Protein AF-0000000078980256 (afdb_homodimer)

Radius of gyration: 20.75 Å; Cα contacts (8 Å, |Δi|>4): 832; chains: 2; bounding box: 44×56×48 Å

Sequence (422 aa):
MRDQSFSDDFRTQFDLLMRLRRDVRRFRTDPVDEAVLTRCLDTFRLAPSVGLSEPWRVIRVESDAARAAALENYQSANGEALKGYSGERAQQYSQLKLSGMQEAPVQLAVFCDDATAKGHGLGAGTMPEMRRYSVVSAITLFWLMLRAEGLGLGWVSILDPDRLCRDLRAPETWRLIGYFCIGWPQECSDIPELETAGWEVRDRRLTVEIRMRDQSFSDDFRTQFDLLMRLRRDVRRFRTDPVDEAVLTRCLDTFRLAPSVGLSEPWRVIRVESDAARAAALENYQSANGEALKGYSGERAQQYSQLKLSGMQEAPVQLAVFCDDATAKGHGLGAGTMPEMRRYSVVSAITLFWLMLRAEGLGLGWVSILDPDRLCRDLRAPETWRLIGYFCIGWPQECSDIPELETAGWEVRDRRLTVEIR

Secondary structure (DSSP, 8-state):
----PPPHHHHHHHHHHHHH-PBP--B--PPPPHHHHHHHHGGGGGS--GGG---EEEEE--SHHHHHHHHHHHHHHHHHHHHT--HHHHHHHHHS----TTT-SEEEEEEEETT--TTTTTT-SS-TTHHHHHHHHHHHHHHHHHHHTT-EEEEE--S-HHHHHHHTT--TTEEEEEEEEEE-BS---SS-HHHHTTS----SS--EEE-/-------HHHHHHHHHHHHH-PBP--B--PPPPHHHHHHHHGGGGGS--GGG---EEEEE--SHHHHHHHHHHHHHHHHHHHTT--HHHHHHHHHS----TTT-SEEEEEEEETT--TTTTTT-SS-TTHHHHHHHHHHHHHHHHHHHTT-EEEEE--S-HHHHHHHTT--TTEEEEEEEEEE-BS---SS-HHHHTTS----SS--EEE-

Foldseek 3Di:
DDPPDDDPVVVVVLVVLVLQLAAFAAFAQDDDDPVLLVVLLVLLQVFDAALSQSQKDKDKQQDPQLLVQQVVQLVVLLVVVLVVDDDPLSVLSVPDRQHNSVRFNIKMWMWGQLPGCRSVCHPCPVPSCRSLVRNVRSVVSSSSSCVVVQKHKHWHDSGDFVSSCVSVVPDPSIGTSTMMGMHHHPDTDSDHPCVVSVNDDDDPDDDDDDD/DDPPDDDPVVVVVLVVLVLQLAAFAAFAQDDDDPVLLVVLLVLLQVFDAALSQSQKDKDKQQDPQLLVQQVVQLVVLLVVVLVVDDDPLSVLSVPDRQHNSVRFNIKMWMWGQLPGCRSVCHPCPVPSCRSLVRNVRSVVSSSSSCVVVQKHKHWHDSGDFVSSCVSSVPDPSIGTSTMMGMHHHPDTDSDHPCVVSVNDDDDPDDDDDDD

pLDDT: mean 96.29, std 7.34, range [34.5, 98.94]

Organism: Ruegeria pomeroyi (strain ATCC 700808 / DSM 15171 / DSS-3) (NCBI:txid246200)

InterPro domains:
  IPR000415 Nitroreductase-like [G3DSA:3.40.109.10] (1-188)
  IPR000415 Nitroreductase-like [SSF55469] (9-205)
  IPR012825 5,6-dimethylbenzimidazole synthase BluB [TIGR02476] (6-209)
  IPR012825 5,6-dimethylbenzimidazole synthase BluB [cd02145] (29-210)
  IPR029479 Nitroreductase [PF00881] (21-184)
  IPR050627 Nitroreductase/BluB [PTHR23026] (11-195)

Structure (mmCIF, N/CA/C/O backbone):
data_AF-0000000078980256-model_v1
#
loop_
_entity.id
_entity.type
_entity.pdbx_description
1 polymer '5,6-dimethylbenzimidazole synthase'
#
loop_
_atom_site.group_PDB
_atom_site.id
_atom_site.type_symbol
_atom_site.label_atom_id
_atom_site.label_alt_id
_atom_site.label_comp_id
_atom_site.label_asym_id
_atom_site.label_entity_id
_atom_site.label_seq_id
_atom_site.pdbx_PDB_ins_code
_atom_site.Cartn_x
_atom_site.Cartn_y
_atom_site.Cartn_z
_atom_site.occupancy
_atom_site.B_iso_or_equiv
_atom_site.auth_seq_id
_atom_site.auth_comp_id
_atom_site.auth_asym_id
_atom_site.auth_atom_id
_atom_site.pdbx_PDB_model_num
ATOM 1 N N . MET A 1 1 ? 0.628 27.234 -10.812 1 34.5 1 MET A N 1
ATOM 2 C CA . MET A 1 1 ? 0.679 25.859 -11.305 1 34.5 1 MET A CA 1
ATOM 3 C C . MET A 1 1 ? -0.719 25.344 -11.633 1 34.5 1 MET A C 1
ATOM 5 O O . MET A 1 1 ? -1.636 25.453 -10.82 1 34.5 1 MET A O 1
ATOM 9 N N . ARG A 1 2 ? -1.091 25.094 -12.797 1 39.19 2 ARG A N 1
ATOM 10 C CA . ARG A 1 2 ? -2.408 24.844 -13.375 1 39.19 2 ARG A CA 1
ATOM 11 C C . ARG A 1 2 ? -3.121 23.719 -12.648 1 39.19 2 ARG A C 1
ATOM 13 O O . ARG A 1 2 ? -2.48 22.781 -12.156 1 39.19 2 ARG A O 1
ATOM 20 N N . ASP A 1 3 ? -4.262 23.812 -12.016 1 51.56 3 ASP A N 1
ATOM 21 C CA . ASP A 1 3 ? -5.301 22.953 -11.477 1 51.56 3 ASP A CA 1
ATOM 22 C C . ASP A 1 3 ? -5.371 21.641 -12.25 1 51.56 3 ASP A C 1
ATOM 24 O O . ASP A 1 3 ? -6.023 21.562 -13.297 1 51.56 3 ASP A O 1
ATOM 28 N N . GLN A 1 4 ? -4.293 20.891 -12.398 1 61.25 4 GLN A N 1
ATOM 29 C CA . GLN A 1 4 ? -4.285 19.703 -13.25 1 61.25 4 GLN A CA 1
ATOM 30 C C . GLN A 1 4 ? -5.355 18.719 -12.82 1 61.25 4 GLN A C 1
ATOM 32 O O . GLN A 1 4 ? -5.207 18.031 -11.797 1 61.25 4 GLN A O 1
ATOM 37 N N . SER A 1 5 ? -6.527 18.969 -13.312 1 80 5 SER A N 1
ATOM 38 C CA . SER A 1 5 ? -7.688 18.125 -13.07 1 80 5 SER A CA 1
ATOM 39 C C . SER A 1 5 ? -7.719 16.953 -14.047 1 80 5 SER A C 1
ATOM 41 O O . SER A 1 5 ? -7.523 17.125 -15.25 1 80 5 SER A O 1
ATOM 43 N N . PHE A 1 6 ? -7.609 15.727 -13.578 1 95.88 6 PHE A N 1
ATOM 44 C CA . PHE A 1 6 ? -7.836 14.547 -14.398 1 95.88 6 PHE A CA 1
ATOM 45 C C . PHE A 1 6 ? -9.273 14.5 -14.898 1 95.88 6 PHE A C 1
ATOM 47 O O . PHE A 1 6 ? -10.203 14.852 -14.164 1 95.88 6 PHE A O 1
ATOM 54 N N . SER A 1 7 ? -9.445 14.109 -16.188 1 96.62 7 SER A N 1
ATOM 55 C CA . SER A 1 7 ? -10.758 14.102 -16.812 1 96.62 7 SER A CA 1
ATOM 56 C C . SER A 1 7 ? -11.656 13.031 -16.203 1 96.62 7 SER A C 1
ATOM 58 O O . SER A 1 7 ? -11.18 12.117 -15.531 1 96.62 7 SER A O 1
ATOM 60 N N . ASP A 1 8 ? -12.977 13.18 -16.438 1 96.25 8 ASP A N 1
ATOM 61 C CA . ASP A 1 8 ? -13.93 12.164 -16 1 96.25 8 ASP A CA 1
ATOM 62 C C . ASP A 1 8 ? -13.633 10.82 -16.672 1 96.25 8 ASP A C 1
ATOM 64 O O . ASP A 1 8 ? -13.766 9.766 -16.031 1 96.25 8 ASP A O 1
ATOM 68 N N . ASP A 1 9 ? -13.234 10.93 -17.906 1 96.62 9 ASP A N 1
ATOM 69 C CA . ASP A 1 9 ? -12.891 9.711 -18.641 1 96.62 9 ASP A CA 1
ATOM 70 C C . ASP A 1 9 ? -11.695 9.008 -18 1 96.62 9 ASP A C 1
ATOM 72 O O . ASP A 1 9 ? -11.703 7.785 -17.828 1 96.62 9 ASP A O 1
ATOM 76 N N . PHE A 1 10 ? -10.703 9.742 -17.656 1 97.94 10 PHE A N 1
ATOM 77 C CA . PHE A 1 10 ? -9.547 9.156 -16.984 1 97.94 10 PHE A CA 1
ATOM 78 C C . PHE A 1 10 ? -9.945 8.484 -15.68 1 97.94 10 PHE A C 1
ATOM 80 O O . PHE A 1 10 ? -9.547 7.352 -15.406 1 97.94 10 PHE A O 1
ATOM 87 N N . ARG A 1 11 ? -10.75 9.188 -14.906 1 97.81 11 ARG A N 1
ATOM 88 C CA . ARG A 1 11 ? -11.141 8.656 -13.609 1 97.81 11 ARG A CA 1
ATOM 89 C C . ARG A 1 11 ? -11.953 7.371 -13.766 1 97.81 11 ARG A C 1
ATOM 91 O O . ARG A 1 11 ? -11.805 6.441 -12.961 1 97.81 11 ARG A O 1
ATOM 98 N N . THR A 1 12 ? -12.734 7.289 -14.766 1 97.06 12 THR A N 1
ATOM 99 C CA . THR A 1 12 ? -13.516 6.09 -15.055 1 97.06 12 THR A CA 1
ATOM 100 C C . THR A 1 12 ? -12.594 4.934 -15.438 1 97.06 12 THR A C 1
ATOM 102 O O . THR A 1 12 ? -12.766 3.811 -14.953 1 97.06 12 THR A O 1
ATOM 105 N N . GLN A 1 13 ? -11.656 5.23 -16.297 1 97.44 13 GLN A N 1
ATOM 106 C CA . GLN A 1 13 ? -10.703 4.207 -16.703 1 97.44 13 GLN A CA 1
ATOM 107 C C . GLN A 1 13 ? -9.82 3.779 -15.531 1 97.44 13 GLN A C 1
ATOM 109 O O . GLN A 1 13 ? -9.438 2.611 -15.43 1 97.44 13 GLN A O 1
ATOM 114 N N . PHE A 1 14 ? -9.516 4.73 -14.703 1 98.44 14 PHE A N 1
ATOM 115 C CA . PHE A 1 14 ? -8.711 4.418 -13.523 1 98.44 14 PHE A CA 1
ATOM 116 C C . PHE A 1 14 ? -9.469 3.49 -12.586 1 98.44 14 PHE A C 1
ATOM 118 O O . PHE A 1 14 ? -8.898 2.541 -12.047 1 98.44 14 PHE A O 1
ATOM 125 N N . ASP A 1 15 ? -10.719 3.732 -12.391 1 97.62 15 ASP A N 1
ATOM 126 C CA . ASP A 1 15 ? -11.57 2.83 -11.625 1 97.62 15 ASP A CA 1
ATOM 127 C C . ASP A 1 15 ? -11.57 1.427 -12.227 1 97.62 15 ASP A C 1
ATOM 129 O O . ASP A 1 15 ? -11.445 0.435 -11.508 1 97.62 15 ASP A O 1
ATOM 133 N N . LEU A 1 16 ? -11.664 1.358 -13.492 1 97.25 16 LEU A N 1
ATOM 134 C CA . LEU A 1 16 ? -11.625 0.074 -14.188 1 97.25 16 LEU A CA 1
ATOM 135 C C . LEU A 1 16 ? -10.297 -0.632 -13.945 1 97.25 16 LEU A C 1
ATOM 137 O O . LEU A 1 16 ? -10.266 -1.843 -13.719 1 97.25 16 LEU A O 1
ATOM 141 N N . LEU A 1 17 ? -9.195 0.129 -14 1 98.19 17 LEU A N 1
ATOM 142 C CA . LEU A 1 17 ? -7.883 -0.446 -13.742 1 98.19 17 LEU A CA 1
ATOM 143 C C . LEU A 1 17 ? -7.828 -1.083 -12.359 1 98.19 17 LEU A C 1
ATOM 145 O O . LEU A 1 17 ? -7.34 -2.205 -12.203 1 98.19 17 LEU A O 1
ATOM 149 N N . MET A 1 18 ? -8.336 -0.393 -11.336 1 98.19 18 MET A N 1
ATOM 150 C CA . MET A 1 18 ? -8.32 -0.92 -9.977 1 98.19 18 MET A CA 1
ATOM 151 C C . MET A 1 18 ? -9.164 -2.188 -9.875 1 98.19 18 MET A C 1
ATOM 153 O O . MET A 1 18 ? -8.805 -3.119 -9.156 1 98.19 18 MET A O 1
ATOM 157 N N . ARG A 1 19 ? -10.234 -2.268 -10.602 1 96.5 19 ARG A N 1
ATOM 158 C CA . ARG A 1 19 ? -11.094 -3.445 -10.594 1 96.5 19 ARG A CA 1
ATOM 159 C C . ARG A 1 19 ? -10.414 -4.629 -11.266 1 96.5 19 ARG A C 1
ATOM 161 O O . ARG A 1 19 ? -10.547 -5.77 -10.812 1 96.5 19 ARG A O 1
ATOM 168 N N . LEU A 1 20 ? -9.688 -4.312 -12.305 1 96.38 20 LEU A N 1
ATOM 169 C CA . LEU A 1 20 ? -9.078 -5.375 -13.102 1 96.38 20 LEU A CA 1
ATOM 170 C C . LEU A 1 20 ? -7.758 -5.824 -12.484 1 96.38 20 LEU A C 1
ATOM 172 O O . LEU A 1 20 ? -7.234 -6.883 -12.844 1 96.38 20 LEU A O 1
ATOM 176 N N . ARG A 1 21 ? -7.227 -4.945 -11.547 1 96.31 21 ARG A N 1
ATOM 177 C CA . ARG A 1 21 ? -5.996 -5.305 -10.852 1 96.31 21 ARG A CA 1
ATOM 178 C C . ARG A 1 21 ? -6.223 -6.473 -9.898 1 96.31 21 ARG A C 1
ATOM 180 O O . ARG A 1 21 ? -6.328 -6.281 -8.688 1 96.31 21 ARG A O 1
ATOM 187 N N . ARG A 1 22 ? -6.367 -7.68 -10.359 1 95.94 22 ARG A N 1
ATOM 188 C CA . ARG A 1 22 ? -6.633 -8.867 -9.562 1 95.94 22 ARG A CA 1
ATOM 189 C C . ARG A 1 22 ? -5.336 -9.594 -9.219 1 95.94 22 ARG A C 1
ATOM 191 O O . ARG A 1 22 ? -4.34 -9.477 -9.938 1 95.94 22 ARG A O 1
ATOM 198 N N . ASP A 1 23 ? -5.344 -10.219 -8.078 1 97.5 23 ASP A N 1
ATOM 199 C CA . ASP A 1 23 ? -4.281 -11.195 -7.82 1 97.5 23 ASP A CA 1
ATOM 200 C C . ASP A 1 23 ? -4.359 -12.359 -8.797 1 97.5 23 ASP A C 1
ATOM 202 O O . ASP A 1 23 ? -5.371 -13.062 -8.859 1 97.5 23 ASP A O 1
ATOM 206 N N . VAL A 1 24 ? -3.307 -12.492 -9.586 1 96.81 24 VAL A N 1
ATOM 207 C CA . VAL A 1 24 ? -3.285 -13.492 -10.641 1 96.81 24 VAL A CA 1
ATOM 208 C C . VAL A 1 24 ? -2.529 -14.734 -10.164 1 96.81 24 VAL A C 1
ATOM 210 O O . VAL A 1 24 ? -1.419 -14.625 -9.641 1 96.81 24 VAL A O 1
ATOM 213 N N . ARG A 1 25 ? -3.076 -15.906 -10.391 1 97 25 ARG A N 1
ATOM 214 C CA . ARG A 1 25 ? -2.459 -17.141 -9.93 1 97 25 ARG A CA 1
ATOM 215 C C . ARG A 1 25 ? -2.258 -18.125 -11.078 1 97 25 ARG A C 1
ATOM 217 O O . ARG A 1 25 ? -1.696 -19.203 -10.898 1 97 25 ARG A O 1
ATOM 224 N N . ARG A 1 26 ? -2.766 -17.734 -12.25 1 97.06 26 ARG A N 1
ATOM 225 C CA . ARG A 1 26 ? -2.578 -18.5 -13.477 1 97.06 26 ARG A CA 1
ATOM 226 C C . ARG A 1 26 ? -1.97 -17.641 -14.57 1 97.06 26 ARG A C 1
ATOM 228 O O . ARG A 1 26 ? -2.574 -16.656 -15 1 97.06 26 ARG A O 1
ATOM 235 N N . PHE A 1 27 ? -0.816 -18.109 -15.055 1 97.75 27 PHE A N 1
ATOM 236 C CA . PHE A 1 27 ? -0.086 -17.297 -16.031 1 97.75 27 PHE A CA 1
ATOM 237 C C . PHE A 1 27 ? 0.159 -18.078 -17.312 1 97.75 27 PHE A C 1
ATOM 239 O O . PHE A 1 27 ? 0.297 -19.312 -17.281 1 97.75 27 PHE A O 1
ATOM 246 N N . ARG A 1 28 ? 0.135 -17.297 -18.406 1 97.31 28 ARG A N 1
ATOM 247 C CA . ARG A 1 28 ? 0.799 -17.828 -19.594 1 97.31 28 ARG A CA 1
ATOM 248 C C . ARG A 1 28 ? 2.312 -17.859 -19.406 1 97.31 28 ARG A C 1
ATOM 250 O O . ARG A 1 28 ? 2.852 -17.156 -18.547 1 97.31 28 ARG A O 1
ATOM 257 N N . THR A 1 29 ? 2.973 -18.641 -20.234 1 97.19 29 THR A N 1
ATOM 258 C CA . THR A 1 29 ? 4.414 -18.797 -20.062 1 97.19 29 THR A CA 1
ATOM 259 C C . THR A 1 29 ? 5.168 -17.844 -20.969 1 97.19 29 THR A C 1
ATOM 261 O O . THR A 1 29 ? 6.395 -17.734 -20.891 1 97.19 29 THR A O 1
ATOM 264 N N . ASP A 1 30 ? 4.512 -17.047 -21.781 1 97.44 30 ASP A N 1
ATOM 265 C CA . ASP A 1 30 ? 5.141 -16.094 -22.672 1 97.44 30 ASP A CA 1
ATOM 266 C C . ASP A 1 30 ? 6.055 -15.133 -21.906 1 97.44 30 ASP A C 1
ATOM 268 O O . ASP A 1 30 ? 5.707 -14.688 -20.812 1 97.44 30 ASP A O 1
ATOM 272 N N . PRO A 1 31 ? 7.18 -14.867 -22.5 1 97.94 31 PRO A N 1
ATOM 273 C CA . PRO A 1 31 ? 8.086 -13.945 -21.797 1 97.94 31 PRO A CA 1
ATOM 274 C C . PRO A 1 31 ? 7.512 -12.531 -21.688 1 97.94 31 PRO A C 1
ATOM 276 O O . PRO A 1 31 ? 6.645 -12.148 -22.469 1 97.94 31 PRO A O 1
ATOM 279 N N . VAL A 1 32 ? 7.969 -11.867 -20.672 1 98 32 VAL A N 1
ATOM 280 C CA . VAL A 1 32 ? 7.633 -10.461 -20.484 1 98 32 VAL A CA 1
ATOM 281 C C . VAL A 1 32 ? 8.719 -9.578 -21.109 1 98 32 VAL A C 1
ATOM 283 O O . VAL A 1 32 ? 9.906 -9.812 -20.891 1 98 32 VAL A O 1
ATOM 286 N N . ASP A 1 33 ? 8.297 -8.602 -21.844 1 97.81 33 ASP A N 1
ATOM 287 C CA . ASP A 1 33 ? 9.234 -7.648 -22.422 1 97.81 33 ASP A CA 1
ATOM 288 C C . ASP A 1 33 ? 10.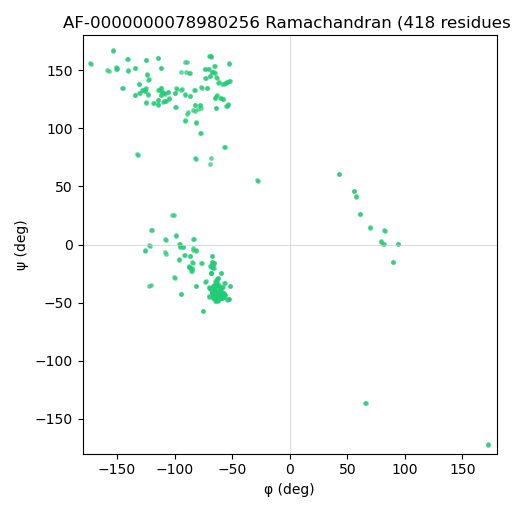016 -6.922 -21.328 1 97.81 33 ASP A C 1
ATOM 290 O O . ASP A 1 33 ? 9.422 -6.32 -20.422 1 97.81 33 ASP A O 1
ATOM 294 N N . GLU A 1 34 ? 11.328 -6.969 -21.438 1 97.94 34 GLU A N 1
ATOM 295 C CA . GLU A 1 34 ? 12.195 -6.387 -20.422 1 97.94 34 GLU A CA 1
ATOM 296 C C . GLU A 1 34 ? 11.953 -4.883 -20.281 1 97.94 34 GLU A C 1
ATOM 298 O O . GLU A 1 34 ? 12.008 -4.336 -19.188 1 97.94 34 GLU A O 1
ATOM 303 N N . ALA A 1 35 ? 11.758 -4.234 -21.359 1 97.88 35 ALA A N 1
ATOM 304 C CA . ALA A 1 35 ? 11.547 -2.789 -21.328 1 97.88 35 ALA A CA 1
ATOM 305 C C . ALA A 1 35 ? 10.258 -2.436 -20.594 1 97.88 35 ALA A C 1
ATOM 307 O O . ALA A 1 35 ? 10.211 -1.454 -19.844 1 97.88 35 ALA A O 1
ATOM 308 N N . VAL A 1 36 ? 9.211 -3.252 -20.844 1 97.19 36 VAL A N 1
ATOM 309 C CA . VAL A 1 36 ? 7.93 -3.043 -20.172 1 97.19 36 VAL A CA 1
ATOM 310 C C . VAL A 1 36 ? 8.086 -3.289 -18.672 1 97.19 36 VAL A C 1
ATOM 312 O O . VAL A 1 36 ? 7.633 -2.486 -17.844 1 97.19 36 VAL A O 1
ATOM 315 N N . LEU A 1 37 ? 8.797 -4.352 -18.328 1 98.31 37 LEU A N 1
ATOM 316 C CA . LEU A 1 37 ? 9.008 -4.676 -16.922 1 98.31 37 LEU A CA 1
ATOM 317 C C . LEU A 1 37 ? 9.781 -3.561 -16.219 1 98.31 37 LEU A C 1
ATOM 319 O O . LEU A 1 37 ? 9.43 -3.16 -15.102 1 98.31 37 LEU A O 1
ATOM 323 N N . THR A 1 38 ? 10.781 -3.049 -16.875 1 97.88 38 THR A N 1
ATOM 324 C CA . THR A 1 38 ? 11.609 -1.992 -16.312 1 97.88 38 THR A CA 1
ATOM 325 C C . THR A 1 38 ? 10.789 -0.729 -16.062 1 97.88 38 THR A C 1
ATOM 327 O O . THR A 1 38 ? 10.906 -0.095 -15.016 1 97.88 38 THR A O 1
ATOM 330 N N . ARG A 1 39 ? 9.969 -0.395 -17.016 1 96.88 39 ARG A N 1
ATOM 331 C CA . ARG A 1 39 ? 9.102 0.765 -16.859 1 96.88 39 ARG A CA 1
ATOM 332 C C . ARG A 1 39 ? 8.156 0.588 -15.68 1 96.88 39 ARG A C 1
ATOM 334 O O . ARG A 1 39 ? 7.918 1.534 -14.922 1 96.88 39 ARG A O 1
ATOM 341 N N . CYS A 1 40 ? 7.637 -0.598 -15.539 1 98.5 40 CYS A N 1
ATOM 342 C CA . CYS A 1 40 ? 6.746 -0.863 -14.414 1 98.5 40 CYS A CA 1
ATOM 343 C C . CYS A 1 40 ? 7.504 -0.786 -13.094 1 98.5 40 CYS A C 1
ATOM 345 O O . CYS A 1 40 ? 7.023 -0.184 -12.133 1 98.5 40 CYS A O 1
ATOM 347 N N . LEU A 1 41 ? 8.719 -1.334 -13.039 1 98.62 41 LEU A N 1
ATOM 348 C CA . LEU A 1 41 ? 9.547 -1.317 -11.828 1 98.62 41 LEU A CA 1
ATOM 349 C C . LEU A 1 41 ? 9.906 0.112 -11.438 1 98.62 41 LEU A C 1
ATOM 351 O O . LEU A 1 41 ? 10.008 0.428 -10.25 1 98.62 41 LEU A O 1
ATOM 355 N N . ASP A 1 42 ? 10 0.955 -12.391 1 97.25 42 ASP A N 1
ATOM 356 C CA . ASP A 1 42 ? 10.383 2.34 -12.141 1 97.25 42 ASP A CA 1
ATOM 357 C C . ASP A 1 42 ? 9.328 3.066 -11.312 1 97.25 42 ASP A C 1
ATOM 359 O O . ASP A 1 42 ? 9.594 4.129 -10.75 1 97.25 42 ASP A O 1
ATOM 363 N N . THR A 1 43 ? 8.117 2.518 -11.203 1 98.19 43 THR A N 1
ATOM 364 C CA . THR A 1 43 ? 7.074 3.168 -10.414 1 98.19 43 THR A CA 1
ATOM 365 C C . THR A 1 43 ? 7.41 3.127 -8.93 1 98.19 43 THR A C 1
ATOM 367 O O . THR A 1 43 ? 6.859 3.9 -8.141 1 98.19 43 THR A O 1
ATOM 370 N N . PHE A 1 44 ? 8.336 2.217 -8.484 1 98.56 44 PHE A N 1
ATOM 371 C CA . PHE A 1 44 ? 8.789 2.201 -7.098 1 98.56 44 PHE A CA 1
ATOM 372 C C . PHE A 1 44 ? 9.258 3.584 -6.664 1 98.56 44 PHE A C 1
ATOM 374 O O . PHE A 1 44 ? 8.961 4.031 -5.555 1 98.56 44 PHE A O 1
ATOM 381 N N . ARG A 1 45 ? 9.844 4.285 -7.52 1 96.62 45 ARG A N 1
ATOM 382 C CA . ARG A 1 45 ? 10.453 5.574 -7.207 1 96.62 45 ARG A CA 1
ATOM 383 C C . ARG A 1 45 ? 9.398 6.664 -7.07 1 96.62 45 ARG A C 1
ATOM 385 O O . ARG A 1 45 ? 9.68 7.758 -6.578 1 96.62 45 ARG A O 1
ATOM 392 N N . LEU A 1 46 ? 8.203 6.402 -7.555 1 97.5 46 LEU A N 1
ATOM 393 C CA . LEU A 1 46 ? 7.129 7.391 -7.504 1 97.5 46 LEU A CA 1
ATOM 394 C C . LEU A 1 46 ? 6.305 7.234 -6.23 1 97.5 46 LEU A C 1
ATOM 396 O O . LEU A 1 46 ? 5.48 8.094 -5.91 1 97.5 46 LEU A O 1
ATOM 400 N N . ALA A 1 47 ? 6.559 6.137 -5.48 1 98.38 47 ALA A N 1
ATOM 401 C CA . ALA A 1 47 ? 5.777 5.844 -4.281 1 98.38 47 ALA A CA 1
ATOM 402 C C . ALA A 1 47 ? 6.148 6.785 -3.139 1 98.38 47 ALA A C 1
ATOM 404 O O . ALA A 1 47 ? 7.258 7.328 -3.109 1 98.38 47 ALA A O 1
ATOM 405 N N . PRO A 1 48 ? 5.188 7.035 -2.26 1 98.06 48 PRO A N 1
ATOM 406 C CA . PRO A 1 48 ? 5.574 7.684 -1.006 1 98.06 48 PRO A CA 1
ATOM 407 C C . PRO A 1 48 ? 6.477 6.805 -0.141 1 98.06 48 PRO A C 1
ATOM 409 O O . PRO A 1 48 ? 6.391 5.574 -0.207 1 98.06 48 PRO A O 1
ATOM 412 N N . SER A 1 49 ? 7.336 7.438 0.58 1 98.56 49 SER A N 1
ATOM 413 C CA . SER A 1 49 ? 8.102 6.727 1.601 1 98.56 49 SER A CA 1
ATOM 414 C C . SER A 1 49 ? 8.367 7.613 2.812 1 98.56 49 SER A C 1
ATOM 416 O O . SER A 1 49 ? 8.688 8.7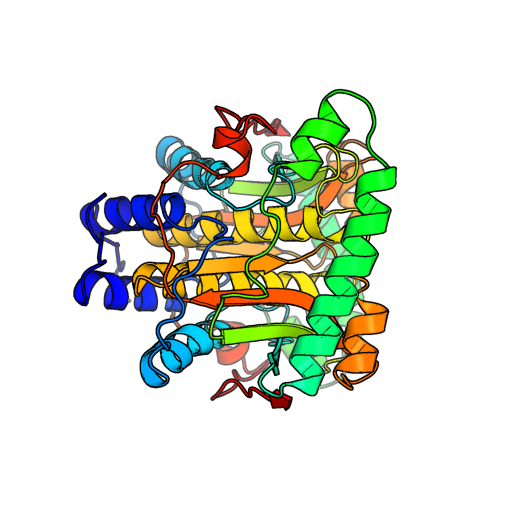97 2.664 1 98.56 49 SER A O 1
ATOM 418 N N . VAL A 1 50 ? 8.164 7.051 3.996 1 98.56 50 VAL A N 1
ATOM 419 C CA . VAL A 1 50 ? 8.32 7.785 5.25 1 98.56 50 VAL A CA 1
ATOM 420 C C . VAL A 1 50 ? 9.703 8.43 5.305 1 98.56 50 VAL A C 1
ATOM 422 O O . VAL A 1 50 ? 10.711 7.762 5.086 1 98.56 50 VAL A O 1
ATOM 425 N N . GLY A 1 51 ? 9.68 9.781 5.434 1 98 51 GLY A N 1
ATOM 426 C CA . GLY A 1 51 ? 10.93 10.516 5.516 1 98 51 GLY A CA 1
ATOM 427 C C . GLY A 1 51 ? 11.703 10.531 4.211 1 98 51 GLY A C 1
ATOM 428 O O . GLY A 1 51 ? 12.898 10.828 4.191 1 98 51 GLY A O 1
ATOM 429 N N . LEU A 1 52 ? 11.047 10.156 3.102 1 98.19 52 LEU A N 1
ATOM 430 C CA . LEU A 1 52 ? 11.734 9.969 1.831 1 98.19 52 LEU A CA 1
ATOM 431 C C . LEU A 1 52 ? 12.875 8.961 1.974 1 98.19 52 LEU A C 1
ATOM 433 O O . LEU A 1 52 ? 13.984 9.195 1.494 1 98.19 52 LEU A O 1
ATOM 437 N N . SER A 1 53 ? 12.578 7.84 2.643 1 98.5 53 SER A N 1
ATOM 438 C CA . SER A 1 53 ? 13.578 6.84 3.002 1 98.5 53 SER A CA 1
ATOM 439 C C . SER A 1 53 ? 13.797 5.848 1.866 1 98.5 53 SER A C 1
ATOM 441 O O . SER A 1 53 ? 14.836 5.184 1.807 1 98.5 53 SER A O 1
ATOM 443 N N . GLU A 1 54 ? 12.852 5.652 0.943 1 98.5 54 GLU A N 1
ATOM 444 C CA . GLU A 1 54 ? 12.953 4.742 -0.195 1 98.5 54 GLU A CA 1
ATOM 445 C C . GLU A 1 54 ? 13.57 3.408 0.217 1 98.5 54 GLU A C 1
ATOM 447 O O . GLU A 1 54 ? 14.539 2.953 -0.39 1 98.5 54 GLU A O 1
ATOM 452 N N . PRO A 1 55 ? 12.836 2.723 1.196 1 98.75 55 PRO A N 1
ATOM 453 C CA . PRO A 1 55 ? 13.461 1.562 1.831 1 98.75 55 PRO A CA 1
ATOM 454 C C . PRO A 1 55 ? 13.305 0.282 1.014 1 98.75 55 PRO A C 1
ATOM 456 O O . PRO A 1 55 ? 13.719 -0.792 1.452 1 98.75 55 PRO A O 1
ATOM 459 N N . TRP A 1 56 ? 12.75 0.282 -0.167 1 98.81 56 TRP A N 1
ATOM 460 C CA . TRP A 1 56 ? 12.469 -0.9 -0.975 1 98.81 56 TRP A CA 1
ATOM 461 C C . TRP A 1 56 ? 13.758 -1.497 -1.531 1 98.81 56 TRP A C 1
ATOM 463 O O . TRP A 1 56 ? 14.656 -0.765 -1.955 1 98.81 56 TRP A O 1
ATOM 473 N N . ARG A 1 57 ? 13.859 -2.816 -1.433 1 98.81 57 ARG A N 1
ATOM 474 C CA . ARG A 1 57 ? 14.898 -3.643 -2.037 1 98.81 57 ARG A CA 1
ATOM 475 C C . ARG A 1 57 ? 14.297 -4.758 -2.881 1 98.81 57 ARG A C 1
ATOM 477 O O . ARG A 1 57 ? 13.359 -5.434 -2.447 1 98.81 57 ARG A O 1
ATOM 484 N N . VAL A 1 58 ? 14.805 -4.93 -4.117 1 98.88 58 VAL A N 1
ATOM 485 C CA . VAL A 1 58 ? 14.18 -5.859 -5.051 1 98.88 58 VAL A CA 1
ATOM 486 C C . VAL A 1 58 ? 15.203 -6.891 -5.516 1 98.88 58 VAL A C 1
ATOM 488 O O . VAL A 1 58 ? 16.297 -6.531 -5.953 1 98.88 58 VAL A O 1
ATOM 491 N N . ILE A 1 59 ? 14.836 -8.133 -5.41 1 98.88 59 ILE A N 1
ATOM 492 C CA . ILE A 1 59 ? 15.594 -9.234 -6.004 1 98.88 59 ILE A CA 1
ATOM 493 C C . ILE A 1 59 ? 14.766 -9.891 -7.105 1 98.88 59 ILE A C 1
ATOM 495 O O . ILE A 1 59 ? 13.633 -10.32 -6.867 1 98.88 59 ILE A O 1
ATOM 499 N N . ARG A 1 60 ? 15.25 -9.906 -8.273 1 98.81 60 ARG A N 1
ATOM 500 C CA . ARG A 1 60 ? 14.68 -10.734 -9.336 1 98.81 60 ARG A CA 1
ATOM 501 C C . ARG A 1 60 ? 15.195 -12.164 -9.242 1 98.81 60 ARG A C 1
ATOM 503 O O . ARG A 1 60 ? 16.406 -12.406 -9.328 1 98.81 60 ARG A O 1
ATOM 510 N N . VAL A 1 61 ? 14.297 -13.094 -9.078 1 98.75 61 VAL A N 1
ATOM 511 C CA . VAL A 1 61 ? 14.633 -14.5 -8.898 1 98.75 61 VAL A CA 1
ATOM 512 C C . VAL A 1 61 ? 14.672 -15.195 -10.258 1 98.75 61 VAL A C 1
ATOM 514 O O . VAL A 1 61 ? 13.625 -15.586 -10.789 1 98.75 61 VAL A O 1
ATOM 517 N N . GLU A 1 62 ? 15.883 -15.508 -10.719 1 97.44 62 GLU A N 1
ATOM 518 C CA . GLU A 1 62 ? 15.992 -15.945 -12.109 1 97.44 62 GLU A CA 1
ATOM 519 C C . GLU A 1 62 ? 16.609 -17.328 -12.195 1 97.44 62 GLU A C 1
ATOM 521 O O . GLU A 1 62 ? 16.219 -18.141 -13.055 1 97.44 62 GLU A O 1
ATOM 526 N N . SER A 1 63 ? 17.562 -17.656 -11.32 1 97.75 63 SER A N 1
ATOM 527 C CA . SER A 1 63 ? 18.25 -18.938 -11.453 1 97.75 63 SER A CA 1
ATOM 528 C C . SER A 1 63 ? 17.328 -20.109 -11.117 1 97.75 63 SER A C 1
ATOM 530 O O . SER A 1 63 ? 16.438 -19.984 -10.273 1 97.75 63 SER A O 1
ATOM 532 N N . ASP A 1 64 ? 17.625 -21.203 -11.75 1 97.62 64 ASP A N 1
ATOM 533 C CA . ASP A 1 64 ? 16.859 -22.406 -11.484 1 97.62 64 ASP A CA 1
ATOM 534 C C . ASP A 1 64 ? 16.922 -22.781 -10 1 97.62 64 ASP A C 1
ATOM 536 O O . ASP A 1 64 ? 15.914 -23.188 -9.422 1 97.62 64 ASP A O 1
ATOM 540 N N . ALA A 1 65 ? 18.062 -22.656 -9.453 1 98.06 65 ALA A N 1
ATOM 541 C CA . ALA A 1 65 ? 18.25 -23.016 -8.055 1 98.06 65 ALA A CA 1
ATOM 542 C C . ALA A 1 65 ? 17.422 -22.141 -7.133 1 98.06 65 ALA A C 1
ATOM 544 O O . ALA A 1 65 ? 16.781 -22.625 -6.203 1 98.06 65 ALA A O 1
ATOM 545 N N . ALA A 1 66 ? 17.453 -20.844 -7.34 1 98.5 66 ALA A N 1
ATOM 546 C CA . ALA A 1 66 ? 16.688 -19.922 -6.512 1 98.5 66 ALA A CA 1
ATOM 547 C C . ALA A 1 66 ? 15.188 -20.172 -6.664 1 98.5 66 ALA A C 1
ATOM 549 O O . ALA A 1 66 ? 14.445 -20.141 -5.684 1 98.5 66 ALA A O 1
ATOM 550 N N . ARG A 1 67 ? 14.766 -20.391 -7.852 1 98.44 67 ARG A N 1
ATOM 551 C CA . ARG A 1 67 ? 13.352 -20.656 -8.117 1 98.44 67 ARG A CA 1
ATOM 552 C C . ARG A 1 67 ? 12.906 -21.953 -7.461 1 98.44 67 ARG A C 1
ATOM 554 O O . ARG A 1 67 ? 11.812 -22.031 -6.902 1 98.44 67 ARG A O 1
ATOM 561 N N . ALA A 1 68 ? 13.727 -22.938 -7.578 1 98.5 68 ALA A N 1
ATOM 562 C CA . ALA A 1 68 ? 13.414 -24.219 -6.957 1 98.5 68 ALA A CA 1
ATOM 563 C C . ALA A 1 68 ? 13.305 -24.078 -5.441 1 98.5 68 ALA A C 1
ATOM 565 O O . ALA A 1 68 ? 12.414 -24.672 -4.816 1 98.5 68 ALA A O 1
ATOM 566 N N . ALA A 1 69 ? 14.211 -23.328 -4.867 1 98.69 69 ALA A N 1
ATOM 567 C CA . ALA A 1 69 ? 14.195 -23.109 -3.426 1 98.69 69 ALA A CA 1
ATOM 568 C C . ALA A 1 69 ? 12.922 -22.391 -2.994 1 98.69 69 ALA A C 1
ATOM 570 O O . ALA A 1 69 ? 12.312 -22.734 -1.984 1 98.69 69 ALA A O 1
ATOM 571 N N . ALA A 1 70 ? 12.539 -21.375 -3.742 1 98.81 70 ALA A N 1
ATOM 572 C CA . ALA A 1 70 ? 11.32 -20.625 -3.438 1 98.81 70 ALA A CA 1
ATOM 573 C C . ALA A 1 70 ? 10.094 -21.516 -3.559 1 98.81 70 ALA A C 1
ATOM 575 O O . ALA A 1 70 ? 9.195 -21.469 -2.713 1 98.81 70 ALA A O 1
ATOM 576 N N . LEU A 1 71 ? 10.062 -22.281 -4.605 1 98.75 71 LEU A N 1
ATOM 577 C CA . LEU A 1 71 ? 8.938 -23.172 -4.82 1 98.75 71 LEU A CA 1
ATOM 578 C C . LEU A 1 71 ? 8.836 -24.203 -3.695 1 98.75 71 LEU A C 1
ATOM 580 O O . LEU A 1 71 ? 7.742 -24.5 -3.221 1 98.75 71 LEU A O 1
ATOM 584 N N . GLU A 1 72 ? 9.953 -24.75 -3.291 1 98.81 72 GLU A N 1
ATOM 585 C CA . GLU A 1 72 ? 9.969 -25.703 -2.182 1 98.81 72 GLU A CA 1
ATOM 586 C C . GLU A 1 72 ? 9.469 -25.062 -0.894 1 98.81 72 GLU A C 1
ATOM 588 O O . GLU A 1 72 ? 8.758 -25.688 -0.11 1 98.81 72 GLU A O 1
ATOM 593 N N . ASN A 1 73 ? 9.898 -23.844 -0.658 1 98.88 73 ASN A N 1
ATOM 594 C CA . ASN A 1 73 ? 9.414 -23.062 0.476 1 98.88 73 ASN A CA 1
ATOM 595 C C . ASN A 1 73 ? 7.891 -22.969 0.479 1 98.88 73 ASN A C 1
ATOM 597 O O . ASN A 1 73 ? 7.246 -23.281 1.479 1 98.88 73 ASN A O 1
ATOM 601 N N . TYR A 1 74 ? 7.34 -22.656 -0.639 1 98.69 74 TYR A N 1
ATOM 602 C CA . TYR A 1 74 ? 5.895 -22.547 -0.806 1 98.69 74 TYR A CA 1
ATOM 603 C C . TYR A 1 74 ? 5.223 -23.891 -0.543 1 98.69 74 TYR A C 1
ATOM 605 O O . TYR A 1 74 ? 4.227 -23.969 0.18 1 98.69 74 TYR A O 1
ATOM 613 N N . GLN A 1 75 ? 5.766 -24.906 -1.15 1 98.5 75 GLN A N 1
ATOM 614 C CA . GLN A 1 75 ? 5.168 -26.219 -1.019 1 98.5 75 GLN A CA 1
ATOM 615 C C . GLN A 1 75 ? 5.141 -26.672 0.439 1 98.5 75 GLN A C 1
ATOM 617 O O . GLN A 1 75 ? 4.141 -27.219 0.906 1 98.5 75 GLN A O 1
ATOM 622 N N . SER A 1 76 ? 6.191 -26.438 1.143 1 98.5 76 SER A N 1
ATOM 623 C CA . SER A 1 76 ? 6.262 -26.781 2.559 1 98.5 76 SER A CA 1
ATOM 624 C C . SER A 1 76 ? 5.254 -25.969 3.371 1 98.5 76 SER A C 1
ATOM 626 O O . SER A 1 76 ? 4.488 -26.531 4.156 1 98.5 76 SER A O 1
ATOM 628 N N . ALA A 1 77 ? 5.23 -24.672 3.164 1 98.44 77 ALA A N 1
ATOM 629 C CA . ALA A 1 77 ? 4.32 -23.797 3.893 1 98.44 77 ALA A CA 1
ATOM 630 C C . ALA A 1 77 ? 2.863 -24.125 3.568 1 98.44 77 ALA A C 1
ATOM 632 O O . ALA A 1 77 ? 2.002 -24.078 4.453 1 98.44 77 ALA A O 1
ATOM 633 N N . ASN A 1 78 ? 2.648 -24.375 2.303 1 97.94 78 ASN A N 1
ATOM 634 C CA . ASN A 1 78 ? 1.301 -24.734 1.87 1 97.94 78 ASN A CA 1
ATOM 635 C C . ASN A 1 78 ? 0.831 -26.031 2.514 1 97.94 78 ASN A C 1
ATOM 637 O O . ASN A 1 78 ? -0.331 -26.141 2.906 1 97.94 78 ASN A O 1
ATOM 641 N N . GLY A 1 79 ? 1.698 -27 2.545 1 97.88 79 GLY A N 1
ATOM 642 C CA . GLY A 1 79 ? 1.371 -28.234 3.229 1 97.88 79 GLY A CA 1
ATOM 643 C C . GLY A 1 79 ? 0.999 -28.047 4.684 1 97.88 79 GLY A C 1
ATOM 644 O O . GLY A 1 79 ? 0.031 -28.625 5.172 1 97.88 79 GLY A O 1
ATOM 645 N N . GLU A 1 80 ? 1.713 -27.219 5.375 1 97.75 80 GLU A N 1
ATOM 646 C CA . GLU A 1 80 ? 1.434 -26.922 6.777 1 97.75 80 GLU A CA 1
ATOM 647 C C . GLU A 1 80 ? 0.12 -26.156 6.93 1 97.75 80 GLU A C 1
ATOM 649 O O . GLU A 1 80 ? -0.649 -26.422 7.859 1 97.75 80 GLU A O 1
ATOM 654 N N . ALA A 1 81 ? -0.103 -25.219 6.039 1 96.5 81 ALA A N 1
ATOM 655 C CA . ALA A 1 81 ? -1.33 -24.438 6.086 1 96.5 81 ALA A CA 1
ATOM 656 C C . ALA A 1 81 ? -2.561 -25.312 5.91 1 96.5 81 ALA A C 1
ATOM 658 O O . ALA A 1 81 ? -3.58 -25.109 6.574 1 96.5 81 ALA A O 1
ATOM 659 N N . LEU A 1 82 ? -2.455 -26.219 4.98 1 96.19 82 LEU A N 1
ATOM 660 C CA . LEU A 1 82 ? -3.562 -27.141 4.703 1 96.19 82 LEU A CA 1
ATOM 661 C C . LEU A 1 82 ? -3.953 -27.906 5.957 1 96.19 82 LEU A C 1
ATOM 663 O O . LEU A 1 82 ? -5.137 -28.172 6.191 1 96.19 82 LEU A O 1
ATOM 667 N N . LYS A 1 83 ? -3.039 -28.219 6.82 1 96.12 83 LYS A N 1
ATOM 668 C CA . LYS A 1 83 ? -3.289 -28.984 8.039 1 96.12 83 LYS A CA 1
ATOM 669 C C . LYS A 1 83 ? -4.148 -28.188 9.023 1 96.12 83 LYS A C 1
ATOM 671 O O . LYS A 1 83 ? -4.781 -28.766 9.906 1 96.12 83 LYS A O 1
ATOM 676 N N . GLY A 1 84 ? -4.188 -26.922 8.852 1 94.19 84 GLY A N 1
ATOM 677 C CA . GLY A 1 84 ? -4.945 -26.062 9.75 1 94.19 84 GLY A CA 1
ATOM 678 C C . GLY A 1 84 ? -6.418 -25.969 9.391 1 94.19 84 GLY A C 1
ATOM 679 O O . GLY A 1 84 ? -7.207 -25.375 10.117 1 94.19 84 GLY A O 1
ATOM 680 N N . TYR A 1 85 ? -6.754 -26.594 8.297 1 95.38 85 TYR A N 1
ATOM 681 C CA . TYR A 1 85 ? -8.148 -26.594 7.863 1 95.38 85 TYR A CA 1
ATOM 682 C C . TYR A 1 85 ? -8.758 -27.984 7.984 1 95.38 85 TYR A C 1
ATOM 684 O O . TYR A 1 85 ? -8.039 -28.984 7.945 1 95.38 85 TYR A O 1
ATOM 692 N N . SER A 1 86 ? -10.055 -28.062 8.188 1 95.75 86 SER A N 1
ATOM 693 C CA . SER A 1 86 ? -10.773 -29.328 8.281 1 95.75 86 SER A CA 1
ATOM 694 C C . SER A 1 86 ? -12.125 -29.25 7.578 1 95.75 86 SER A C 1
ATOM 696 O O . SER A 1 86 ? -12.594 -28.172 7.246 1 95.75 86 SER A O 1
ATOM 698 N N . GLY A 1 87 ? -12.641 -30.391 7.242 1 95.56 87 GLY A N 1
ATOM 699 C CA . GLY A 1 87 ? -13.977 -30.453 6.664 1 95.56 87 GLY A CA 1
ATOM 700 C C . GLY A 1 87 ? -14.07 -29.797 5.305 1 95.56 87 GLY A C 1
ATOM 701 O O . GLY A 1 87 ? -13.25 -30.062 4.422 1 95.56 87 GLY A O 1
ATOM 702 N N . GLU A 1 88 ? -15.125 -29.062 5.148 1 94.44 88 GLU A N 1
ATOM 703 C CA . GLU A 1 88 ? -15.43 -28.453 3.865 1 94.44 88 GLU A CA 1
ATOM 704 C C . GLU A 1 88 ? -14.367 -27.422 3.48 1 94.44 88 GLU A C 1
ATOM 706 O O . GLU A 1 88 ? -14.008 -27.297 2.307 1 94.44 88 GLU A O 1
ATOM 711 N N . ARG A 1 89 ? -13.883 -26.734 4.426 1 93.56 89 ARG A N 1
ATOM 712 C CA . ARG A 1 89 ? -12.867 -25.719 4.16 1 93.56 89 ARG A CA 1
ATOM 713 C C . ARG A 1 89 ? -11.578 -26.359 3.662 1 93.56 89 ARG A C 1
ATOM 715 O O . ARG A 1 89 ? -10.906 -25.812 2.787 1 93.56 89 ARG A O 1
ATOM 722 N N . ALA A 1 90 ? -11.172 -27.484 4.223 1 95.94 90 ALA A N 1
ATOM 723 C CA . ALA A 1 90 ? -9.992 -28.219 3.768 1 95.94 90 ALA A CA 1
ATOM 724 C C . ALA A 1 90 ? -10.148 -28.656 2.316 1 95.94 90 ALA A C 1
ATOM 726 O O . ALA A 1 90 ? -9.203 -28.594 1.532 1 95.94 90 ALA A O 1
ATOM 727 N N . GLN A 1 91 ? -11.336 -29.109 2.053 1 95.56 91 GLN A N 1
ATOM 728 C CA . GLN A 1 91 ? -11.617 -29.531 0.684 1 95.56 91 GLN A CA 1
ATOM 729 C C . GLN A 1 91 ? -11.523 -28.359 -0.282 1 95.56 91 GLN A C 1
ATOM 731 O O . GLN A 1 91 ? -10.953 -28.484 -1.368 1 95.56 91 GLN A O 1
ATOM 736 N N . GLN A 1 92 ? -12.094 -27.266 0.111 1 95.56 92 GLN A N 1
ATOM 737 C CA . GLN A 1 92 ? -12.031 -26.062 -0.717 1 95.56 92 GLN A CA 1
ATOM 738 C C . GLN A 1 92 ? -10.594 -25.609 -0.922 1 95.56 92 GLN A C 1
ATOM 740 O O . GLN A 1 92 ? -10.172 -25.328 -2.051 1 95.56 92 GLN A O 1
ATOM 745 N N . TYR A 1 93 ? -9.867 -25.594 0.151 1 96.44 93 TYR A N 1
ATOM 746 C CA . TYR A 1 93 ? -8.469 -25.172 0.114 1 96.44 93 TYR A CA 1
ATOM 747 C C . TYR A 1 93 ? -7.676 -26.016 -0.886 1 96.44 93 TYR A C 1
ATOM 749 O O . TYR A 1 93 ? -6.891 -25.484 -1.671 1 96.44 93 TYR A O 1
ATOM 757 N N . SER A 1 94 ? -7.898 -27.297 -0.875 1 94.38 94 SER A N 1
ATOM 758 C CA . SER A 1 94 ? -7.137 -28.219 -1.699 1 94.38 94 SER A CA 1
ATOM 759 C C . SER A 1 94 ? -7.43 -28.016 -3.182 1 94.38 94 SER A C 1
ATOM 761 O O . SER A 1 94 ? -6.66 -28.453 -4.039 1 94.38 94 SER A O 1
ATOM 763 N N . GLN A 1 95 ? -8.539 -27.328 -3.451 1 94.56 95 GLN A N 1
ATOM 764 C CA . GLN A 1 95 ? -8.945 -27.125 -4.836 1 94.56 95 GLN A CA 1
ATOM 765 C C . GLN A 1 95 ? -8.469 -25.766 -5.355 1 94.56 95 GLN A C 1
ATOM 767 O O . GLN A 1 95 ? -8.516 -25.516 -6.562 1 94.56 95 GLN A O 1
ATOM 772 N N . LEU A 1 96 ? -8.039 -24.953 -4.5 1 95.38 96 LEU A N 1
ATOM 773 C CA . LEU A 1 96 ? -7.625 -23.609 -4.875 1 95.38 96 LEU A CA 1
ATOM 774 C C . LEU A 1 96 ? -6.246 -23.625 -5.527 1 95.38 96 LEU A C 1
ATOM 776 O O . LEU A 1 96 ? -5.352 -24.344 -5.078 1 95.38 96 LEU A O 1
ATOM 780 N N . LYS A 1 97 ? -6.078 -22.891 -6.633 1 94.06 97 LYS A N 1
ATOM 781 C CA . LYS A 1 97 ? -4.75 -22.484 -7.074 1 94.06 97 LYS A CA 1
ATOM 782 C C . LYS A 1 97 ? -4.25 -21.281 -6.273 1 94.06 97 LYS A C 1
ATOM 784 O O . LYS A 1 97 ? -4.805 -20.188 -6.375 1 94.06 97 LYS A O 1
ATOM 789 N N . LEU A 1 98 ? -3.156 -21.562 -5.551 1 94.75 98 LEU A N 1
ATOM 790 C CA . LEU A 1 98 ? -2.789 -20.562 -4.559 1 94.75 98 LEU A CA 1
ATOM 791 C C . LEU A 1 98 ? -1.549 -19.797 -5.004 1 94.75 98 LEU A C 1
ATOM 793 O O . LEU A 1 98 ? -1.231 -18.75 -4.441 1 94.75 98 LEU A O 1
ATOM 797 N N . SER A 1 99 ? -0.94 -20.266 -6.078 1 96 99 SER A N 1
ATOM 798 C CA . SER A 1 99 ? 0.253 -19.562 -6.551 1 96 99 SER A CA 1
ATOM 799 C C . SER A 1 99 ? 0.502 -19.844 -8.031 1 96 99 SER A C 1
ATOM 801 O O . SER A 1 99 ? 0.094 -20.875 -8.555 1 96 99 SER A O 1
ATOM 803 N N . GLY A 1 100 ? 1.087 -18.844 -8.688 1 97.19 100 GLY A N 1
ATOM 804 C CA . GLY A 1 100 ? 1.518 -19 -10.062 1 97.19 100 GLY A CA 1
ATOM 805 C C . GLY A 1 100 ? 3.008 -19.25 -10.195 1 97.19 100 GLY A C 1
ATOM 806 O O . GLY A 1 100 ? 3.59 -19.016 -11.258 1 97.19 100 GLY A O 1
ATOM 807 N N . MET A 1 101 ? 3.67 -19.797 -9.195 1 98.06 101 MET A N 1
ATOM 808 C CA . MET A 1 101 ? 5.125 -19.844 -9.094 1 98.06 101 MET A CA 1
ATOM 809 C C . MET A 1 101 ? 5.719 -20.766 -10.156 1 98.06 101 MET A C 1
ATOM 811 O O . MET A 1 101 ? 6.863 -20.578 -10.57 1 98.06 101 MET A O 1
ATO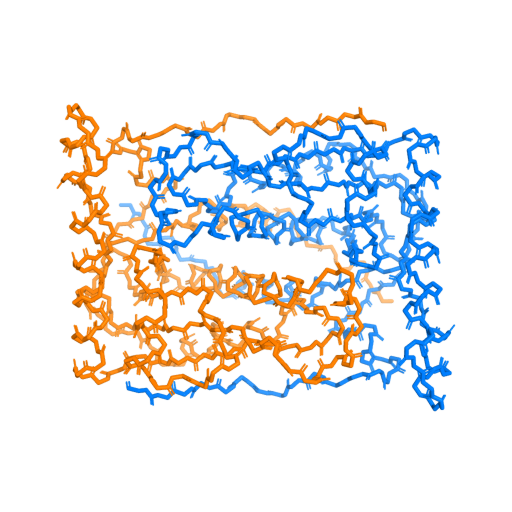M 815 N N . GLN A 1 102 ? 4.961 -21.703 -10.625 1 96.75 102 GLN A N 1
ATOM 816 C CA . GLN A 1 102 ? 5.496 -22.625 -11.617 1 96.75 102 GLN A CA 1
ATOM 817 C C . GLN A 1 102 ? 5.449 -22.016 -13.016 1 96.75 102 GLN A C 1
ATOM 819 O O . GLN A 1 102 ? 6.395 -22.172 -13.789 1 96.75 102 GLN A O 1
ATOM 824 N N . GLU A 1 103 ? 4.422 -21.25 -13.312 1 97.06 103 GLU A N 1
ATOM 825 C CA . GLU A 1 103 ? 4.172 -20.828 -14.688 1 97.06 103 GLU A CA 1
ATOM 826 C C . GLU A 1 103 ? 4.668 -19.391 -14.914 1 97.06 103 GLU A C 1
ATOM 828 O O . GLU A 1 103 ? 5 -19.031 -16.047 1 97.06 103 GLU A O 1
ATOM 833 N N . ALA A 1 104 ? 4.699 -18.562 -13.922 1 98.44 104 ALA A N 1
ATOM 834 C CA . ALA A 1 104 ? 4.996 -17.141 -14.117 1 98.44 104 ALA A CA 1
ATOM 835 C C . ALA A 1 104 ? 6.414 -16.938 -14.648 1 98.44 104 ALA A C 1
ATOM 837 O O . ALA A 1 104 ? 7.383 -17.422 -14.047 1 98.44 104 ALA A O 1
ATOM 838 N N . PRO A 1 105 ? 6.605 -16.219 -15.703 1 98.62 105 PRO A N 1
ATOM 839 C CA . PRO A 1 105 ? 7.934 -16.062 -16.297 1 98.62 105 PRO A CA 1
ATOM 840 C C . PRO A 1 105 ? 8.844 -15.164 -15.461 1 98.62 105 PRO A C 1
ATOM 842 O O . PRO A 1 105 ? 10.07 -15.273 -15.547 1 98.62 105 PRO A O 1
ATOM 845 N N . VAL A 1 106 ? 8.328 -14.188 -14.758 1 98.81 106 VAL A N 1
ATOM 846 C CA . VAL A 1 106 ? 9.117 -13.289 -13.914 1 98.81 106 VAL A CA 1
ATOM 847 C C . VAL A 1 106 ? 8.742 -13.5 -12.453 1 98.81 106 VAL A C 1
ATOM 849 O O . VAL A 1 106 ? 7.562 -13.633 -12.117 1 98.81 106 VAL A O 1
ATOM 852 N N . GLN A 1 107 ? 9.711 -13.617 -11.602 1 98.88 107 GLN A N 1
ATOM 853 C CA . GLN A 1 107 ? 9.5 -13.711 -10.156 1 98.88 107 GLN A CA 1
ATOM 854 C C . GLN A 1 107 ? 10.391 -12.727 -9.406 1 98.88 107 GLN A C 1
ATOM 856 O O . GLN A 1 107 ? 11.578 -12.594 -9.719 1 98.88 107 GLN A O 1
ATOM 861 N N . LEU A 1 108 ? 9.812 -11.977 -8.531 1 98.94 108 LEU A N 1
ATOM 862 C CA . LEU A 1 108 ? 10.516 -10.992 -7.723 1 98.94 108 LEU A CA 1
ATOM 863 C C . LEU A 1 108 ? 10.312 -11.258 -6.238 1 98.94 108 LEU A C 1
ATOM 865 O O . LEU A 1 108 ? 9.234 -11.672 -5.816 1 98.94 108 LEU A O 1
ATOM 869 N N . ALA A 1 109 ? 11.297 -11.07 -5.441 1 98.94 109 ALA A N 1
ATOM 870 C CA . ALA A 1 109 ? 11.195 -10.891 -3.998 1 98.94 109 ALA A CA 1
ATOM 871 C C . ALA A 1 109 ? 11.477 -9.438 -3.607 1 98.94 109 ALA A C 1
ATOM 873 O O . ALA A 1 109 ? 12.516 -8.883 -3.973 1 98.94 109 ALA A O 1
ATOM 874 N N . VAL A 1 110 ? 10.562 -8.828 -2.936 1 98.94 110 VAL A N 1
ATOM 875 C CA . VAL A 1 110 ? 10.711 -7.434 -2.531 1 98.94 110 VAL A CA 1
ATOM 876 C C . VAL A 1 110 ? 10.852 -7.348 -1.014 1 98.94 110 VAL A C 1
ATOM 878 O O . VAL A 1 110 ? 10.109 -7.996 -0.277 1 98.94 110 VAL A O 1
ATOM 881 N N . PHE A 1 111 ? 11.797 -6.559 -0.577 1 98.88 111 PHE A N 1
ATOM 882 C CA . PHE A 1 111 ? 12.148 -6.43 0.832 1 98.88 111 PHE A CA 1
ATOM 883 C C . PHE A 1 111 ? 12.086 -4.969 1.271 1 98.88 111 PHE A C 1
ATOM 885 O O . PHE A 1 111 ? 12.078 -4.066 0.436 1 98.88 111 PHE A O 1
ATOM 892 N N . CYS A 1 112 ? 11.953 -4.816 2.537 1 98.88 112 CYS A N 1
ATOM 893 C CA . CYS A 1 112 ? 12.203 -3.537 3.191 1 98.88 112 CYS A CA 1
ATOM 894 C C . CYS A 1 112 ? 13.531 -3.557 3.938 1 98.88 112 CYS A C 1
ATOM 896 O O . CYS A 1 112 ? 13.797 -4.469 4.723 1 98.88 112 CYS A O 1
ATOM 898 N N . ASP A 1 113 ? 14.406 -2.621 3.668 1 98.62 113 ASP A N 1
ATOM 899 C CA . ASP A 1 113 ? 15.57 -2.42 4.527 1 98.62 113 ASP A CA 1
ATOM 900 C C . ASP A 1 113 ? 15.188 -1.663 5.801 1 98.62 113 ASP A C 1
ATOM 902 O O . ASP A 1 113 ? 15.234 -0.432 5.832 1 98.62 113 ASP A O 1
ATOM 906 N N . ASP A 1 114 ? 14.938 -2.355 6.867 1 97.44 114 ASP A N 1
ATOM 907 C CA . ASP A 1 114 ? 14.453 -1.773 8.117 1 97.44 114 ASP A CA 1
ATOM 908 C C . ASP A 1 114 ? 15.516 -0.887 8.758 1 97.44 114 ASP A C 1
ATOM 910 O O . ASP A 1 114 ? 15.211 -0.083 9.641 1 97.44 114 ASP A O 1
ATOM 914 N N . ALA A 1 115 ? 16.672 -1.011 8.336 1 97.62 115 ALA A N 1
ATOM 915 C CA . ALA A 1 115 ? 17.766 -0.313 9.008 1 97.62 115 ALA A CA 1
ATOM 916 C C . ALA A 1 115 ? 18.281 0.851 8.156 1 97.62 115 ALA A C 1
ATOM 918 O O . ALA A 1 115 ? 19.297 1.471 8.492 1 97.62 115 ALA A O 1
ATOM 919 N N . THR A 1 116 ? 17.625 1.101 7.031 1 97.81 116 THR A N 1
ATOM 920 C CA . THR A 1 116 ? 18.125 2.164 6.164 1 97.81 116 THR A CA 1
ATOM 921 C C . THR A 1 116 ? 18.297 3.463 6.949 1 97.81 116 THR A C 1
ATOM 923 O O . THR A 1 116 ? 17.484 3.795 7.805 1 97.81 116 THR A O 1
ATOM 926 N N . ALA A 1 117 ? 19.344 4.191 6.688 1 97.31 117 ALA A N 1
ATOM 927 C CA . ALA A 1 117 ? 19.562 5.5 7.293 1 97.31 117 ALA A CA 1
ATOM 928 C C . ALA A 1 117 ? 18.906 6.609 6.48 1 97.31 117 ALA A C 1
ATOM 930 O O . ALA A 1 117 ? 18.734 7.73 6.965 1 97.31 117 ALA A O 1
ATOM 931 N N . LYS A 1 118 ? 18.594 6.258 5.191 1 97.75 118 LYS A N 1
ATOM 932 C CA . LYS A 1 118 ? 17.953 7.242 4.336 1 97.75 118 LYS A CA 1
ATOM 933 C C . LYS A 1 118 ? 16.625 7.715 4.945 1 97.75 118 LYS A C 1
ATOM 935 O O . LYS A 1 118 ? 15.859 6.91 5.477 1 97.75 118 LYS A O 1
ATOM 940 N N . GLY A 1 119 ? 16.344 9.055 4.875 1 97.69 119 GLY A N 1
ATOM 941 C CA . GLY A 1 119 ? 15.172 9.664 5.492 1 97.69 119 GLY A CA 1
ATOM 942 C C . GLY A 1 119 ? 15.43 10.125 6.914 1 97.69 119 GLY A C 1
ATOM 943 O O . GLY A 1 119 ? 14.594 10.828 7.504 1 97.69 119 GLY A O 1
ATOM 944 N N . HIS A 1 120 ? 16.594 9.594 7.484 1 97.44 120 HIS A N 1
ATOM 945 C CA . HIS A 1 120 ? 17.078 10.047 8.789 1 97.44 120 HIS A CA 1
ATOM 946 C C . HIS A 1 120 ? 16.047 9.773 9.883 1 97.44 120 HIS A C 1
ATOM 948 O O . HIS A 1 120 ? 15.922 10.547 10.828 1 97.44 120 HIS A O 1
ATOM 954 N N . GLY A 1 121 ? 15.258 8.805 9.664 1 97.38 121 GLY A N 1
ATOM 955 C CA . GLY A 1 121 ? 14.344 8.328 10.688 1 97.38 121 GLY A CA 1
ATOM 956 C C . GLY A 1 121 ? 13.086 9.164 10.805 1 97.38 121 GLY A C 1
ATOM 957 O O . GLY A 1 121 ? 12.219 8.883 11.625 1 97.38 121 GLY A O 1
ATOM 958 N N . LEU A 1 122 ? 12.969 10.211 9.961 1 97.94 122 LEU A N 1
ATOM 959 C CA . LEU A 1 122 ? 11.797 11.078 10.039 1 97.94 122 LEU A CA 1
ATOM 960 C C . LEU A 1 122 ? 10.516 10.273 9.836 1 97.94 122 LEU A C 1
ATOM 962 O O . LEU A 1 122 ? 10.367 9.57 8.836 1 97.94 122 LEU A O 1
ATOM 966 N N . GLY A 1 123 ? 9.609 10.398 10.805 1 97.56 123 GLY A N 1
ATOM 967 C CA . GLY A 1 123 ? 8.297 9.773 10.711 1 97.56 123 GLY A CA 1
ATOM 968 C C . GLY A 1 123 ? 8.32 8.297 11.039 1 97.56 123 GLY A C 1
ATOM 969 O O . GLY A 1 123 ? 7.281 7.629 10.992 1 97.56 123 GLY A O 1
ATOM 970 N N . ALA A 1 124 ? 9.492 7.746 11.43 1 97.69 124 ALA A N 1
ATOM 971 C CA . ALA A 1 124 ? 9.602 6.309 11.656 1 97.69 124 ALA A CA 1
ATOM 972 C C . ALA A 1 124 ? 10.031 6.012 13.094 1 97.69 124 ALA A C 1
ATOM 974 O O . ALA A 1 124 ? 10.422 4.887 13.414 1 97.69 124 ALA A O 1
ATOM 975 N N . GLY A 1 125 ? 9.992 7.004 13.961 1 96.44 125 GLY A N 1
ATOM 976 C CA . GLY A 1 125 ? 10.383 6.82 15.352 1 96.44 125 GLY A CA 1
ATOM 977 C C . GLY A 1 125 ? 9.336 6.07 16.156 1 96.44 125 GLY A C 1
ATOM 978 O O . GLY A 1 125 ? 9.602 4.977 16.656 1 96.44 125 GLY A O 1
ATOM 979 N N . THR A 1 126 ? 8.148 6.609 16.172 1 96.94 126 THR A N 1
ATOM 980 C CA . THR A 1 126 ? 7.074 6.031 16.969 1 96.94 126 THR A CA 1
ATOM 981 C C . THR A 1 126 ? 6.375 4.914 16.203 1 96.94 126 THR A C 1
ATOM 983 O O . THR A 1 126 ? 5.754 4.031 16.797 1 96.94 126 THR A O 1
ATOM 986 N N . MET A 1 127 ? 6.504 4.902 14.914 1 97.88 127 MET A N 1
ATOM 987 C CA . MET A 1 127 ? 5.891 3.908 14.039 1 97.88 127 MET A CA 1
ATOM 988 C C . MET A 1 127 ? 6.906 3.375 13.031 1 97.88 127 MET A C 1
ATOM 990 O O . MET A 1 127 ? 6.828 3.686 11.844 1 97.88 127 MET A O 1
ATOM 994 N N . PRO A 1 128 ? 7.762 2.492 13.484 1 97.81 128 PRO A N 1
ATOM 995 C CA . PRO A 1 128 ? 8.836 2.014 12.609 1 97.81 128 PRO A CA 1
ATOM 996 C C . PRO A 1 128 ? 8.305 1.201 11.422 1 97.81 128 PRO A C 1
ATOM 998 O O . PRO A 1 128 ? 8.969 1.115 10.383 1 97.81 128 PRO A O 1
ATOM 1001 N N . GLU A 1 129 ? 7.07 0.669 11.5 1 98.25 129 GLU A N 1
ATOM 1002 C CA . GLU A 1 129 ? 6.465 -0.123 10.43 1 98.25 129 GLU A CA 1
ATOM 1003 C C . GLU A 1 129 ? 6.18 0.733 9.203 1 98.25 129 GLU A C 1
ATOM 1005 O O . GLU A 1 129 ? 5.902 0.205 8.117 1 98.25 129 GLU A O 1
ATOM 1010 N N . MET A 1 130 ? 6.328 2.064 9.352 1 98.75 130 MET A N 1
ATOM 1011 C CA . MET A 1 130 ? 6.074 2.963 8.227 1 98.75 130 MET A CA 1
ATOM 1012 C C . MET A 1 130 ? 7.039 2.686 7.078 1 98.75 130 MET A C 1
ATOM 1014 O O . MET A 1 130 ? 6.699 2.896 5.91 1 98.75 130 MET A O 1
ATOM 1018 N N . ARG A 1 131 ? 8.25 2.199 7.406 1 98.81 131 ARG A N 1
ATOM 1019 C CA . ARG A 1 131 ? 9.164 1.82 6.332 1 98.81 131 ARG A CA 1
ATOM 1020 C C . ARG A 1 131 ? 8.586 0.679 5.5 1 98.81 131 ARG A C 1
ATOM 1022 O O . ARG A 1 131 ? 8.609 0.731 4.27 1 98.81 131 ARG A O 1
ATOM 1029 N N . ARG A 1 132 ? 8.016 -0.312 6.129 1 98.88 132 ARG A N 1
ATOM 1030 C CA . ARG A 1 132 ? 7.41 -1.431 5.418 1 98.88 132 ARG A CA 1
ATOM 1031 C C . ARG A 1 132 ? 6.164 -0.986 4.656 1 98.88 132 ARG A C 1
ATOM 1033 O O . ARG A 1 132 ? 5.91 -1.449 3.545 1 98.88 132 ARG A O 1
ATOM 1040 N N . TYR A 1 133 ? 5.402 -0.072 5.27 1 98.94 133 TYR A N 1
ATOM 1041 C CA . TYR A 1 133 ? 4.227 0.458 4.59 1 98.94 133 TYR A CA 1
ATOM 1042 C C . TYR A 1 133 ? 4.625 1.237 3.34 1 98.94 133 TYR A C 1
ATOM 1044 O O . TYR A 1 133 ? 3.902 1.234 2.342 1 98.94 133 TYR A O 1
ATOM 1052 N N . SER A 1 134 ? 5.793 1.887 3.354 1 98.88 134 SER A N 1
ATOM 1053 C CA . SER A 1 134 ? 6.332 2.549 2.168 1 98.88 134 SER A CA 1
ATOM 1054 C C . SER A 1 134 ? 6.562 1.553 1.037 1 98.88 134 SER A C 1
ATOM 1056 O O . SER A 1 134 ? 6.199 1.814 -0.112 1 98.88 134 SER A O 1
ATOM 1058 N N . VAL A 1 135 ? 7.121 0.428 1.377 1 98.94 135 VAL A N 1
ATOM 1059 C CA . VAL A 1 135 ? 7.41 -0.592 0.375 1 98.94 135 VAL A CA 1
ATOM 1060 C C . VAL A 1 135 ? 6.105 -1.16 -0.178 1 98.94 135 VAL A C 1
ATOM 1062 O O . VAL A 1 135 ? 5.98 -1.374 -1.386 1 98.94 135 VAL A O 1
ATOM 1065 N N . VAL A 1 136 ? 5.133 -1.383 0.654 1 98.94 136 VAL A N 1
ATOM 1066 C CA . VAL A 1 136 ? 3.842 -1.911 0.225 1 98.94 136 VAL A CA 1
ATOM 1067 C C . VAL A 1 136 ? 3.168 -0.921 -0.723 1 98.94 136 VAL A C 1
ATOM 1069 O O . VAL A 1 136 ? 2.566 -1.321 -1.723 1 98.94 136 VAL A O 1
ATOM 1072 N N . SER A 1 137 ? 3.23 0.357 -0.416 1 98.94 137 SER A N 1
ATOM 1073 C CA . SER A 1 137 ? 2.693 1.373 -1.316 1 98.94 137 SER A CA 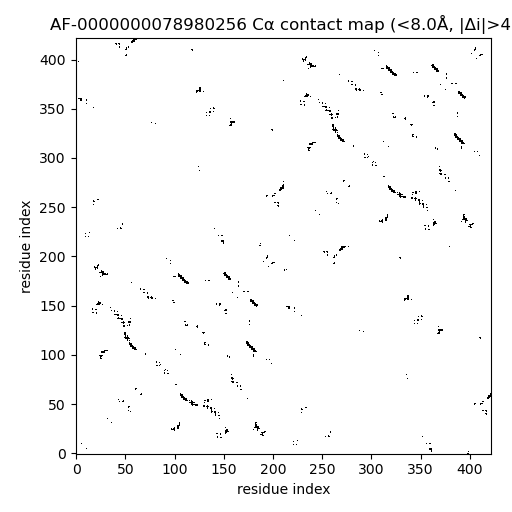1
ATOM 1074 C C . SER A 1 137 ? 3.365 1.31 -2.684 1 98.94 137 SER A C 1
ATOM 1076 O O . SER A 1 137 ? 2.695 1.4 -3.715 1 98.94 137 SER A O 1
ATOM 1078 N N . ALA A 1 138 ? 4.676 1.113 -2.691 1 98.94 138 ALA A N 1
ATOM 1079 C CA . ALA A 1 138 ? 5.422 1 -3.945 1 98.94 138 ALA A CA 1
ATOM 1080 C C . ALA A 1 138 ? 4.973 -0.224 -4.738 1 98.94 138 ALA A C 1
ATOM 1082 O O . ALA A 1 138 ? 4.789 -0.149 -5.957 1 98.94 138 ALA A O 1
ATOM 1083 N N . ILE A 1 139 ? 4.805 -1.319 -4.07 1 98.94 139 ILE A N 1
ATOM 1084 C CA . ILE A 1 139 ? 4.344 -2.551 -4.699 1 98.94 139 ILE A CA 1
ATOM 1085 C C . ILE A 1 139 ? 2.961 -2.332 -5.309 1 98.94 139 ILE A C 1
ATOM 1087 O O . ILE A 1 139 ? 2.668 -2.838 -6.395 1 98.94 139 ILE A O 1
ATOM 1091 N N . THR A 1 140 ? 2.113 -1.557 -4.629 1 98.94 140 THR A N 1
ATOM 1092 C CA . THR A 1 140 ? 0.77 -1.29 -5.125 1 98.94 140 THR A CA 1
ATOM 1093 C C . THR A 1 140 ? 0.823 -0.476 -6.418 1 98.94 140 THR A C 1
ATOM 1095 O O . THR A 1 140 ? 0.096 -0.765 -7.367 1 98.94 140 THR A O 1
ATOM 1098 N N . LEU A 1 141 ? 1.655 0.535 -6.492 1 98.94 141 LEU A N 1
ATOM 1099 C CA . LEU A 1 141 ? 1.834 1.303 -7.719 1 98.94 141 LEU A CA 1
ATOM 1100 C C . LEU A 1 141 ? 2.348 0.413 -8.844 1 98.94 141 LEU A C 1
ATOM 1102 O O . LEU A 1 141 ? 1.834 0.463 -9.969 1 98.94 141 LEU A O 1
ATOM 1106 N N . PHE A 1 142 ? 3.348 -0.387 -8.508 1 98.94 142 PHE A N 1
ATOM 1107 C CA . PHE A 1 142 ? 3.92 -1.338 -9.453 1 98.94 142 PHE A CA 1
ATOM 1108 C C . PHE A 1 142 ? 2.848 -2.275 -9.992 1 98.94 142 PHE A C 1
ATOM 1110 O O . PHE A 1 142 ? 2.754 -2.486 -11.203 1 98.94 142 PHE A O 1
ATOM 1117 N N . TRP A 1 143 ? 2.025 -2.768 -9.094 1 98.94 143 TRP A N 1
ATOM 1118 C CA . TRP A 1 143 ? 0.938 -3.688 -9.414 1 98.94 143 TRP A CA 1
ATOM 1119 C C . TRP A 1 143 ? -0.04 -3.051 -10.398 1 98.94 143 TRP A C 1
ATOM 1121 O O . TRP A 1 143 ? -0.397 -3.658 -11.406 1 98.94 143 TRP A O 1
ATOM 1131 N N . LEU A 1 144 ? -0.414 -1.838 -10.148 1 98.81 144 LEU A N 1
ATOM 1132 C CA . LEU A 1 144 ? -1.336 -1.124 -11.031 1 98.81 144 LEU A CA 1
ATOM 1133 C C . LEU A 1 144 ? -0.71 -0.887 -12.398 1 98.81 144 LEU A C 1
ATOM 1135 O O . LEU A 1 144 ? -1.379 -1.032 -13.422 1 98.81 144 LEU A O 1
ATOM 1139 N N . MET A 1 145 ? 0.545 -0.523 -12.391 1 98.69 145 MET A N 1
ATOM 1140 C CA . MET A 1 145 ? 1.205 -0.269 -13.672 1 98.69 145 MET A CA 1
ATOM 1141 C C . MET A 1 145 ? 1.322 -1.551 -14.492 1 98.69 145 MET A C 1
ATOM 1143 O O . MET A 1 145 ? 1.128 -1.535 -15.703 1 98.69 145 MET A O 1
ATOM 1147 N N . LEU A 1 146 ? 1.671 -2.666 -13.859 1 98.5 146 LEU A N 1
ATOM 1148 C CA . LEU A 1 146 ? 1.679 -3.949 -14.555 1 98.5 146 LEU A CA 1
ATOM 1149 C C . LEU A 1 146 ? 0.338 -4.207 -15.234 1 98.5 146 LEU A C 1
ATOM 1151 O O . LEU A 1 146 ? 0.293 -4.543 -16.422 1 98.5 146 LEU A O 1
ATOM 1155 N N . ARG A 1 147 ? -0.71 -3.994 -14.508 1 98 147 ARG A N 1
ATOM 1156 C CA . ARG A 1 147 ? -2.029 -4.262 -15.07 1 98 147 ARG A CA 1
ATOM 1157 C C . ARG A 1 147 ? -2.328 -3.326 -16.234 1 98 147 ARG A C 1
ATOM 1159 O O . ARG A 1 147 ? -2.912 -3.74 -17.234 1 98 147 ARG A O 1
ATOM 1166 N N . ALA A 1 148 ? -1.939 -2.068 -16.078 1 98.19 148 ALA A N 1
ATOM 1167 C CA . ALA A 1 148 ? -2.137 -1.103 -17.156 1 98.19 148 ALA A CA 1
ATOM 1168 C C . ALA A 1 148 ? -1.406 -1.539 -18.422 1 98.19 148 ALA A C 1
ATOM 1170 O O . ALA A 1 148 ? -1.802 -1.175 -19.531 1 98.19 148 ALA A O 1
ATOM 1171 N N . GLU A 1 149 ? -0.356 -2.342 -18.297 1 97.5 149 GLU A N 1
ATOM 1172 C CA . GLU A 1 149 ? 0.432 -2.844 -19.422 1 97.5 149 GLU A CA 1
ATOM 1173 C C . GLU A 1 149 ? -0.087 -4.195 -19.906 1 97.5 149 GLU A C 1
ATOM 1175 O O . GLU A 1 149 ? 0.47 -4.789 -20.828 1 97.5 149 GLU A O 1
ATOM 1180 N N . GLY A 1 150 ? -1.094 -4.711 -19.25 1 96.31 150 GLY A N 1
ATOM 1181 C CA . GLY A 1 150 ? -1.698 -5.977 -19.625 1 96.31 150 GLY A CA 1
ATOM 1182 C C . GLY A 1 150 ? -1.118 -7.16 -18.875 1 96.31 150 GLY A C 1
ATOM 1183 O O . GLY A 1 150 ? -1.545 -8.297 -19.078 1 96.31 150 GLY A O 1
ATOM 1184 N N . LEU A 1 151 ? -0.189 -6.914 -18.016 1 97.69 151 LEU A N 1
ATOM 1185 C CA . LEU A 1 151 ? 0.446 -7.957 -17.203 1 97.69 151 LEU A CA 1
ATOM 1186 C C . LEU A 1 151 ? -0.302 -8.164 -15.898 1 97.69 151 LEU A C 1
ATOM 1188 O O . LEU A 1 151 ? -1.113 -7.324 -15.5 1 97.69 151 LEU A O 1
ATOM 1192 N N . GLY A 1 152 ? -0.146 -9.328 -15.305 1 97.56 152 GLY A N 1
ATOM 1193 C CA . GLY A 1 152 ? -0.69 -9.641 -13.992 1 97.56 152 GLY A CA 1
ATOM 1194 C C . GLY A 1 152 ? 0.38 -9.883 -12.945 1 97.56 152 GLY A C 1
ATOM 1195 O O . GLY A 1 152 ? 1.547 -10.102 -13.281 1 97.56 152 GLY A O 1
ATOM 1196 N N . LEU A 1 153 ? 0.018 -9.789 -11.719 1 98.62 153 LEU A N 1
ATOM 1197 C CA . LEU A 1 153 ? 0.856 -10.023 -10.547 1 98.62 153 LEU A CA 1
ATOM 1198 C C . LEU A 1 153 ? 0.129 -10.891 -9.523 1 98.62 153 LEU A C 1
ATOM 1200 O O . LEU A 1 153 ? -1.063 -10.695 -9.281 1 98.62 153 LEU A O 1
ATOM 1204 N N . GLY A 1 154 ? 0.766 -11.914 -9.094 1 98.69 154 GLY A N 1
ATOM 1205 C CA . GLY A 1 154 ? 0.321 -12.68 -7.938 1 98.69 154 GLY A CA 1
ATOM 1206 C C . GLY A 1 154 ? 1.219 -12.508 -6.727 1 98.69 154 GLY A C 1
ATOM 1207 O O . GLY A 1 154 ? 2.432 -12.703 -6.812 1 98.69 154 GLY A O 1
ATOM 1208 N N . TRP A 1 155 ? 0.668 -12.055 -5.602 1 98.88 155 TRP A N 1
ATOM 1209 C CA . TRP A 1 155 ? 1.369 -11.891 -4.332 1 98.88 155 TRP A CA 1
ATOM 1210 C C . TRP A 1 155 ? 1.322 -13.18 -3.512 1 98.88 155 TRP A C 1
ATOM 1212 O O . TRP A 1 155 ? 0.258 -13.578 -3.035 1 98.88 155 TRP A O 1
ATOM 1222 N N . VAL A 1 156 ? 2.463 -13.82 -3.301 1 98.69 156 VAL A N 1
ATOM 1223 C CA . VAL A 1 156 ? 2.559 -15.086 -2.576 1 98.69 156 VAL A CA 1
ATOM 1224 C C . VAL A 1 156 ? 3 -14.828 -1.139 1 98.69 156 VAL A C 1
ATOM 1226 O O . VAL A 1 156 ? 4.086 -14.289 -0.904 1 98.69 156 VAL A O 1
ATOM 1229 N N . SER A 1 157 ? 2.176 -15.188 -0.177 1 98.19 157 SER A N 1
ATOM 1230 C CA . SER A 1 157 ? 2.52 -14.977 1.225 1 98.19 157 SER A CA 1
ATOM 1231 C C . SER A 1 157 ? 2.508 -16.281 2.004 1 98.19 157 SER A C 1
ATOM 1233 O O . SER A 1 157 ? 2.689 -16.281 3.225 1 98.19 157 SER A O 1
ATOM 1235 N N . ILE A 1 158 ? 2.178 -17.438 1.332 1 98.19 158 ILE A N 1
ATOM 1236 C CA . ILE A 1 158 ? 2.299 -18.766 1.929 1 98.19 158 ILE A CA 1
ATOM 1237 C C . ILE A 1 158 ? 3.742 -19.25 1.818 1 98.19 158 ILE A C 1
ATOM 1239 O O . ILE A 1 158 ? 4.043 -20.156 1.034 1 98.19 158 ILE A O 1
ATOM 1243 N N . LEU A 1 159 ? 4.57 -18.656 2.654 1 98.25 159 LEU A N 1
ATOM 1244 C CA . LEU A 1 159 ? 6.012 -18.859 2.674 1 98.25 159 LEU A CA 1
ATOM 1245 C C . LEU A 1 159 ? 6.57 -18.672 4.082 1 98.25 159 LEU A C 1
ATOM 1247 O O . LEU A 1 159 ? 5.988 -17.953 4.895 1 98.25 159 LEU A O 1
ATOM 1251 N N . ASP A 1 160 ? 7.656 -19.359 4.352 1 98.5 160 ASP A N 1
ATOM 1252 C CA . ASP A 1 160 ? 8.516 -18.984 5.465 1 98.5 160 ASP A CA 1
ATOM 1253 C C . ASP A 1 160 ? 9.461 -17.844 5.074 1 98.5 160 ASP A C 1
ATOM 1255 O O . ASP A 1 160 ? 10.461 -18.078 4.395 1 98.5 160 ASP A O 1
ATOM 1259 N N . PRO A 1 161 ? 9.133 -16.672 5.562 1 98.5 161 PRO A N 1
ATOM 1260 C CA . PRO A 1 161 ? 9.906 -15.516 5.078 1 98.5 161 PRO A CA 1
ATOM 1261 C C . PRO A 1 161 ? 11.375 -15.578 5.5 1 98.5 161 PRO A C 1
ATOM 1263 O O . PRO A 1 161 ? 12.258 -15.156 4.746 1 98.5 161 PRO A O 1
ATOM 1266 N N . ASP A 1 162 ? 11.68 -16.094 6.676 1 98 162 ASP A N 1
ATOM 1267 C CA . ASP A 1 162 ? 13.062 -16.188 7.133 1 98 162 ASP A CA 1
ATOM 1268 C C . ASP A 1 162 ? 13.859 -17.172 6.281 1 98 162 ASP A C 1
ATOM 1270 O O . ASP A 1 162 ? 15 -16.906 5.91 1 98 162 ASP A O 1
ATOM 1274 N N . ARG A 1 163 ? 13.25 -18.297 5.992 1 98.19 163 ARG A N 1
ATOM 1275 C CA . ARG A 1 163 ? 13.898 -19.266 5.121 1 98.19 163 ARG A CA 1
ATOM 1276 C C . ARG A 1 163 ? 14.164 -18.688 3.74 1 98.19 163 ARG A C 1
ATOM 1278 O O . ARG A 1 163 ? 15.234 -18.906 3.16 1 98.19 163 ARG A O 1
ATOM 1285 N N . LEU A 1 164 ? 13.18 -17.953 3.184 1 98.62 164 LEU A N 1
ATOM 1286 C CA . LEU A 1 164 ? 13.359 -17.344 1.868 1 98.62 164 LEU A CA 1
ATOM 1287 C C . LEU A 1 164 ? 14.523 -16.375 1.875 1 98.62 164 LEU A C 1
ATOM 1289 O O . LEU A 1 164 ? 15.305 -16.312 0.921 1 98.62 164 LEU A O 1
ATOM 1293 N N . CYS A 1 165 ? 14.609 -15.539 2.951 1 98.25 165 CYS A N 1
ATOM 1294 C CA . CYS A 1 165 ? 15.719 -14.602 3.07 1 98.25 165 CYS A CA 1
ATOM 1295 C C . CYS A 1 165 ? 17.062 -15.32 3.02 1 98.25 165 CYS A C 1
ATOM 1297 O O . CYS A 1 165 ? 17.984 -14.891 2.322 1 98.25 165 CYS A O 1
ATOM 1299 N N . ARG A 1 166 ? 17.125 -16.406 3.723 1 97.75 166 ARG A N 1
ATOM 1300 C CA . ARG A 1 166 ? 18.359 -17.188 3.734 1 97.75 166 ARG A CA 1
ATOM 1301 C C . ARG A 1 166 ? 18.641 -17.781 2.357 1 97.75 166 ARG A C 1
ATOM 1303 O O . ARG A 1 166 ? 19.766 -17.688 1.857 1 97.75 166 ARG A O 1
ATOM 1310 N N . ASP A 1 167 ? 17.672 -18.344 1.721 1 98.19 167 ASP A N 1
ATOM 1311 C CA . ASP A 1 167 ? 17.828 -19 0.43 1 98.19 167 ASP A CA 1
ATOM 1312 C C . ASP A 1 167 ? 18.266 -18.016 -0.646 1 98.19 167 ASP A C 1
ATOM 1314 O O . ASP A 1 167 ? 19.016 -18.375 -1.555 1 98.19 167 ASP A O 1
ATOM 1318 N N . LEU A 1 168 ? 17.797 -16.766 -0.493 1 98.38 168 LEU A N 1
ATOM 1319 C CA . LEU A 1 168 ? 18.125 -15.758 -1.492 1 98.38 168 LEU A CA 1
ATOM 1320 C C . LEU A 1 168 ? 19.328 -14.938 -1.064 1 98.38 168 LEU A C 1
ATOM 1322 O O . LEU A 1 168 ? 19.703 -13.977 -1.743 1 98.38 168 LEU A O 1
ATOM 1326 N N . ARG A 1 169 ? 19.891 -15.242 0.098 1 97.81 169 ARG A N 1
ATOM 1327 C CA . ARG A 1 169 ? 21.062 -14.562 0.645 1 97.81 169 ARG A CA 1
ATOM 1328 C C . ARG A 1 169 ? 20.797 -13.062 0.792 1 97.81 169 ARG A C 1
ATOM 1330 O O . ARG A 1 169 ? 21.625 -12.242 0.404 1 97.81 169 ARG A O 1
ATOM 1337 N N . ALA A 1 170 ? 19.609 -12.742 1.24 1 97.88 170 ALA A N 1
ATOM 1338 C CA . ALA A 1 170 ? 19.281 -11.344 1.521 1 97.88 170 ALA A CA 1
ATOM 1339 C C . ALA A 1 170 ? 19.984 -10.859 2.783 1 97.88 170 ALA A C 1
ATOM 1341 O O . ALA A 1 170 ? 20.156 -11.617 3.742 1 97.88 170 ALA A O 1
ATOM 1342 N N . PRO A 1 171 ? 20.422 -9.586 2.785 1 97.44 171 PRO A N 1
ATOM 1343 C CA . PRO A 1 171 ? 21.031 -9.031 4 1 97.44 171 PRO A CA 1
ATOM 1344 C C . PRO A 1 171 ? 20.141 -9.211 5.23 1 97.44 171 PRO A C 1
ATOM 1346 O O . PRO A 1 171 ? 18.906 -9.195 5.117 1 97.44 171 PRO A O 1
ATOM 1349 N N . GLU A 1 172 ? 20.688 -9.227 6.418 1 96.25 172 GLU A N 1
ATOM 1350 C CA . GLU A 1 172 ? 20 -9.516 7.676 1 96.25 172 GLU A CA 1
ATOM 1351 C C . GLU A 1 172 ? 19.016 -8.406 8.023 1 96.25 172 GLU A C 1
ATOM 1353 O O . GLU A 1 172 ? 18.016 -8.648 8.711 1 96.25 172 GLU A O 1
ATOM 1358 N N . THR A 1 173 ? 19.234 -7.25 7.547 1 97.31 173 THR A N 1
ATOM 1359 C CA . THR A 1 173 ? 18.406 -6.109 7.895 1 97.31 173 THR A CA 1
ATOM 1360 C C . THR A 1 173 ? 17.188 -6.031 6.969 1 97.31 173 THR A C 1
ATOM 1362 O O . THR A 1 173 ? 16.297 -5.211 7.18 1 97.31 173 THR A O 1
ATOM 1365 N N . TRP A 1 174 ? 17.219 -6.867 5.906 1 98.44 174 TRP A N 1
ATOM 1366 C CA . TRP A 1 174 ? 16.094 -6.875 4.984 1 98.44 174 TRP A CA 1
ATOM 1367 C C . TRP A 1 174 ? 14.961 -7.762 5.508 1 98.44 174 TRP A C 1
ATOM 1369 O O . TRP A 1 174 ? 15.211 -8.859 6.016 1 98.44 174 TRP A O 1
ATOM 1379 N N . ARG A 1 175 ? 13.781 -7.211 5.445 1 98.25 175 ARG A N 1
ATOM 1380 C CA . ARG A 1 175 ? 12.578 -7.965 5.785 1 98.25 175 ARG A CA 1
ATOM 1381 C C . ARG A 1 175 ? 11.719 -8.211 4.547 1 98.25 175 ARG A C 1
ATOM 1383 O O . ARG A 1 175 ? 11.43 -7.281 3.791 1 98.25 175 ARG A O 1
ATOM 1390 N N . LEU A 1 176 ? 11.359 -9.477 4.348 1 98.81 176 LEU A N 1
ATOM 1391 C CA . LEU A 1 176 ? 10.531 -9.797 3.188 1 98.81 176 LEU A CA 1
ATOM 1392 C C . LEU A 1 176 ? 9.156 -9.141 3.303 1 98.81 176 LEU A C 1
ATOM 1394 O O . LEU A 1 176 ? 8.477 -9.289 4.316 1 98.81 176 LEU A O 1
ATOM 1398 N N . ILE A 1 177 ? 8.797 -8.391 2.271 1 98.88 177 ILE A N 1
ATOM 1399 C CA . ILE A 1 177 ? 7.465 -7.805 2.176 1 98.88 177 ILE A CA 1
ATOM 1400 C C . ILE A 1 177 ? 6.555 -8.719 1.359 1 98.88 177 ILE A C 1
ATOM 1402 O O . ILE A 1 177 ? 5.379 -8.891 1.689 1 98.88 177 ILE A O 1
ATOM 1406 N N . GLY A 1 178 ? 7.152 -9.227 0.271 1 98.56 178 GLY A N 1
ATOM 1407 C CA . GLY A 1 178 ? 6.367 -10.156 -0.519 1 98.56 178 GLY A CA 1
ATOM 1408 C C . GLY A 1 178 ? 7.16 -10.828 -1.626 1 98.56 178 GLY A C 1
ATOM 1409 O O . GLY A 1 178 ? 8.234 -10.352 -1.997 1 98.56 178 GLY A O 1
ATOM 1410 N N . TYR A 1 179 ? 6.711 -12.008 -2.059 1 98.94 179 TYR A N 1
ATOM 1411 C CA . TYR A 1 179 ? 7.164 -12.742 -3.24 1 98.94 179 TYR A CA 1
ATOM 1412 C C . TYR A 1 179 ? 6.137 -12.656 -4.359 1 98.94 179 TYR A C 1
ATOM 1414 O O . TYR A 1 179 ? 4.945 -12.883 -4.137 1 98.94 179 TYR A O 1
ATOM 1422 N N . PHE A 1 180 ? 6.574 -12.32 -5.539 1 98.94 180 PHE A N 1
ATOM 1423 C CA . PHE A 1 180 ? 5.629 -11.945 -6.582 1 98.94 180 PHE A CA 1
ATOM 1424 C C . PHE A 1 180 ? 5.879 -12.75 -7.855 1 98.94 180 PHE A C 1
ATOM 1426 O O . PHE A 1 180 ? 7.023 -12.891 -8.289 1 98.94 180 PHE A O 1
ATOM 1433 N N . CYS A 1 181 ? 4.852 -13.258 -8.406 1 98.88 181 CYS A N 1
ATOM 1434 C CA . CYS A 1 181 ? 4.816 -13.852 -9.742 1 98.88 181 CYS A CA 1
ATOM 1435 C C . CYS A 1 181 ? 4.238 -12.867 -10.758 1 98.88 181 CYS A C 1
ATOM 1437 O O . CYS A 1 181 ? 3.186 -12.273 -10.523 1 98.88 181 CYS A O 1
ATOM 1439 N N . ILE A 1 182 ? 4.898 -12.68 -11.859 1 98.81 182 ILE A N 1
ATOM 1440 C CA . ILE A 1 182 ? 4.488 -11.703 -12.859 1 98.81 182 ILE A CA 1
ATOM 1441 C C . ILE A 1 182 ? 4.465 -12.352 -14.242 1 98.81 182 ILE A C 1
ATOM 1443 O O . ILE A 1 182 ? 5.379 -13.109 -14.594 1 98.81 182 ILE A O 1
ATOM 1447 N N . GLY A 1 183 ? 3.463 -12.039 -14.977 1 98.38 183 GLY A N 1
ATOM 1448 C CA . GLY A 1 183 ? 3.309 -12.547 -16.328 1 98.38 183 GLY A CA 1
ATOM 1449 C C . GLY A 1 183 ? 1.967 -12.195 -16.953 1 98.38 183 GLY A C 1
ATOM 1450 O O . GLY A 1 183 ? 1.229 -11.367 -16.422 1 98.38 183 GLY A O 1
ATOM 1451 N N . TRP A 1 184 ? 1.718 -12.789 -18.125 1 97.44 184 TRP A N 1
ATOM 1452 C CA . TRP A 1 184 ? 0.43 -12.625 -18.797 1 97.44 184 TRP A CA 1
ATOM 1453 C C . TRP A 1 184 ? -0.632 -13.508 -18.156 1 97.44 184 TRP A C 1
ATOM 1455 O O . TRP A 1 184 ? -0.468 -14.727 -18.078 1 97.44 184 TRP A O 1
ATOM 1465 N N . PRO A 1 185 ? -1.695 -12.836 -17.641 1 97 185 PRO A N 1
ATOM 1466 C CA . PRO A 1 185 ? -2.744 -13.68 -17.062 1 97 185 PRO A CA 1
ATOM 1467 C C . PRO A 1 185 ? -3.418 -14.586 -18.078 1 97 185 PRO A C 1
ATOM 1469 O O . PRO A 1 185 ? -3.619 -14.18 -19.234 1 97 185 PRO A O 1
ATOM 1472 N N . GLN A 1 186 ? -3.764 -15.758 -17.688 1 95.94 186 GLN A N 1
ATOM 1473 C CA . GLN A 1 186 ? -4.504 -16.656 -18.578 1 95.94 186 GLN A CA 1
ATOM 1474 C C . GLN A 1 186 ? -5.918 -16.141 -18.812 1 95.94 186 GLN A C 1
ATOM 1476 O O . GLN A 1 186 ? -6.457 -16.281 -19.922 1 95.94 186 GLN A O 1
ATOM 1481 N N . GLU A 1 187 ? -6.492 -15.594 -17.766 1 92 187 GLU A N 1
ATOM 1482 C CA . GLU A 1 187 ? -7.836 -15.023 -17.828 1 92 187 GLU A CA 1
ATOM 1483 C C . GLU A 1 187 ? -7.891 -13.664 -17.141 1 92 187 GLU A C 1
ATOM 1485 O O . GLU A 1 187 ? -7.062 -13.359 -16.281 1 92 187 GLU A O 1
ATOM 1490 N N . CYS A 1 188 ? -8.836 -12.875 -17.656 1 90.06 188 CYS A N 1
ATOM 1491 C CA . CYS A 1 188 ? -9.086 -11.57 -17.031 1 90.06 188 CYS A CA 1
ATOM 1492 C C . CYS A 1 188 ? -10.477 -11.516 -16.422 1 90.06 188 CYS A C 1
ATOM 1494 O O . CYS A 1 188 ? -11.453 -11.953 -17.031 1 90.06 188 CYS A O 1
ATOM 1496 N N . SER A 1 189 ? -10.531 -11.211 -15.195 1 90.38 189 SER A N 1
ATOM 1497 C CA . SER A 1 189 ? -11.781 -11.062 -14.453 1 90.38 189 SER A CA 1
ATOM 1498 C C . SER A 1 189 ? -11.711 -9.883 -13.484 1 90.38 189 SER A C 1
ATOM 1500 O O . SER A 1 189 ? -10.633 -9.539 -13 1 90.38 189 SER A O 1
ATOM 1502 N N . ASP A 1 190 ? -12.875 -9.281 -13.266 1 92.31 190 ASP A N 1
ATOM 1503 C CA . ASP A 1 190 ? -12.906 -8.211 -12.273 1 92.31 190 ASP A CA 1
ATOM 1504 C C . ASP A 1 190 ? -13.438 -8.727 -10.938 1 92.31 190 ASP A C 1
ATOM 1506 O O . ASP A 1 190 ? -13.703 -7.934 -10.031 1 92.31 190 ASP A O 1
ATOM 1510 N N . ILE A 1 191 ? -13.617 -10.039 -10.852 1 93.38 191 ILE A N 1
ATOM 1511 C CA . ILE A 1 191 ? -14.031 -10.688 -9.609 1 93.38 191 ILE A CA 1
ATOM 1512 C C . ILE A 1 191 ? -12.859 -11.484 -9.031 1 93.38 191 ILE A C 1
ATOM 1514 O O . ILE A 1 191 ? -12.195 -12.234 -9.75 1 93.38 191 ILE A O 1
ATOM 1518 N N . PRO A 1 192 ? -12.586 -11.273 -7.754 1 93.56 192 PRO A N 1
ATOM 1519 C CA . PRO A 1 192 ? -11.508 -12.062 -7.16 1 93.56 192 PRO A CA 1
ATOM 1520 C C . PRO A 1 192 ? -11.703 -13.57 -7.348 1 93.56 192 PRO A C 1
ATOM 1522 O O . PRO A 1 192 ? -12.82 -14.07 -7.211 1 93.56 192 PRO A O 1
ATOM 1525 N N . GLU A 1 193 ? -10.609 -14.281 -7.641 1 93.75 193 GLU A N 1
ATOM 1526 C CA . GLU A 1 193 ? -10.664 -15.719 -7.848 1 93.75 193 GLU A CA 1
ATOM 1527 C C . GLU A 1 193 ? -11.211 -16.438 -6.613 1 93.75 193 GLU A C 1
ATOM 1529 O O . GLU A 1 193 ? -11.938 -17.422 -6.734 1 93.75 193 GLU A O 1
ATOM 1534 N N . LEU A 1 194 ? -10.875 -15.953 -5.43 1 96.38 194 LEU A N 1
ATOM 1535 C CA . LEU A 1 194 ? -11.328 -16.578 -4.188 1 96.38 194 LEU A CA 1
ATOM 1536 C C . LEU A 1 194 ? -12.844 -16.453 -4.043 1 96.38 194 LEU A C 1
ATOM 1538 O O . LEU A 1 194 ? -13.484 -17.344 -3.473 1 96.38 194 LEU A O 1
ATOM 1542 N N . GLU A 1 195 ? -13.375 -15.312 -4.488 1 95.94 195 GLU A N 1
ATOM 1543 C CA . GLU A 1 195 ? -14.828 -15.156 -4.477 1 95.94 195 GLU A CA 1
ATOM 1544 C C . GLU A 1 195 ? -15.492 -16.109 -5.469 1 95.94 195 GLU A C 1
ATOM 1546 O O . GLU A 1 195 ? -16.5 -16.75 -5.145 1 95.94 195 GLU A O 1
ATOM 1551 N N . THR A 1 196 ? -14.93 -16.219 -6.648 1 94.31 196 THR A N 1
ATOM 1552 C CA . THR A 1 196 ? -15.453 -17.125 -7.668 1 94.31 196 THR A CA 1
ATOM 1553 C C . THR A 1 196 ? -15.406 -18.578 -7.184 1 94.31 196 THR A C 1
ATOM 1555 O O . THR A 1 196 ? -16.328 -19.359 -7.465 1 94.31 196 THR A O 1
ATOM 1558 N N . ALA A 1 197 ? -14.383 -18.922 -6.414 1 95.5 197 ALA A N 1
ATOM 1559 C CA . ALA A 1 197 ? -14.188 -20.281 -5.914 1 95.5 197 ALA A CA 1
ATOM 1560 C C . ALA A 1 197 ? -15.047 -20.547 -4.684 1 95.5 197 ALA A C 1
ATOM 1562 O O . ALA A 1 197 ? -15.062 -21.656 -4.152 1 95.5 197 ALA A O 1
ATOM 1563 N N . GLY A 1 198 ? -15.758 -19.484 -4.188 1 95.44 198 GLY A N 1
ATOM 1564 C CA . GLY A 1 198 ? -16.641 -19.641 -3.047 1 95.44 198 GLY A CA 1
ATOM 1565 C C . GLY A 1 198 ? -15.914 -19.594 -1.716 1 95.44 198 GLY A C 1
ATOM 1566 O O . GLY A 1 198 ? -16.469 -19.969 -0.684 1 95.44 198 GLY A O 1
ATOM 1567 N N . TRP A 1 199 ? -14.672 -19.188 -1.682 1 96.81 199 TRP A N 1
ATOM 1568 C CA . TRP A 1 199 ? -13.875 -19.141 -0.459 1 96.81 199 TRP A CA 1
ATOM 1569 C C . TRP A 1 199 ? -14.383 -18.031 0.465 1 96.81 199 TRP A C 1
ATOM 1571 O O . TRP A 1 199 ? -14.453 -18.219 1.682 1 96.81 199 TRP A O 1
ATOM 1581 N N . GLU A 1 200 ? -14.648 -16.891 -0.097 1 96.69 200 GLU A N 1
ATOM 1582 C CA . GLU A 1 200 ? -15.094 -15.695 0.628 1 96.69 200 GLU A CA 1
ATOM 1583 C C . GLU A 1 200 ? -15.922 -14.781 -0.267 1 96.69 200 GLU A C 1
ATOM 1585 O O . GLU A 1 200 ? -15.938 -14.945 -1.488 1 96.69 200 GLU A O 1
ATOM 1590 N N . VAL A 1 201 ? -16.562 -13.836 0.326 1 95.06 201 VAL A N 1
ATOM 1591 C CA . VAL A 1 201 ? -17.406 -12.891 -0.406 1 95.06 201 VAL A CA 1
ATOM 1592 C C . VAL A 1 201 ? -16.984 -11.461 -0.089 1 95.06 201 VAL A C 1
ATOM 1594 O O . VAL A 1 201 ? -16.734 -11.125 1.07 1 95.06 201 VAL A O 1
ATOM 1597 N N . ARG A 1 202 ? -16.875 -10.688 -1.107 1 94.44 202 ARG A N 1
ATOM 1598 C CA . ARG A 1 202 ? -16.5 -9.289 -0.916 1 94.44 202 ARG A CA 1
ATOM 1599 C C . ARG A 1 202 ? -17.625 -8.516 -0.235 1 94.44 202 ARG A C 1
ATOM 1601 O O . ARG A 1 202 ? -18.812 -8.734 -0.52 1 94.44 202 ARG A O 1
ATOM 1608 N N . ASP A 1 203 ? -17.203 -7.566 0.605 1 93.44 203 ASP A N 1
ATOM 1609 C CA . ASP A 1 203 ? -18.172 -6.676 1.233 1 93.44 203 ASP A CA 1
ATOM 1610 C C . ASP A 1 203 ? -18.828 -5.754 0.202 1 93.44 203 ASP A C 1
ATOM 1612 O O . ASP A 1 203 ? -18.172 -5.301 -0.734 1 93.44 203 ASP A O 1
ATOM 1616 N N . ARG A 1 204 ? -20.031 -5.422 0.454 1 89.94 204 ARG A N 1
ATOM 1617 C CA . ARG A 1 204 ? -20.781 -4.602 -0.486 1 89.94 204 ARG A CA 1
ATOM 1618 C C . ARG A 1 204 ? -20.547 -3.115 -0.238 1 89.94 204 ARG A C 1
ATOM 1620 O O . ARG A 1 204 ? -20.797 -2.285 -1.113 1 89.94 204 ARG A O 1
ATOM 1627 N N . ARG A 1 205 ? -20.109 -2.812 0.942 1 92 205 ARG A N 1
ATOM 1628 C CA . ARG A 1 205 ? -19.859 -1.417 1.29 1 92 205 ARG A CA 1
ATOM 1629 C C . ARG A 1 205 ? -18.75 -1.301 2.33 1 92 205 ARG A C 1
ATOM 1631 O O . ARG A 1 205 ? -18.516 -2.238 3.092 1 92 205 ARG A O 1
ATOM 1638 N N . LEU A 1 206 ? -18.078 -0.156 2.299 1 96.06 206 LEU A N 1
ATOM 1639 C CA . LEU A 1 206 ? -17.125 0.18 3.35 1 96.06 206 LEU A CA 1
ATOM 1640 C C . LEU A 1 206 ? -17.812 0.857 4.523 1 96.06 206 LEU A C 1
ATOM 1642 O O . LEU A 1 206 ? -18.594 1.797 4.332 1 96.06 206 LEU A O 1
ATOM 1646 N N . THR A 1 207 ? -17.625 0.387 5.676 1 94.12 207 THR A N 1
ATOM 1647 C CA . THR A 1 207 ? -18.156 1.053 6.859 1 94.12 207 THR A CA 1
ATOM 1648 C C . THR A 1 207 ? -17.141 2.043 7.422 1 94.12 207 THR A C 1
ATOM 1650 O O . THR A 1 207 ? -15.969 1.705 7.605 1 94.12 207 THR A O 1
ATOM 1653 N N . VAL A 1 208 ? -17.594 3.236 7.637 1 97.25 208 VAL A N 1
ATOM 1654 C CA . VAL A 1 208 ? -16.781 4.281 8.25 1 97.25 208 VAL A CA 1
ATOM 1655 C C . VAL A 1 208 ? -17.422 4.723 9.57 1 97.25 208 VAL A C 1
ATOM 1657 O O . VAL A 1 208 ? -18.578 5.137 9.602 1 97.25 208 VAL A O 1
ATOM 1660 N N . GLU A 1 209 ? -16.672 4.594 10.625 1 97.62 209 GLU A N 1
ATOM 1661 C CA . GLU A 1 209 ? -17.125 5.086 11.914 1 97.62 209 GLU A CA 1
ATOM 1662 C C . GLU A 1 209 ? -16.781 6.559 12.102 1 97.62 209 GLU A C 1
ATOM 1664 O O . GLU A 1 209 ? -15.758 7.031 11.586 1 97.62 209 GLU A O 1
ATOM 1669 N N . ILE A 1 210 ? -17.672 7.246 12.836 1 96.81 210 ILE A N 1
ATOM 1670 C CA . ILE A 1 210 ? -17.438 8.664 13.086 1 96.81 210 ILE A CA 1
ATOM 1671 C C . ILE A 1 210 ? -17.109 8.883 14.562 1 96.81 210 ILE A C 1
ATOM 1673 O O . ILE A 1 210 ? -17.766 8.312 15.438 1 96.81 210 ILE A O 1
ATOM 1677 N N . ARG A 1 211 ? -16.094 9.578 14.805 1 96.25 211 ARG A N 1
ATOM 1678 C CA . ARG A 1 211 ? -15.719 9.992 16.156 1 96.25 211 ARG A CA 1
ATOM 1679 C C . ARG A 1 211 ? -15.602 11.508 16.25 1 96.25 211 ARG A C 1
ATOM 1681 O O . ARG A 1 211 ? -15.188 12.164 15.297 1 96.25 211 ARG A O 1
ATOM 1688 N N . MET B 1 1 ? -12.789 -13.242 -23.156 1 34.69 1 MET B N 1
ATOM 1689 C CA . MET B 1 1 ? -12.805 -11.938 -22.516 1 34.69 1 MET B CA 1
ATOM 1690 C C . MET B 1 1 ? -11.766 -11.008 -23.125 1 34.69 1 MET B C 1
ATOM 1692 O O . MET B 1 1 ? -10.602 -11.391 -23.281 1 34.69 1 MET B O 1
ATOM 1696 N N . ARG B 1 2 ? -12.062 -10 -23.781 1 39.69 2 ARG B N 1
ATOM 1697 C CA . ARG B 1 2 ? -11.297 -9.117 -24.656 1 39.69 2 ARG B CA 1
ATOM 1698 C C . ARG B 1 2 ? -10.078 -8.555 -23.922 1 39.69 2 ARG B C 1
ATOM 1700 O O . ARG B 1 2 ? -10.109 -8.352 -22.719 1 39.69 2 ARG B O 1
ATOM 1707 N N . ASP B 1 3 ? -8.844 -8.742 -24.281 1 51.75 3 ASP B N 1
ATOM 1708 C CA . ASP B 1 3 ? -7.527 -8.188 -24 1 51.75 3 ASP B CA 1
ATOM 1709 C C . ASP B 1 3 ? -7.625 -6.715 -23.594 1 51.75 3 ASP B C 1
ATOM 1711 O O . ASP B 1 3 ? -7.707 -5.836 -24.453 1 51.75 3 ASP B O 1
ATOM 1715 N N . GLN B 1 4 ? -8.391 -6.344 -22.578 1 61.22 4 GLN B N 1
ATOM 1716 C CA . GLN B 1 4 ? -8.602 -4.938 -22.25 1 61.22 4 GLN B CA 1
ATOM 1717 C C . GLN B 1 4 ? -7.273 -4.223 -22.016 1 61.22 4 GLN B C 1
ATOM 1719 O O . GLN B 1 4 ? -6.633 -4.422 -20.984 1 61.22 4 GLN B O 1
ATOM 1724 N N . SER B 1 5 ? -6.703 -3.812 -23.109 1 79.5 5 SER B N 1
ATOM 1725 C CA . SER B 1 5 ? -5.457 -3.053 -23.109 1 79.5 5 SER B CA 1
ATOM 1726 C C . SER B 1 5 ? -5.715 -1.572 -22.844 1 79.5 5 SER B C 1
ATOM 1728 O O . SER B 1 5 ? -6.598 -0.972 -23.469 1 79.5 5 SER B O 1
ATOM 1730 N N . PHE B 1 6 ? -5.246 -1.026 -21.734 1 95.88 6 PHE B N 1
ATOM 1731 C CA . PHE B 1 6 ? -5.258 0.414 -21.516 1 95.88 6 PHE B CA 1
ATOM 1732 C C . PHE B 1 6 ? -4.414 1.136 -22.562 1 95.88 6 PHE B C 1
ATOM 1734 O O . PHE B 1 6 ? -3.352 0.649 -22.953 1 95.88 6 PHE B O 1
ATOM 1741 N N . SER B 1 7 ? -4.926 2.297 -23.031 1 96.62 7 SER B N 1
ATOM 1742 C CA . SER B 1 7 ? -4.266 3.045 -24.094 1 96.62 7 SER B CA 1
ATOM 1743 C C . SER B 1 7 ? -2.943 3.635 -23.625 1 96.62 7 SER B C 1
ATOM 1745 O O . SER B 1 7 ? -2.705 3.738 -22.422 1 96.62 7 SER B O 1
ATOM 1747 N N . ASP B 1 8 ? -2.086 4 -24.578 1 96.25 8 ASP B N 1
ATOM 1748 C CA . ASP B 1 8 ? -0.844 4.695 -24.266 1 96.25 8 ASP B CA 1
ATOM 1749 C C . ASP B 1 8 ? -1.121 6.016 -23.547 1 96.25 8 ASP B C 1
ATOM 1751 O O . ASP B 1 8 ? -0.393 6.391 -22.625 1 96.25 8 ASP B O 1
ATOM 1755 N N . ASP B 1 9 ? -2.178 6.645 -24 1 96.62 9 ASP B N 1
ATOM 1756 C CA . ASP B 1 9 ? -2.562 7.906 -23.375 1 96.62 9 ASP B CA 1
ATOM 1757 C C . ASP B 1 9 ? -2.951 7.695 -21.922 1 96.62 9 ASP B C 1
ATOM 1759 O O . ASP B 1 9 ? -2.545 8.469 -21.047 1 96.62 9 ASP B O 1
ATOM 1763 N N . PHE B 1 10 ? -3.703 6.699 -21.656 1 97.94 10 PHE B N 1
ATOM 1764 C CA . PHE B 1 10 ? -4.082 6.402 -20.281 1 97.94 10 PHE B CA 1
ATOM 1765 C C . PHE B 1 10 ? -2.848 6.133 -19.438 1 97.94 10 PHE B C 1
ATOM 1767 O O . PHE B 1 10 ? -2.719 6.672 -18.328 1 97.94 10 PHE B O 1
ATOM 1774 N N . ARG B 1 11 ? -1.947 5.324 -19.953 1 97.81 11 ARG B N 1
ATOM 1775 C CA . ARG B 1 11 ? -0.756 4.961 -19.188 1 97.81 11 ARG B CA 1
ATOM 1776 C C . ARG B 1 11 ? 0.101 6.188 -18.906 1 97.81 11 ARG B C 1
ATOM 1778 O O . ARG B 1 11 ? 0.681 6.301 -17.812 1 97.81 11 ARG B O 1
ATOM 1785 N N . THR B 1 12 ? 0.154 7.102 -19.797 1 97.12 12 THR B N 1
ATOM 1786 C CA . THR B 1 12 ? 0.888 8.344 -19.609 1 97.12 12 THR B CA 1
ATOM 1787 C C . THR B 1 12 ? 0.241 9.195 -18.516 1 97.12 12 THR B C 1
ATOM 1789 O O . THR B 1 12 ? 0.932 9.727 -17.641 1 97.12 12 THR B O 1
ATOM 1792 N N . GLN B 1 13 ? -1.066 9.297 -18.594 1 97.44 13 GLN B N 1
ATOM 1793 C CA . GLN B 1 13 ? -1.788 10.062 -17.578 1 97.44 13 GLN B CA 1
ATOM 1794 C C . GLN B 1 13 ? -1.688 9.383 -16.219 1 97.44 13 GLN B C 1
ATOM 1796 O O . GLN B 1 13 ? -1.638 10.062 -15.188 1 97.44 13 GLN B O 1
ATOM 1801 N N . PHE B 1 14 ? -1.687 8.086 -16.25 1 98.44 14 PHE B N 1
ATOM 1802 C CA . PHE B 1 14 ? -1.553 7.344 -15 1 98.44 14 PHE B CA 1
ATOM 1803 C C . PHE B 1 14 ? -0.189 7.594 -14.367 1 98.44 14 PHE B C 1
ATOM 1805 O O . PHE B 1 14 ? -0.087 7.781 -13.156 1 98.44 14 PHE B O 1
ATOM 1812 N N . ASP B 1 15 ? 0.834 7.605 -15.148 1 97.62 15 ASP B N 1
ATOM 1813 C CA . ASP B 1 15 ? 2.166 7.973 -14.672 1 97.62 15 ASP B CA 1
ATOM 1814 C C . ASP B 1 15 ? 2.164 9.367 -14.062 1 97.62 15 ASP B C 1
ATOM 1816 O O . ASP B 1 15 ? 2.73 9.578 -12.984 1 97.62 15 ASP B O 1
ATOM 1820 N N . LEU B 1 16 ? 1.526 10.266 -14.695 1 97.19 16 LEU B N 1
ATOM 1821 C CA . LEU B 1 16 ? 1.416 11.625 -14.188 1 97.19 16 LEU B CA 1
ATOM 1822 C C . LEU B 1 16 ? 0.694 11.641 -12.844 1 97.19 16 LEU B C 1
ATOM 1824 O O . LEU B 1 16 ? 1.103 12.359 -11.922 1 97.19 16 LEU B O 1
ATOM 1828 N N . LEU B 1 17 ? -0.374 10.852 -12.727 1 98.19 17 LEU B N 1
ATOM 1829 C CA . LEU B 1 17 ? -1.106 10.766 -11.469 1 98.19 17 LEU B CA 1
ATOM 1830 C C . LEU B 1 17 ? -0.192 10.305 -10.336 1 98.19 17 LEU B C 1
ATOM 1832 O O . LEU B 1 17 ? -0.204 10.891 -9.25 1 98.19 17 LEU B O 1
ATOM 1836 N N . MET B 1 18 ? 0.613 9.273 -10.578 1 98.19 18 MET B N 1
ATOM 1837 C CA . MET B 1 18 ? 1.521 8.773 -9.555 1 98.19 18 MET B CA 1
ATOM 1838 C C . MET B 1 18 ? 2.547 9.828 -9.164 1 98.19 18 MET B C 1
ATOM 1840 O O . MET B 1 18 ? 2.912 9.945 -7.988 1 98.19 18 MET B O 1
ATOM 1844 N N . ARG B 1 19 ? 2.982 10.633 -10.078 1 96.5 19 ARG B N 1
ATOM 1845 C CA . ARG B 1 19 ? 3.951 11.695 -9.805 1 96.5 19 ARG B CA 1
ATOM 1846 C C . ARG B 1 19 ? 3.322 12.812 -8.977 1 96.5 19 ARG B C 1
ATOM 1848 O O . ARG B 1 19 ? 3.963 13.359 -8.086 1 96.5 19 ARG B O 1
ATOM 1855 N N . LEU B 1 20 ? 2.074 13.062 -9.273 1 96.38 20 LEU B N 1
ATOM 1856 C CA . LEU B 1 20 ? 1.405 14.195 -8.633 1 96.38 20 LEU B CA 1
ATOM 1857 C C . LEU B 1 20 ? 0.838 13.789 -7.277 1 96.38 20 LEU B C 1
ATOM 1859 O O . LEU B 1 20 ? 0.486 14.648 -6.465 1 96.38 20 LEU B O 1
ATOM 1863 N N . ARG B 1 21 ? 0.755 12.414 -7.055 1 96.38 21 ARG B N 1
ATOM 1864 C CA . ARG B 1 21 ? 0.269 11.906 -5.777 1 96.38 21 ARG B CA 1
ATOM 1865 C C . ARG B 1 21 ? 1.268 12.195 -4.66 1 96.38 21 ARG B C 1
ATOM 1867 O O . ARG B 1 21 ? 1.953 11.281 -4.184 1 96.38 21 ARG B O 1
ATOM 1874 N N . ARG B 1 22 ? 1.473 13.391 -4.242 1 95.88 22 ARG B N 1
ATOM 1875 C CA . ARG B 1 22 ? 2.438 13.789 -3.223 1 95.88 22 ARG B CA 1
ATOM 1876 C C . ARG B 1 22 ? 1.811 13.758 -1.834 1 95.88 22 ARG B C 1
ATOM 1878 O O . ARG B 1 22 ? 0.593 13.891 -1.693 1 95.88 22 ARG B O 1
ATOM 1885 N N . ASP B 1 23 ? 2.635 13.461 -0.864 1 97.44 23 ASP B N 1
ATOM 1886 C CA . ASP B 1 23 ? 2.201 13.727 0.504 1 97.44 23 ASP B CA 1
ATOM 1887 C C . ASP B 1 23 ? 1.991 15.227 0.733 1 97.44 23 ASP B C 1
ATOM 1889 O O . ASP B 1 23 ? 2.92 16.016 0.575 1 97.44 23 ASP B O 1
ATOM 1893 N N . VAL B 1 24 ? 0.758 15.562 1.042 1 96.81 24 VAL B N 1
ATOM 1894 C CA . VAL B 1 24 ? 0.385 16.969 1.187 1 96.81 24 VAL B CA 1
ATOM 1895 C C . VAL B 1 24 ? 0.379 17.344 2.664 1 96.81 24 VAL B C 1
ATOM 1897 O O . VAL B 1 24 ? -0.207 16.656 3.492 1 96.81 24 VAL B O 1
ATOM 1900 N N . ARG B 1 25 ? 0.954 18.484 3 1 96.88 25 ARG B N 1
ATOM 1901 C CA . ARG B 1 25 ? 1.046 18.906 4.391 1 96.88 25 ARG B CA 1
ATOM 1902 C C . ARG B 1 25 ? 0.458 20.312 4.574 1 96.88 25 ARG B C 1
ATOM 1904 O O . ARG B 1 25 ? 0.38 20.812 5.695 1 96.88 25 ARG B O 1
ATOM 1911 N N . ARG B 1 26 ? 0.09 20.922 3.455 1 97 26 ARG B N 1
ATOM 1912 C CA . ARG B 1 26 ? -0.572 22.219 3.453 1 97 26 ARG B CA 1
ATOM 1913 C C . ARG B 1 26 ? -1.894 22.156 2.693 1 97 26 ARG B C 1
ATOM 1915 O O . ARG B 1 26 ? -1.913 21.875 1.492 1 97 26 ARG B O 1
ATOM 1922 N N . PHE B 1 27 ? -2.955 22.516 3.418 1 97.75 27 PHE B N 1
ATOM 1923 C CA . PHE B 1 27 ? -4.285 22.391 2.832 1 97.75 27 PHE B CA 1
ATOM 1924 C C . PHE B 1 27 ? -5.02 23.719 2.852 1 97.75 27 PHE B C 1
ATOM 1926 O O . PHE B 1 27 ? -4.805 24.547 3.746 1 97.75 27 PHE B O 1
ATOM 1933 N N . ARG B 1 28 ? -5.828 23.891 1.785 1 97.38 28 ARG B N 1
ATOM 1934 C CA . ARG B 1 28 ? -6.895 24.875 1.925 1 97.38 28 ARG B CA 1
ATOM 1935 C C . ARG B 1 28 ? -7.957 24.391 2.906 1 97.38 28 ARG B C 1
ATOM 1937 O O . ARG B 1 28 ? -8.062 23.188 3.178 1 97.38 28 ARG B O 1
ATOM 1944 N N . THR B 1 29 ? -8.75 25.312 3.389 1 97.25 29 THR B N 1
ATOM 1945 C CA . THR B 1 29 ? -9.734 24.953 4.402 1 97.25 29 THR B CA 1
ATOM 1946 C C . THR B 1 29 ? -11.094 24.656 3.758 1 97.25 29 THR B C 1
ATOM 1948 O O . THR B 1 29 ? -12.031 24.234 4.438 1 97.25 29 THR B O 1
ATOM 1951 N N . ASP B 1 30 ? -11.242 24.781 2.469 1 97.5 30 ASP B N 1
ATOM 1952 C CA . ASP B 1 30 ? -12.492 24.516 1.761 1 97.5 30 ASP B CA 1
ATOM 1953 C C . ASP B 1 30 ? -12.992 23.094 2.051 1 97.5 30 ASP B C 1
ATOM 1955 O O . ASP B 1 30 ? -12.195 22.156 2.107 1 97.5 30 ASP B O 1
ATOM 1959 N N . PRO B 1 31 ? -14.273 23 2.244 1 97.94 31 PRO B N 1
ATOM 1960 C CA . PRO B 1 31 ? -14.805 21.672 2.506 1 97.94 31 PRO B CA 1
ATOM 1961 C C . PRO B 1 31 ? -14.648 20.719 1.316 1 97.94 31 PRO B C 1
ATOM 1963 O O . PRO B 1 31 ? -14.516 21.172 0.176 1 97.94 31 PRO B O 1
ATOM 1966 N N . VAL B 1 32 ? -14.586 19.484 1.646 1 98.06 32 VAL B N 1
ATOM 1967 C CA . VAL B 1 32 ? -14.562 18.438 0.632 1 98.06 32 VAL B CA 1
ATOM 1968 C C . VAL B 1 32 ? -15.984 17.922 0.381 1 98.06 32 VAL B C 1
ATOM 1970 O O . VAL B 1 32 ? -16.734 17.656 1.326 1 98.06 32 VAL B O 1
ATOM 1973 N N . ASP B 1 33 ? -16.328 17.812 -0.866 1 97.88 33 ASP B N 1
ATOM 1974 C CA . ASP B 1 33 ? -17.625 17.266 -1.232 1 97.88 33 ASP B CA 1
ATOM 1975 C C . ASP B 1 33 ? -17.781 15.836 -0.713 1 97.88 33 ASP B C 1
ATOM 1977 O O . ASP B 1 33 ? -16.953 14.969 -1 1 97.88 33 ASP B O 1
ATOM 1981 N N . GLU B 1 34 ? -18.859 15.602 0.016 1 97.94 34 GLU B N 1
ATOM 1982 C CA . GLU B 1 34 ? -19.094 14.305 0.641 1 97.94 34 GLU B CA 1
ATOM 1983 C C . GLU B 1 34 ? -19.203 13.203 -0.407 1 97.94 34 GLU B C 1
ATOM 1985 O O . GLU B 1 34 ? -18.75 12.078 -0.185 1 97.94 34 GLU B O 1
ATOM 1990 N N . ALA B 1 35 ? -19.828 13.477 -1.469 1 97.94 35 ALA B N 1
ATOM 1991 C CA . ALA B 1 35 ? -20.016 12.477 -2.516 1 97.94 35 ALA B CA 1
ATOM 1992 C C . ALA B 1 35 ? -18.672 12.07 -3.125 1 97.94 35 ALA B C 1
ATOM 1994 O O . ALA B 1 35 ? -18.453 10.898 -3.422 1 97.94 35 ALA B O 1
ATOM 1995 N N . VAL B 1 36 ? -17.797 13.086 -3.322 1 97.25 36 VAL B N 1
ATOM 1996 C CA . VAL B 1 36 ? -16.469 12.82 -3.861 1 97.25 36 VAL B CA 1
ATOM 1997 C C . VAL B 1 36 ? -15.664 11.984 -2.865 1 97.25 36 VAL B C 1
ATOM 1999 O O . VAL B 1 36 ? -15.039 10.992 -3.242 1 97.25 36 VAL B O 1
ATOM 2002 N N . LEU B 1 37 ? -15.75 12.344 -1.595 1 98.31 37 LEU B N 1
ATOM 2003 C CA . LEU B 1 37 ? -15.031 11.609 -0.563 1 98.31 37 LEU B CA 1
ATOM 2004 C C . LEU B 1 37 ? -15.5 10.164 -0.493 1 98.31 37 LEU B C 1
ATOM 2006 O O . LEU B 1 37 ? -14.688 9.242 -0.403 1 98.31 37 LEU B O 1
ATOM 2010 N N . THR B 1 38 ? -16.781 9.969 -0.582 1 97.88 38 THR B N 1
ATOM 2011 C CA . THR B 1 38 ? -17.359 8.633 -0.507 1 97.88 38 THR B CA 1
ATOM 2012 C C . THR B 1 38 ? -16.906 7.777 -1.684 1 97.88 38 THR B C 1
ATOM 2014 O O . THR B 1 38 ? -16.547 6.609 -1.508 1 97.88 38 THR B O 1
ATOM 2017 N N . ARG B 1 39 ? -16.906 8.359 -2.836 1 96.88 39 ARG B N 1
ATOM 2018 C CA . ARG B 1 39 ? -16.422 7.645 -4.016 1 96.88 39 ARG B CA 1
ATOM 2019 C C . ARG B 1 39 ? -14.961 7.242 -3.861 1 96.88 39 ARG B C 1
ATOM 2021 O O . ARG B 1 39 ? -14.578 6.133 -4.238 1 96.88 39 ARG B O 1
ATOM 2028 N N . CYS B 1 40 ? -14.18 8.141 -3.326 1 98.56 40 CYS B N 1
ATOM 2029 C CA . CYS B 1 40 ? -12.773 7.824 -3.109 1 98.56 40 CYS B CA 1
ATOM 2030 C C . CYS B 1 40 ? -12.617 6.723 -2.068 1 98.56 40 CYS B C 1
ATOM 2032 O O . CYS B 1 40 ? -11.836 5.785 -2.264 1 98.56 40 CYS B O 1
ATOM 2034 N N . LEU B 1 41 ? -13.391 6.77 -0.981 1 98.69 41 LEU B N 1
ATOM 2035 C CA . LEU B 1 41 ? -13.336 5.77 0.079 1 98.69 41 LEU B CA 1
ATOM 2036 C C . LEU B 1 41 ? -13.75 4.398 -0.445 1 98.69 41 LEU B C 1
ATOM 2038 O O . LEU B 1 41 ? -13.219 3.375 -0.005 1 98.69 41 LEU B O 1
ATOM 2042 N N . ASP B 1 42 ? -14.578 4.387 -1.408 1 97.31 42 ASP B N 1
ATOM 2043 C CA . ASP B 1 42 ? -15.086 3.133 -1.959 1 97.31 42 ASP B CA 1
ATOM 2044 C C . ASP B 1 42 ? -13.969 2.338 -2.629 1 97.31 42 ASP B C 1
ATOM 2046 O O . ASP B 1 42 ? -14.117 1.142 -2.887 1 97.31 42 ASP B O 1
ATOM 2050 N N . THR B 1 43 ? -12.828 2.957 -2.918 1 98.19 43 THR B N 1
ATOM 2051 C CA . THR B 1 43 ? -11.727 2.246 -3.553 1 98.19 43 THR B CA 1
ATOM 2052 C C . THR B 1 43 ? -11.117 1.224 -2.596 1 98.19 43 THR B C 1
ATOM 2054 O O . THR B 1 43 ? -10.43 0.294 -3.025 1 98.19 43 THR B O 1
ATOM 2057 N N . PHE B 1 44 ? -11.352 1.353 -1.254 1 98.56 44 PHE B N 1
ATOM 2058 C CA . PHE B 1 44 ? -10.898 0.352 -0.296 1 98.56 44 PHE B CA 1
ATOM 2059 C C . PHE B 1 44 ? -11.359 -1.041 -0.708 1 98.56 44 PHE B C 1
ATOM 2061 O O . PHE B 1 44 ? -10.594 -2.006 -0.62 1 98.56 44 PHE B O 1
ATOM 2068 N N . ARG B 1 45 ? -12.477 -1.131 -1.252 1 96.75 45 ARG B N 1
ATOM 2069 C CA . ARG B 1 45 ? -13.094 -2.414 -1.583 1 96.75 45 ARG B CA 1
ATOM 2070 C C . ARG B 1 45 ? -12.461 -3.016 -2.834 1 96.75 45 ARG B C 1
ATOM 2072 O O . ARG B 1 45 ? -12.664 -4.191 -3.135 1 96.75 45 ARG B O 1
ATOM 2079 N N . LEU B 1 46 ? -11.75 -2.217 -3.588 1 97.5 46 LEU B N 1
ATOM 2080 C CA . LEU B 1 46 ? -11.133 -2.686 -4.824 1 97.5 46 LEU B CA 1
ATOM 2081 C C . LEU B 1 46 ? -9.711 -3.189 -4.566 1 97.5 46 LEU B C 1
ATOM 2083 O O . LEU B 1 46 ? -9.102 -3.805 -5.445 1 97.5 46 LEU B O 1
ATOM 2087 N N . ALA B 1 47 ? -9.195 -2.951 -3.34 1 98.38 47 ALA B N 1
ATOM 2088 C CA . ALA B 1 47 ? -7.824 -3.322 -3.012 1 98.38 47 ALA B CA 1
ATOM 2089 C C . ALA B 1 47 ? -7.691 -4.832 -2.838 1 98.38 47 ALA B C 1
ATOM 2091 O O . ALA B 1 47 ? -8.672 -5.52 -2.531 1 98.38 47 ALA B O 1
ATOM 2092 N N . PRO B 1 48 ? -6.496 -5.344 -3.127 1 98.12 48 PRO B N 1
ATOM 2093 C CA . PRO B 1 48 ? -6.234 -6.723 -2.703 1 98.12 48 PRO B CA 1
ATOM 2094 C C . PRO B 1 48 ? -6.215 -6.879 -1.185 1 98.12 48 PRO B C 1
ATOM 2096 O O . PRO B 1 48 ? -5.871 -5.938 -0.467 1 98.12 48 PRO B O 1
ATOM 2099 N N . SER B 1 49 ? -6.637 -8.016 -0.739 1 98.56 49 SER B N 1
ATOM 2100 C CA . SER B 1 49 ? -6.465 -8.359 0.669 1 98.56 49 SER B CA 1
ATOM 2101 C C . SER B 1 49 ? -6.199 -9.852 0.847 1 98.56 49 SER B C 1
ATOM 2103 O O . SER B 1 49 ? -6.828 -10.68 0.194 1 98.56 49 SER B O 1
ATOM 2105 N N . VAL B 1 50 ? -5.215 -10.164 1.673 1 98.62 50 VAL B N 1
ATOM 2106 C CA . VAL B 1 50 ? -4.793 -11.539 1.909 1 98.62 50 VAL B CA 1
ATOM 2107 C C . VAL B 1 50 ? -5.996 -12.391 2.318 1 98.62 50 VAL B C 1
ATOM 2109 O O . VAL B 1 50 ? -6.742 -12.016 3.229 1 98.62 50 VAL B O 1
ATOM 2112 N N . GLY B 1 51 ? -6.246 -13.43 1.489 1 98.06 51 GLY B N 1
ATOM 2113 C CA . GLY B 1 51 ? -7.359 -14.32 1.772 1 98.06 51 GLY B CA 1
ATOM 2114 C C . GLY B 1 51 ? -8.711 -13.672 1.562 1 98.06 51 GLY B C 1
ATOM 2115 O O . GLY B 1 51 ? -9.727 -14.164 2.059 1 98.06 51 GLY B O 1
ATOM 2116 N N . LEU B 1 52 ? -8.758 -12.531 0.88 1 98.19 52 LEU B N 1
ATOM 2117 C CA . LEU B 1 52 ? -9.977 -11.742 0.773 1 98.19 52 LEU B CA 1
ATOM 2118 C C . LEU B 1 52 ? -10.523 -11.398 2.154 1 98.19 52 LEU B C 1
ATOM 2120 O O . LEU B 1 52 ? -11.727 -11.531 2.402 1 98.19 52 LEU B O 1
ATOM 2124 N N . SER B 1 53 ? -9.625 -10.953 3.043 1 98.56 53 SER B N 1
ATOM 2125 C CA . SER B 1 53 ? -9.945 -10.711 4.449 1 98.56 53 SER B CA 1
ATOM 2126 C C . SER B 1 53 ? -10.531 -9.32 4.656 1 98.56 53 SER B C 1
ATOM 2128 O O . SER B 1 53 ? -11.211 -9.07 5.652 1 98.56 53 SER B O 1
ATOM 2130 N N . GLU B 1 54 ? -10.281 -8.352 3.773 1 98.5 54 GLU B N 1
ATOM 2131 C CA . GLU B 1 54 ? -10.789 -6.98 3.857 1 98.5 54 GLU B CA 1
ATOM 2132 C C . GLU B 1 54 ? -10.695 -6.445 5.285 1 98.5 54 GLU B C 1
ATOM 2134 O O . GLU B 1 54 ? -11.688 -5.973 5.84 1 98.5 54 GLU B O 1
ATOM 2139 N N . PRO B 1 55 ? -9.398 -6.402 5.797 1 98.75 55 PRO B N 1
ATOM 2140 C CA . PRO B 1 55 ? -9.227 -6.141 7.227 1 98.75 55 PRO B CA 1
ATOM 2141 C C . PRO B 1 55 ? -9.25 -4.648 7.562 1 98.75 55 PRO B C 1
ATOM 2143 O O . PRO B 1 55 ? -9.055 -4.27 8.719 1 98.75 55 PRO B O 1
ATOM 2146 N N . TRP B 1 56 ? -9.5 -3.752 6.664 1 98.81 56 TRP B N 1
ATOM 2147 C CA . TRP B 1 56 ? -9.453 -2.307 6.871 1 98.81 56 TRP B CA 1
ATOM 2148 C C . TRP B 1 56 ? -10.625 -1.84 7.727 1 98.81 56 TRP B C 1
ATOM 2150 O O . TRP B 1 56 ? -11.75 -2.309 7.559 1 98.81 56 TRP B O 1
ATOM 2160 N N . ARG B 1 57 ? -10.312 -0.983 8.688 1 98.81 57 ARG B N 1
ATOM 2161 C CA . ARG B 1 57 ? -11.258 -0.259 9.531 1 98.81 57 ARG B CA 1
ATOM 2162 C C . ARG B 1 57 ? -11 1.242 9.484 1 98.81 57 ARG B C 1
ATOM 2164 O O . ARG B 1 57 ? -9.852 1.68 9.602 1 98.81 57 ARG B O 1
ATOM 2171 N N . VAL B 1 58 ? -12.062 2.037 9.281 1 98.88 58 VAL B N 1
ATOM 2172 C CA . VAL B 1 58 ? -11.883 3.469 9.062 1 98.88 58 VAL B CA 1
ATOM 2173 C C . VAL B 1 58 ? -12.688 4.254 10.094 1 98.88 58 VAL B C 1
ATOM 2175 O O . VAL B 1 58 ? -13.883 4 10.289 1 98.88 58 VAL B O 1
ATOM 2178 N N . ILE B 1 59 ? -12.031 5.18 10.742 1 98.88 59 ILE B N 1
ATOM 2179 C CA . ILE B 1 59 ? -12.68 6.164 11.602 1 98.88 59 ILE B CA 1
ATOM 2180 C C . ILE B 1 59 ? -12.516 7.559 11.008 1 98.88 59 ILE B C 1
ATOM 2182 O O . ILE B 1 59 ? -11.391 8 10.75 1 98.88 59 ILE B O 1
ATOM 2186 N N . ARG B 1 60 ? -13.57 8.195 10.719 1 98.81 60 ARG B N 1
ATOM 2187 C CA . ARG B 1 60 ? -13.531 9.617 10.398 1 98.81 60 ARG B CA 1
ATOM 2188 C C . ARG B 1 60 ? -13.523 10.461 11.672 1 98.81 60 ARG B C 1
ATOM 2190 O O . ARG B 1 60 ? -14.445 10.391 12.477 1 98.81 60 ARG B O 1
ATOM 2197 N N . VAL B 1 61 ? -12.492 11.242 11.836 1 98.75 61 VAL B N 1
ATOM 2198 C CA . VAL B 1 61 ? -12.297 12.055 13.031 1 98.75 61 VAL B CA 1
ATOM 2199 C C . VAL B 1 61 ? -12.93 13.43 12.836 1 98.75 61 VAL B C 1
ATOM 2201 O O . VAL B 1 61 ? -12.336 14.312 12.227 1 98.75 61 VAL B O 1
ATOM 2204 N N . GLU B 1 62 ? -14.078 13.633 13.508 1 97.5 62 GLU B N 1
ATOM 2205 C CA . GLU B 1 62 ? -14.859 14.82 13.172 1 97.5 62 GLU B CA 1
ATOM 2206 C C . GLU B 1 62 ? -15.039 15.727 14.383 1 97.5 62 GLU B C 1
ATOM 2208 O O . GLU B 1 62 ? -15.039 16.953 14.258 1 97.5 62 GLU B O 1
ATOM 2213 N N . SER B 1 63 ? -15.164 15.156 15.586 1 97.81 63 SER B N 1
ATOM 2214 C CA . SER B 1 63 ? -15.461 15.984 16.75 1 97.81 63 SER B CA 1
ATOM 2215 C C . SER B 1 63 ? -14.258 16.844 17.141 1 97.81 63 SER B C 1
ATOM 2217 O O . SER B 1 63 ? -13.109 16.422 16.969 1 97.81 63 SER B O 1
ATOM 2219 N N . ASP B 1 64 ? -14.586 17.953 17.703 1 97.69 64 ASP B N 1
ATOM 2220 C CA . ASP B 1 64 ? -13.531 18.844 18.188 1 97.69 64 ASP B CA 1
ATOM 2221 C C . ASP B 1 64 ? -12.633 18.141 19.188 1 97.69 64 ASP B C 1
ATOM 2223 O O . ASP B 1 64 ? -11.414 18.312 19.172 1 97.69 64 ASP B O 1
ATOM 2227 N N . ALA B 1 65 ? -13.242 17.391 20.031 1 98.06 65 ALA B N 1
ATOM 2228 C CA . ALA B 1 65 ? -12.492 16.688 21.078 1 98.06 65 ALA B CA 1
ATOM 2229 C C . ALA B 1 65 ? -11.531 15.672 20.469 1 98.06 65 ALA B C 1
ATOM 2231 O O . ALA B 1 65 ? -10.375 15.578 20.891 1 98.06 65 ALA B O 1
ATOM 2232 N N . ALA B 1 66 ? -12.008 14.883 19.562 1 98.5 66 ALA B N 1
ATOM 2233 C CA . ALA B 1 66 ? -11.172 13.875 18.922 1 98.5 66 ALA B CA 1
ATOM 2234 C C . ALA B 1 66 ? -10.031 14.531 18.141 1 98.5 66 ALA B C 1
ATOM 2236 O O . ALA B 1 66 ? -8.891 14.062 18.188 1 98.5 66 ALA B O 1
ATOM 2237 N N . ARG B 1 67 ? -10.32 15.562 17.453 1 98.44 67 ARG B N 1
ATOM 2238 C CA . ARG B 1 67 ? -9.312 16.281 16.672 1 98.44 67 ARG B CA 1
ATOM 2239 C C . ARG B 1 67 ? -8.266 16.906 17.594 1 98.44 67 ARG B C 1
ATOM 2241 O O . ARG B 1 67 ? -7.07 16.875 17.281 1 98.44 67 ARG B O 1
ATOM 2248 N N . ALA B 1 68 ? -8.727 17.469 18.641 1 98.56 68 ALA B N 1
ATOM 2249 C CA . ALA B 1 68 ? -7.797 18.062 19.609 1 98.56 68 ALA B CA 1
ATOM 2250 C C . ALA B 1 68 ? -6.871 17.016 20.203 1 98.56 68 ALA B C 1
ATOM 2252 O O . ALA B 1 68 ? -5.676 17.25 20.375 1 98.56 68 ALA B O 1
ATOM 2253 N N . ALA B 1 69 ? -7.434 15.875 20.531 1 98.69 69 ALA B N 1
ATOM 2254 C CA . ALA B 1 69 ? -6.645 14.781 21.078 1 98.69 69 ALA B CA 1
ATOM 2255 C C . ALA B 1 69 ? -5.59 14.305 20.094 1 98.69 69 ALA B C 1
ATOM 2257 O O . ALA B 1 69 ? -4.441 14.062 20.469 1 98.69 69 ALA B O 1
ATOM 2258 N N . ALA B 1 70 ? -5.98 14.164 18.844 1 98.81 70 ALA B N 1
ATOM 2259 C CA . ALA B 1 70 ? -5.043 13.734 17.812 1 98.81 70 ALA B CA 1
ATOM 2260 C C . ALA B 1 70 ? -3.932 14.766 17.609 1 98.81 70 ALA B C 1
ATOM 2262 O O . ALA B 1 70 ? -2.76 14.398 17.484 1 98.81 70 ALA B O 1
ATOM 2263 N N . LEU B 1 71 ? -4.324 16 17.578 1 98.75 71 LEU B N 1
ATOM 2264 C CA . LEU B 1 71 ? -3.348 17.062 17.406 1 98.75 71 LEU B CA 1
ATOM 2265 C C . LEU B 1 71 ? -2.365 17.094 18.578 1 98.75 71 LEU B C 1
ATOM 2267 O O . LEU B 1 71 ? -1.162 17.281 18.375 1 98.75 71 LEU B O 1
ATOM 2271 N N . GLU B 1 72 ? -2.855 16.953 19.781 1 98.81 72 GLU B N 1
ATOM 2272 C CA . GLU B 1 72 ? -1.99 16.906 20.953 1 98.81 72 GLU B CA 1
ATOM 2273 C C . GLU B 1 72 ? -1.019 15.734 20.875 1 98.81 72 GLU B C 1
ATOM 2275 O O . GLU B 1 72 ? 0.144 15.859 21.266 1 98.81 72 GLU B O 1
ATOM 2280 N N . ASN B 1 73 ? -1.519 14.602 20.453 1 98.88 73 ASN B N 1
ATOM 2281 C CA . ASN B 1 73 ? -0.681 13.43 20.219 1 98.88 73 ASN B CA 1
ATOM 2282 C C . ASN B 1 73 ? 0.481 13.734 19.281 1 98.88 73 ASN B C 1
ATOM 2284 O O . ASN B 1 73 ? 1.64 13.484 19.625 1 98.88 73 ASN B O 1
ATOM 2288 N N . TYR B 1 74 ? 0.177 14.383 18.219 1 98.69 74 TYR B N 1
ATOM 2289 C CA . TYR B 1 74 ? 1.181 14.789 17.234 1 98.69 74 TYR B CA 1
ATOM 2290 C C . TYR B 1 74 ? 2.191 15.742 17.844 1 98.69 74 TYR B C 1
ATOM 2292 O O . TYR B 1 74 ? 3.4 15.578 17.688 1 98.69 74 TYR B O 1
ATOM 2300 N N . GLN B 1 75 ? 1.672 16.719 18.516 1 98.44 75 GLN B N 1
ATOM 2301 C CA . GLN B 1 75 ? 2.545 17.734 19.094 1 98.44 75 GLN B CA 1
ATOM 2302 C C . GLN B 1 75 ? 3.52 17.109 20.094 1 98.44 75 GLN B C 1
ATOM 2304 O O . GLN B 1 75 ? 4.703 17.453 20.109 1 98.44 75 GLN B O 1
ATOM 2309 N N . SER B 1 76 ? 3.043 16.219 20.891 1 98.44 76 SER B N 1
ATOM 2310 C CA . SER B 1 76 ? 3.893 15.523 21.859 1 98.44 76 SER B CA 1
ATOM 2311 C C . SER B 1 76 ? 4.945 14.672 21.156 1 98.44 76 SER B C 1
ATOM 2313 O O . SER B 1 76 ? 6.133 14.758 21.469 1 98.44 76 SER B O 1
ATOM 2315 N N . ALA B 1 77 ? 4.523 13.883 20.188 1 98.38 77 ALA B N 1
ATOM 2316 C CA . ALA B 1 77 ? 5.43 13 19.453 1 98.38 77 ALA B CA 1
ATOM 2317 C C . ALA B 1 77 ? 6.457 13.812 18.672 1 98.38 77 ALA B C 1
ATOM 2319 O O . ALA B 1 77 ? 7.625 13.43 18.594 1 98.38 77 ALA B O 1
ATOM 2320 N N . ASN B 1 78 ? 5.961 14.875 18.094 1 97.94 78 ASN B N 1
ATOM 2321 C CA . ASN B 1 78 ? 6.848 15.75 17.328 1 97.94 78 ASN B CA 1
ATOM 2322 C C . ASN B 1 78 ? 7.91 16.391 18.219 1 97.94 78 ASN B C 1
ATOM 2324 O O . ASN B 1 78 ? 9.07 16.5 17.828 1 97.94 78 ASN B O 1
ATOM 2328 N N . GLY B 1 79 ? 7.496 16.844 19.359 1 97.81 79 GLY B N 1
ATOM 2329 C CA . GLY B 1 79 ? 8.453 17.375 20.312 1 97.81 79 GLY B CA 1
ATOM 2330 C C . GLY B 1 79 ? 9.531 16.375 20.688 1 97.81 79 GLY B C 1
ATOM 2331 O O . GLY B 1 79 ? 10.711 16.734 20.766 1 97.81 79 GLY B O 1
ATOM 2332 N N . GLU B 1 80 ? 9.18 15.156 20.922 1 97.69 80 GLU B N 1
ATOM 2333 C CA . GLU B 1 80 ? 10.133 14.109 21.266 1 97.69 80 GLU B CA 1
ATOM 2334 C C . GLU B 1 80 ? 11.047 13.789 20.078 1 97.69 80 GLU B C 1
ATOM 2336 O O . GLU B 1 80 ? 12.242 13.562 20.266 1 97.69 80 GLU B O 1
ATOM 2341 N N . ALA B 1 81 ? 10.469 13.75 18.906 1 96.44 81 ALA B N 1
ATOM 2342 C CA . ALA B 1 81 ? 11.25 13.453 17.703 1 96.44 81 ALA B CA 1
ATOM 2343 C C . ALA B 1 81 ? 12.328 14.516 17.484 1 96.44 81 ALA B C 1
ATOM 2345 O O . ALA B 1 81 ? 13.445 14.195 17.078 1 96.44 81 ALA B O 1
ATOM 2346 N N . LEU B 1 82 ? 11.938 15.75 17.656 1 96.06 82 LEU B N 1
ATOM 2347 C CA . LEU B 1 82 ? 12.859 16.859 17.484 1 96.06 82 LEU B CA 1
ATOM 2348 C C . LEU B 1 82 ? 14.086 16.703 18.375 1 96.06 82 LEU B C 1
ATOM 2350 O O . LEU B 1 82 ? 15.203 17.031 17.969 1 96.06 82 LEU B O 1
ATOM 2354 N N . LYS B 1 83 ? 13.953 16.125 19.531 1 96 83 LYS B N 1
ATOM 2355 C CA . LYS B 1 83 ? 15.047 15.953 20.484 1 96 83 LYS B CA 1
ATOM 2356 C C . LYS B 1 83 ? 16.078 14.961 19.953 1 96 83 LYS B C 1
ATOM 2358 O O . LYS B 1 83 ? 17.234 14.961 20.406 1 96 83 LYS B O 1
ATOM 2363 N N . GLY B 1 84 ? 15.695 14.156 19.016 1 94 84 GLY B N 1
ATOM 2364 C CA . GLY B 1 84 ? 16.594 13.156 18.469 1 94 84 GLY B CA 1
ATOM 2365 C C . GLY B 1 84 ? 17.5 13.695 17.375 1 94 84 GLY B C 1
ATOM 2366 O O . GLY B 1 84 ? 18.391 12.992 16.891 1 94 84 GLY B O 1
ATOM 2367 N N . TYR B 1 85 ? 17.297 14.938 17.047 1 95.19 85 TYR B N 1
ATOM 2368 C CA . TYR B 1 85 ? 18.125 15.57 16.031 1 95.19 85 TYR B CA 1
ATOM 2369 C C . TYR B 1 85 ? 19.016 16.656 16.656 1 95.19 85 TYR B C 1
ATOM 2371 O O . TYR B 1 85 ? 18.672 17.203 17.703 1 95.19 85 TYR B O 1
ATOM 2379 N N . SER B 1 86 ? 20.156 16.906 16.047 1 95.62 86 SER B N 1
ATOM 2380 C CA . SER B 1 86 ? 21.078 17.938 16.5 1 95.62 86 SER B CA 1
ATOM 2381 C C . SER B 1 86 ? 21.719 18.688 15.328 1 95.62 86 SER B C 1
ATOM 2383 O O . SER B 1 86 ? 21.625 18.234 14.188 1 95.62 86 SER B O 1
ATOM 2385 N N . GLY B 1 87 ? 22.203 19.844 15.602 1 95.5 87 GLY B N 1
ATOM 2386 C CA . GLY B 1 87 ? 22.922 20.609 14.586 1 95.5 87 GLY B CA 1
ATOM 2387 C C . GLY B 1 87 ? 22.047 21.031 13.43 1 95.5 87 GLY B C 1
ATOM 2388 O O . GLY B 1 87 ? 20.953 21.594 13.633 1 95.5 87 GLY B O 1
ATOM 2389 N N . GLU B 1 88 ? 22.578 20.875 12.266 1 94.31 88 GLU B N 1
ATOM 2390 C CA . GLU B 1 88 ? 21.922 21.344 11.055 1 94.31 88 GLU B CA 1
ATOM 2391 C C . GLU B 1 88 ? 20.609 20.578 10.812 1 94.31 88 GLU B C 1
ATOM 2393 O O . GLU B 1 88 ? 19.625 21.156 10.352 1 94.31 88 GLU B O 1
ATOM 2398 N N . ARG B 1 89 ? 20.625 19.344 11.109 1 93.44 89 ARG B N 1
ATOM 2399 C CA . ARG B 1 89 ? 19.422 18.531 10.906 1 93.44 89 ARG B CA 1
ATOM 2400 C C . ARG B 1 89 ? 18.297 18.984 11.82 1 93.44 89 ARG B C 1
ATOM 2402 O O . ARG B 1 89 ? 17.125 18.984 11.422 1 93.44 89 ARG B O 1
ATOM 2409 N N . ALA B 1 90 ? 18.594 19.328 13.07 1 95.81 90 ALA B N 1
ATOM 2410 C CA . ALA B 1 90 ? 17.594 19.844 14 1 95.81 90 ALA B CA 1
ATOM 2411 C C . ALA B 1 90 ? 16.984 21.156 13.477 1 95.81 90 ALA B C 1
ATOM 2413 O O . ALA B 1 90 ? 15.773 21.375 13.594 1 95.81 90 ALA B O 1
ATOM 2414 N N . GLN B 1 91 ? 17.859 21.953 12.969 1 95.44 91 GLN B N 1
ATOM 2415 C CA . GLN B 1 91 ? 17.391 23.219 12.398 1 95.44 91 GLN B CA 1
ATOM 2416 C C . GLN B 1 91 ? 16.469 22.969 11.211 1 95.44 91 GLN B C 1
ATOM 2418 O O . GLN B 1 91 ? 15.422 23.625 11.078 1 95.44 91 GLN B O 1
ATOM 2423 N N . GLN B 1 92 ? 16.859 22.078 10.359 1 95.44 92 GLN B N 1
ATOM 2424 C CA . GLN B 1 92 ? 16.031 21.734 9.211 1 95.44 92 GLN B CA 1
ATOM 2425 C C . GLN B 1 92 ? 14.688 21.172 9.648 1 95.44 92 GLN B C 1
ATOM 2427 O O . GLN B 1 92 ? 13.641 21.609 9.156 1 95.44 92 GLN B O 1
ATOM 2432 N N . TYR B 1 93 ? 14.734 20.297 10.586 1 96.31 93 TYR B N 1
ATOM 2433 C CA . TYR B 1 93 ? 13.523 19.672 11.102 1 96.31 93 TYR B CA 1
ATOM 2434 C C . TYR B 1 93 ? 12.547 20.719 11.609 1 96.31 93 TYR B C 1
ATOM 2436 O O . TYR B 1 93 ? 11.344 20.641 11.328 1 96.31 93 TYR B O 1
ATOM 2444 N N . SER B 1 94 ? 13.047 21.672 12.32 1 94.31 94 SER B N 1
ATOM 2445 C CA . SER B 1 94 ? 12.211 22.688 12.961 1 94.31 94 SER B CA 1
ATOM 2446 C C . SER B 1 94 ? 11.523 23.578 11.93 1 94.31 94 SER B C 1
ATOM 2448 O O . SER B 1 94 ? 10.539 24.234 12.234 1 94.31 94 SER B O 1
ATOM 2450 N N . GLN B 1 95 ? 12.055 23.531 10.711 1 94.38 95 GLN B N 1
ATOM 2451 C CA . GLN B 1 95 ? 11.516 24.391 9.656 1 94.38 95 GLN B CA 1
ATOM 2452 C C . GLN B 1 95 ? 10.508 23.641 8.797 1 94.38 95 GLN B C 1
ATOM 2454 O O . GLN B 1 95 ? 9.781 24.234 8.008 1 94.38 95 GLN B O 1
ATOM 2459 N N . LEU B 1 96 ? 10.477 22.375 8.93 1 95.31 96 LEU B N 1
ATOM 2460 C CA . LEU B 1 96 ? 9.602 21.547 8.102 1 95.31 96 LEU B CA 1
ATOM 2461 C C . LEU B 1 96 ? 8.156 21.641 8.586 1 95.31 96 LEU B C 1
ATOM 2463 O O . LEU B 1 96 ? 7.902 21.609 9.797 1 95.31 96 LEU B O 1
ATOM 2467 N N . LYS B 1 97 ? 7.199 21.812 7.66 1 93.88 97 LYS B N 1
ATOM 2468 C CA . LYS B 1 97 ? 5.809 21.453 7.945 1 93.88 97 LYS B CA 1
ATOM 2469 C C . LYS B 1 97 ? 5.594 19.953 7.859 1 93.88 97 LYS B C 1
ATOM 2471 O O . LYS B 1 97 ? 5.723 19.359 6.781 1 93.88 97 LYS B O 1
ATOM 2476 N N . LEU B 1 98 ? 5.207 19.422 9.055 1 94.81 98 LEU B N 1
ATOM 2477 C CA . LEU B 1 98 ? 5.242 17.953 9.109 1 94.81 98 LEU B CA 1
ATOM 2478 C C . LEU B 1 98 ? 3.828 17.375 9.117 1 94.81 98 LEU B C 1
ATOM 2480 O O . LEU B 1 98 ? 3.645 16.172 8.914 1 94.81 98 LEU B O 1
ATOM 2484 N N . SER B 1 99 ? 2.869 18.281 9.203 1 96 99 SER B N 1
ATOM 2485 C CA . SER B 1 99 ? 1.495 17.781 9.211 1 96 99 SER B CA 1
ATOM 2486 C C . SER B 1 99 ? 0.516 18.875 8.789 1 96 99 SER B C 1
ATOM 2488 O O . SER B 1 99 ? 0.791 20.062 8.969 1 96 99 SER B O 1
ATOM 2490 N N . GLY B 1 100 ? -0.57 18.438 8.18 1 97.12 100 GLY B N 1
ATOM 2491 C CA . GLY B 1 100 ? -1.664 19.328 7.84 1 97.12 100 GLY B CA 1
ATOM 2492 C C . GLY B 1 100 ? -2.838 19.219 8.789 1 97.12 100 GLY B C 1
ATOM 2493 O O . GLY B 1 100 ? -3.963 19.594 8.445 1 97.12 100 GLY B O 1
ATOM 2494 N N . MET B 1 101 ? -2.645 18.797 10.016 1 98.06 101 MET B N 1
ATOM 2495 C CA . MET B 1 101 ? -3.707 18.391 10.93 1 98.06 101 MET B CA 1
ATOM 2496 C C . MET B 1 101 ? -4.551 19.594 11.352 1 98.06 101 MET B C 1
ATOM 2498 O O . MET B 1 101 ? -5.727 19.453 11.688 1 98.06 101 MET B O 1
ATOM 2502 N N . GLN B 1 102 ? -3.994 20.766 11.297 1 96.81 102 GLN B N 1
ATOM 2503 C CA . GLN B 1 102 ? -4.758 21.938 11.711 1 96.81 102 GLN B CA 1
ATOM 2504 C C . GLN B 1 102 ? -5.672 22.422 10.594 1 96.81 102 GLN B C 1
ATOM 2506 O O . GLN B 1 102 ? -6.828 22.781 10.844 1 96.81 102 GLN B O 1
ATOM 2511 N N . GLU B 1 103 ? -5.234 22.328 9.344 1 97.06 103 GLU B N 1
ATOM 2512 C CA . GLU B 1 103 ? -5.938 22.969 8.242 1 97.06 103 GLU B CA 1
ATOM 2513 C C . GLU B 1 103 ? -6.812 21.969 7.492 1 97.06 103 GLU B C 1
ATOM 2515 O O . GLU B 1 103 ? -7.82 22.359 6.887 1 97.06 103 GLU B O 1
ATOM 2520 N N . ALA B 1 104 ? -6.477 20.719 7.453 1 98.5 104 ALA B N 1
ATOM 2521 C CA . ALA B 1 104 ? -7.176 19.75 6.609 1 98.5 104 ALA B CA 1
ATOM 2522 C C . ALA B 1 104 ? -8.633 19.609 7.039 1 98.5 104 ALA B C 1
ATOM 2524 O O . ALA B 1 104 ? -8.914 19.297 8.203 1 98.5 104 ALA B O 1
ATOM 2525 N N . PRO B 1 105 ? -9.562 19.719 6.16 1 98.62 105 PRO B N 1
ATOM 2526 C CA . PRO B 1 105 ? -10.984 19.656 6.527 1 98.62 105 PRO B CA 1
ATOM 2527 C C . PRO B 1 105 ? -11.43 18.234 6.883 1 98.62 105 PRO B C 1
ATOM 2529 O O . PRO B 1 105 ? -12.398 18.062 7.625 1 98.62 105 PRO B O 1
ATOM 2532 N N . VAL B 1 106 ? -10.875 17.219 6.293 1 98.81 106 VAL B N 1
ATOM 2533 C CA . VAL B 1 106 ? -11.219 15.82 6.578 1 98.81 106 VAL B CA 1
ATOM 2534 C C . VAL B 1 106 ? -10.023 15.117 7.219 1 98.81 106 VAL B C 1
ATOM 2536 O O . VAL B 1 106 ? -8.883 15.305 6.789 1 98.81 106 VAL B O 1
ATOM 2539 N N . GLN B 1 107 ? -10.258 14.406 8.273 1 98.88 107 GLN B N 1
ATOM 2540 C CA . GLN B 1 107 ? -9.234 13.594 8.922 1 98.88 107 GLN B CA 1
ATOM 2541 C C . GLN B 1 107 ? -9.742 12.172 9.18 1 98.88 107 GLN B C 1
ATOM 2543 O O . GLN B 1 107 ? -10.875 11.984 9.633 1 98.88 107 GLN B O 1
ATOM 2548 N N . LEU B 1 108 ? -8.969 11.227 8.789 1 98.94 108 LEU B N 1
ATOM 2549 C CA . LEU B 1 108 ? -9.297 9.812 8.961 1 98.94 108 LEU B CA 1
ATOM 2550 C C . LEU B 1 108 ? -8.211 9.094 9.758 1 98.94 108 LEU B C 1
ATOM 2552 O O . LEU B 1 108 ? -7.027 9.398 9.609 1 98.94 108 LEU B O 1
ATOM 2556 N N . ALA B 1 109 ? -8.57 8.188 10.594 1 98.94 109 ALA B N 1
ATOM 2557 C CA . ALA B 1 109 ? -7.699 7.145 11.133 1 98.94 109 ALA B CA 1
ATOM 2558 C C . ALA B 1 109 ? -8.055 5.781 10.547 1 98.94 109 ALA B C 1
ATOM 2560 O O . ALA B 1 109 ? -9.211 5.355 10.602 1 98.94 109 ALA B O 1
ATOM 2561 N N . VAL B 1 110 ? -7.109 5.133 9.953 1 98.94 110 VAL B N 1
ATOM 2562 C CA . VAL B 1 110 ? -7.344 3.832 9.336 1 98.94 110 VAL B CA 1
ATOM 2563 C C . VAL B 1 110 ? -6.598 2.748 10.109 1 98.94 110 VAL B C 1
ATOM 2565 O O . VAL B 1 110 ? -5.434 2.922 10.469 1 98.94 110 VAL B O 1
ATOM 2568 N N . PHE B 1 111 ? -7.273 1.666 10.359 1 98.94 111 PHE B N 1
ATOM 2569 C CA . PHE B 1 111 ? -6.766 0.568 11.172 1 98.94 111 PHE B CA 1
ATOM 2570 C C . PHE B 1 111 ? -6.832 -0.749 10.406 1 98.94 111 PHE B C 1
ATOM 2572 O O . PHE B 1 111 ? -7.539 -0.854 9.406 1 98.94 111 PHE B O 1
ATOM 2579 N N . CYS B 1 112 ? -6.039 -1.65 10.859 1 98.88 112 CYS B N 1
ATOM 2580 C CA . CYS B 1 112 ? -6.176 -3.057 10.5 1 98.88 112 CYS B CA 1
ATOM 2581 C C . CYS B 1 112 ? -6.773 -3.861 11.648 1 98.88 112 CYS B C 1
ATOM 2583 O O . CYS B 1 112 ? -6.297 -3.781 12.781 1 98.88 112 CYS B O 1
ATOM 2585 N N . ASP B 1 113 ? -7.844 -4.57 11.406 1 98.62 113 ASP B N 1
ATOM 2586 C CA . ASP B 1 113 ? -8.305 -5.562 12.367 1 98.62 113 ASP B CA 1
ATOM 2587 C C . ASP B 1 113 ? -7.461 -6.836 12.297 1 98.62 113 ASP B C 1
ATOM 2589 O O . ASP B 1 113 ? -7.785 -7.754 11.531 1 98.62 113 ASP B O 1
ATOM 2593 N N . ASP B 1 114 ? -6.488 -6.973 13.125 1 97.44 114 ASP B N 1
ATOM 2594 C CA . ASP B 1 114 ? -5.535 -8.078 13.086 1 97.44 114 ASP B CA 1
ATOM 2595 C C . ASP B 1 114 ? -6.215 -9.398 13.445 1 97.44 114 ASP B C 1
ATOM 2597 O O . ASP B 1 114 ? -5.668 -10.477 13.188 1 97.44 114 ASP B O 1
ATOM 2601 N N . ALA B 1 115 ? -7.324 -9.312 13.984 1 97.62 115 ALA B N 1
ATOM 2602 C CA . ALA B 1 115 ? -7.965 -10.523 14.492 1 97.62 115 ALA B CA 1
ATOM 2603 C C . ALA B 1 115 ? -9.141 -10.938 13.609 1 97.62 115 ALA B C 1
ATOM 2605 O O . ALA B 1 115 ? -9.898 -11.844 13.953 1 97.62 115 ALA B O 1
ATOM 2606 N N . THR B 1 116 ? -9.352 -10.227 12.516 1 97.81 116 THR B N 1
ATOM 2607 C CA . THR B 1 116 ? -10.5 -10.547 11.68 1 97.81 116 THR B CA 1
ATOM 2608 C C . THR B 1 116 ? -10.508 -12.031 11.328 1 97.81 116 THR B C 1
ATOM 2610 O O . THR B 1 116 ? -9.453 -12.625 11.062 1 97.81 116 THR B O 1
ATOM 2613 N N . ALA B 1 117 ? -11.648 -12.648 11.312 1 97.31 117 ALA B N 1
ATOM 2614 C CA . ALA B 1 117 ? -11.805 -14.039 10.891 1 97.31 117 ALA B CA 1
ATOM 2615 C C . ALA B 1 117 ? -12.023 -14.141 9.383 1 97.31 117 ALA B C 1
ATOM 2617 O O . ALA B 1 117 ? -11.906 -15.219 8.805 1 97.31 117 ALA B O 1
ATOM 2618 N N . LYS B 1 118 ? -12.445 -12.977 8.805 1 97.75 118 LYS B N 1
ATOM 2619 C CA . LYS B 1 118 ? -12.672 -12.969 7.363 1 97.75 118 LYS B CA 1
ATOM 2620 C C . LYS B 1 118 ? -11.414 -13.375 6.602 1 97.75 118 LYS B C 1
ATOM 2622 O O . LYS B 1 118 ? -10.312 -12.945 6.945 1 97.75 118 LYS B O 1
ATOM 2627 N N . GLY B 1 119 ? -11.578 -14.211 5.539 1 97.75 119 GLY B N 1
ATOM 2628 C CA . GLY B 1 119 ? -10.469 -14.758 4.777 1 97.75 119 GLY B CA 1
ATOM 2629 C C . GLY B 1 119 ? -9.961 -16.078 5.32 1 97.75 119 GLY B C 1
ATOM 2630 O O . GLY B 1 119 ? -9.156 -16.75 4.68 1 97.75 119 GLY B O 1
ATOM 2631 N N . HIS B 1 120 ? -10.406 -16.359 6.629 1 97.44 120 HIS B N 1
ATOM 2632 C CA . HIS B 1 120 ? -10.141 -17.656 7.262 1 97.44 120 HIS B CA 1
ATOM 2633 C C . HIS B 1 120 ? -8.641 -17.906 7.391 1 97.44 120 HIS B C 1
ATOM 2635 O O . HIS B 1 120 ? -8.195 -19.047 7.289 1 97.44 120 HIS B O 1
ATOM 2641 N N . GLY B 1 121 ? -7.906 -16.875 7.449 1 97.38 121 GLY B N 1
ATOM 2642 C CA . GLY B 1 121 ? -6.484 -16.969 7.742 1 97.38 121 GLY B CA 1
ATOM 2643 C C . GLY B 1 121 ? -5.648 -17.328 6.527 1 97.38 121 GLY B C 1
ATOM 2644 O O . GLY B 1 121 ? -4.426 -17.453 6.621 1 97.38 121 GLY B O 1
ATOM 2645 N N . LEU B 1 122 ? -6.301 -17.5 5.355 1 97.94 122 LEU B N 1
ATOM 2646 C CA . LEU B 1 122 ? -5.559 -17.875 4.156 1 97.94 122 LEU B CA 1
ATOM 2647 C C . LEU B 1 122 ? -4.477 -16.859 3.842 1 97.94 122 LEU B C 1
ATOM 2649 O O . LEU B 1 122 ? -4.762 -15.664 3.721 1 97.94 122 LEU B O 1
ATOM 2653 N N . GLY B 1 123 ? -3.24 -17.344 3.725 1 97.56 123 GLY B N 1
ATOM 2654 C CA . GLY B 1 123 ? -2.119 -16.5 3.334 1 97.56 123 GLY B CA 1
ATOM 2655 C C . GLY B 1 123 ? -1.58 -15.656 4.473 1 97.56 123 GLY B C 1
ATOM 2656 O O . GLY B 1 123 ? -0.633 -14.883 4.289 1 97.56 123 GLY B O 1
ATOM 2657 N N . ALA B 1 124 ? -2.146 -15.805 5.688 1 97.81 124 ALA B N 1
ATOM 2658 C CA . ALA B 1 124 ? -1.744 -14.945 6.801 1 97.81 124 ALA B CA 1
ATOM 2659 C C . ALA B 1 124 ? -1.178 -15.773 7.953 1 97.81 124 ALA B C 1
ATOM 2661 O O . ALA B 1 124 ? -1.02 -15.273 9.07 1 97.81 124 ALA B O 1
ATOM 2662 N N . GLY B 1 125 ? -0.894 -17.031 7.727 1 96.44 125 GLY B N 1
ATOM 2663 C CA . GLY B 1 125 ? -0.347 -17.891 8.758 1 96.44 125 GLY B CA 1
ATOM 2664 C C . GLY B 1 125 ? 1.117 -17.625 9.047 1 96.44 125 GLY B C 1
ATOM 2665 O O . GLY B 1 125 ? 1.471 -17.219 10.156 1 96.44 125 GLY B O 1
ATOM 2666 N N . THR B 1 126 ? 1.914 -17.734 8.023 1 96.88 126 THR B N 1
ATOM 2667 C CA . THR B 1 126 ? 3.355 -17.562 8.18 1 96.88 126 THR B CA 1
ATOM 2668 C C . THR B 1 126 ? 3.736 -16.094 8.117 1 96.88 126 THR B C 1
ATOM 2670 O O . THR B 1 126 ? 4.785 -15.695 8.633 1 96.88 126 THR B O 1
ATOM 2673 N N . MET B 1 127 ? 2.902 -15.281 7.551 1 97.88 127 MET B N 1
ATOM 2674 C CA . MET B 1 127 ? 3.121 -13.844 7.406 1 97.88 127 MET B CA 1
ATOM 2675 C C . MET B 1 127 ? 1.887 -13.062 7.84 1 97.88 127 MET B C 1
ATOM 2677 O O . MET B 1 127 ? 1.184 -12.492 7.004 1 97.88 127 MET B O 1
ATOM 2681 N N . PRO B 1 128 ? 1.703 -12.945 9.133 1 97.81 128 PRO B N 1
ATOM 2682 C CA . PRO B 1 128 ? 0.484 -12.297 9.625 1 97.81 128 PRO B CA 1
ATOM 2683 C C . PRO B 1 128 ? 0.415 -10.812 9.258 1 97.81 128 PRO B C 1
ATOM 2685 O O . PRO B 1 128 ? -0.676 -10.242 9.18 1 97.81 128 PRO B O 1
ATOM 2688 N N . GLU B 1 129 ? 1.551 -10.172 8.93 1 98.25 129 GLU B N 1
ATOM 2689 C CA . GLU B 1 129 ? 1.607 -8.758 8.562 1 98.25 129 GLU B CA 1
ATOM 2690 C C . GLU B 1 129 ? 0.905 -8.5 7.234 1 98.25 129 GLU B C 1
ATOM 2692 O O . GLU B 1 129 ? 0.629 -7.355 6.879 1 98.25 129 GLU B O 1
ATOM 2697 N N . MET B 1 130 ? 0.546 -9.594 6.523 1 98.75 130 MET B N 1
ATOM 2698 C CA . MET B 1 130 ? -0.125 -9.445 5.234 1 98.75 130 MET B CA 1
ATOM 2699 C C . MET B 1 130 ? -1.47 -8.75 5.398 1 98.75 130 MET B C 1
ATOM 2701 O O . MET B 1 130 ? -1.93 -8.055 4.484 1 98.75 130 MET B O 1
ATOM 2705 N N . ARG B 1 131 ? -2.107 -8.906 6.566 1 98.81 131 ARG B N 1
ATOM 2706 C CA . ARG B 1 131 ? -3.342 -8.172 6.809 1 98.81 131 ARG B CA 1
ATOM 2707 C C . ARG B 1 131 ? -3.09 -6.664 6.805 1 98.81 131 ARG B C 1
ATOM 2709 O O . ARG B 1 131 ? -3.826 -5.906 6.172 1 98.81 131 ARG B O 1
ATOM 2716 N N . ARG B 1 132 ? -2.033 -6.223 7.438 1 98.88 132 ARG B N 1
ATOM 2717 C CA . ARG B 1 132 ? -1.693 -4.805 7.461 1 98.88 132 ARG B CA 1
ATOM 2718 C C . ARG B 1 132 ? -1.272 -4.316 6.078 1 98.88 132 ARG B C 1
ATOM 2720 O O . ARG B 1 132 ? -1.603 -3.199 5.68 1 98.88 132 ARG B O 1
ATOM 2727 N N . TYR B 1 133 ? -0.556 -5.18 5.344 1 98.94 133 TYR B N 1
ATOM 2728 C CA . TYR B 1 133 ? -0.166 -4.824 3.986 1 98.94 133 TYR B CA 1
ATOM 2729 C C . TYR B 1 133 ? -1.39 -4.676 3.09 1 98.94 133 TYR B C 1
ATOM 2731 O O . TYR B 1 133 ? -1.402 -3.844 2.18 1 98.94 133 TYR B O 1
ATOM 2739 N N . SER B 1 134 ? -2.451 -5.438 3.355 1 98.88 134 SER B N 1
ATOM 2740 C CA . SER B 1 134 ? -3.719 -5.277 2.646 1 98.88 134 SER B CA 1
ATOM 2741 C C . SER B 1 134 ? -4.305 -3.887 2.867 1 98.88 134 SER B C 1
ATOM 2743 O O . SER B 1 134 ? -4.75 -3.24 1.918 1 98.88 134 SER B O 1
ATOM 2745 N N . VAL B 1 135 ? -4.266 -3.441 4.082 1 98.94 135 VAL B N 1
ATOM 2746 C CA . VAL B 1 135 ? -4.812 -2.131 4.418 1 98.94 135 VAL B CA 1
ATOM 2747 C C . VAL B 1 135 ? -3.977 -1.037 3.76 1 98.94 135 VAL B C 1
ATOM 2749 O O . VAL B 1 135 ? -4.52 -0.067 3.227 1 98.94 135 VAL B O 1
ATOM 2752 N N . VAL B 1 136 ? -2.684 -1.171 3.756 1 98.94 136 VAL B N 1
ATOM 2753 C CA . VAL B 1 136 ? -1.796 -0.189 3.141 1 98.94 136 VAL B CA 1
ATOM 2754 C C . VAL B 1 136 ? -2.068 -0.115 1.64 1 98.94 136 VAL B C 1
ATOM 2756 O O . VAL B 1 136 ? -2.076 0.972 1.058 1 98.94 136 VAL B O 1
ATOM 2759 N N . SER B 1 137 ? -2.264 -1.253 1.003 1 98.94 137 SER B N 1
ATOM 2760 C CA . SER B 1 137 ? -2.619 -1.265 -0.412 1 98.94 137 SER B CA 1
ATOM 2761 C C . SER B 1 137 ? -3.916 -0.501 -0.662 1 98.94 137 SER B C 1
ATOM 2763 O O . SER B 1 137 ? -4.012 0.269 -1.62 1 98.94 137 SER B O 1
ATOM 2765 N N . ALA B 1 138 ? -4.883 -0.68 0.218 1 98.94 138 ALA B N 1
ATOM 2766 C CA . ALA B 1 138 ? -6.156 0.027 0.101 1 98.94 138 ALA B CA 1
ATOM 2767 C C . ALA B 1 138 ? -5.961 1.534 0.247 1 98.94 138 ALA B C 1
ATOM 2769 O O . ALA B 1 138 ? -6.539 2.316 -0.512 1 98.94 138 ALA B O 1
ATOM 2770 N N . ILE B 1 139 ? -5.172 1.927 1.189 1 98.94 139 ILE B N 1
ATOM 2771 C CA . ILE B 1 139 ? -4.867 3.336 1.413 1 98.94 139 ILE B CA 1
ATOM 2772 C C . ILE B 1 139 ? -4.203 3.924 0.171 1 98.94 139 ILE B C 1
ATOM 2774 O O . ILE B 1 139 ? -4.473 5.066 -0.204 1 98.94 139 ILE B O 1
ATOM 2778 N N . THR B 1 140 ? -3.35 3.131 -0.483 1 98.94 140 THR B N 1
ATOM 2779 C CA . THR B 1 140 ? -2.658 3.6 -1.68 1 98.94 140 THR B CA 1
ATOM 2780 C C . THR B 1 140 ? -3.646 3.84 -2.816 1 98.94 140 THR B C 1
ATOM 2782 O O . THR B 1 140 ? -3.559 4.848 -3.52 1 98.94 140 THR B O 1
ATOM 2785 N N . LEU B 1 141 ? -4.59 2.963 -3.023 1 98.94 141 LEU B N 1
ATOM 2786 C CA . LEU B 1 141 ? -5.629 3.166 -4.027 1 98.94 141 LEU B CA 1
ATOM 2787 C C . LEU B 1 141 ? -6.457 4.406 -3.711 1 98.94 141 LEU B C 1
ATOM 2789 O O . LEU B 1 141 ? -6.715 5.227 -4.594 1 98.94 141 LEU B O 1
ATOM 2793 N N . PHE B 1 142 ? -6.832 4.512 -2.455 1 98.94 142 PHE B N 1
ATOM 2794 C CA . PHE B 1 142 ? -7.586 5.664 -1.974 1 98.94 142 PHE B CA 1
ATOM 2795 C C . PHE B 1 142 ? -6.828 6.961 -2.25 1 98.94 142 PHE B C 1
ATOM 2797 O O . PHE B 1 142 ? -7.402 7.922 -2.768 1 98.94 142 PHE B O 1
ATOM 2804 N N . TRP B 1 143 ? -5.551 6.934 -1.956 1 98.94 143 TRP B N 1
ATOM 2805 C CA . TRP B 1 143 ? -4.66 8.07 -2.145 1 98.94 143 TRP B CA 1
ATOM 2806 C C . TRP B 1 143 ? -4.625 8.5 -3.609 1 98.94 143 TRP B C 1
ATOM 2808 O O . TRP B 1 143 ? -4.777 9.688 -3.92 1 98.94 143 TRP B O 1
ATOM 2818 N N . LEU B 1 144 ? -4.5 7.57 -4.488 1 98.81 144 LEU B N 1
ATOM 2819 C CA . LEU B 1 144 ? -4.469 7.855 -5.918 1 98.81 144 LEU B CA 1
ATOM 2820 C C . LEU B 1 144 ? -5.805 8.422 -6.391 1 98.81 144 LEU B C 1
ATOM 2822 O O . LEU B 1 144 ? -5.84 9.359 -7.188 1 98.81 144 LEU B O 1
ATOM 2826 N N . MET B 1 145 ? -6.867 7.84 -5.906 1 98.69 145 MET B N 1
ATOM 2827 C CA . MET B 1 145 ? -8.18 8.32 -6.324 1 98.69 145 MET B CA 1
ATOM 2828 C C . MET B 1 145 ? -8.422 9.742 -5.828 1 98.69 145 MET B C 1
ATOM 2830 O O . MET B 1 145 ? -8.984 10.57 -6.551 1 98.69 145 MET B O 1
ATOM 2834 N N . LEU B 1 146 ? -8.055 10.047 -4.594 1 98.56 146 LEU B N 1
ATOM 2835 C CA . LEU B 1 146 ? -8.141 11.414 -4.102 1 98.56 146 LEU B CA 1
ATOM 2836 C C . LEU B 1 146 ? -7.426 12.383 -5.039 1 98.56 146 LEU B C 1
ATOM 2838 O O . LEU B 1 146 ? -7.988 13.398 -5.438 1 98.56 146 LEU B O 1
ATOM 2842 N N . ARG B 1 147 ? -6.238 12.016 -5.418 1 98 147 ARG B N 1
ATOM 2843 C CA . ARG B 1 147 ? -5.473 12.906 -6.281 1 98 147 ARG B CA 1
ATOM 2844 C C . ARG B 1 147 ? -6.148 13.07 -7.641 1 98 147 ARG B C 1
ATOM 2846 O O . ARG B 1 147 ? -6.164 14.164 -8.203 1 98 147 ARG B O 1
ATOM 2853 N N . ALA B 1 148 ? -6.672 11.969 -8.156 1 98.19 148 ALA B N 1
ATOM 2854 C CA . ALA B 1 148 ? -7.383 12.031 -9.43 1 98.19 148 ALA B CA 1
ATOM 2855 C C . ALA B 1 148 ? -8.57 12.984 -9.352 1 98.19 148 ALA B C 1
ATOM 2857 O O . ALA B 1 148 ? -8.992 13.539 -10.367 1 98.19 148 ALA B O 1
ATOM 2858 N N . GLU B 1 149 ? -9.117 13.219 -8.172 1 97.56 149 GLU B N 1
ATOM 2859 C CA . GLU B 1 149 ? -10.258 14.109 -7.945 1 97.56 149 GLU B CA 1
ATOM 2860 C C . GLU B 1 149 ? -9.789 15.523 -7.605 1 97.56 149 GLU B C 1
ATOM 2862 O O . GLU B 1 149 ? -10.609 16.406 -7.352 1 97.56 149 GLU B O 1
ATOM 2867 N N . GLY B 1 150 ? -8.508 15.719 -7.527 1 96.31 150 GLY B N 1
ATOM 2868 C CA . GLY B 1 150 ? -7.934 17.031 -7.238 1 96.31 150 GLY B CA 1
ATOM 2869 C C . GLY B 1 150 ? -7.656 17.234 -5.762 1 96.31 150 GLY B C 1
ATOM 2870 O O . GLY B 1 150 ? -7.156 18.297 -5.367 1 96.31 150 GLY B O 1
ATOM 2871 N N . LEU B 1 151 ? -7.93 16.266 -4.965 1 97.69 151 LEU B N 1
ATOM 2872 C CA . LEU B 1 151 ? -7.703 16.328 -3.523 1 97.69 151 LEU B CA 1
ATOM 2873 C C . LEU B 1 151 ? -6.309 15.812 -3.17 1 97.69 151 LEU B C 1
ATOM 2875 O O . LEU B 1 151 ? -5.656 15.164 -3.99 1 97.69 151 LEU B O 1
ATOM 2879 N N . GLY B 1 152 ? -5.797 16.234 -2.02 1 97.5 152 GLY B N 1
ATOM 2880 C CA . GLY B 1 152 ? -4.539 15.734 -1.482 1 97.5 152 GLY B CA 1
ATOM 2881 C C . GLY B 1 152 ? -4.707 14.969 -0.186 1 97.5 152 GLY B C 1
ATOM 2882 O O . GLY B 1 152 ? -5.754 15.039 0.456 1 97.5 152 GLY B O 1
ATOM 2883 N N . LEU B 1 153 ? -3.734 14.188 0.144 1 98.62 153 LEU B N 1
ATOM 2884 C CA . LEU B 1 153 ? -3.656 13.383 1.361 1 98.62 153 LEU B CA 1
ATOM 2885 C C . LEU B 1 153 ? -2.283 13.516 2.012 1 98.62 153 LEU B C 1
ATOM 2887 O O . LEU B 1 153 ? -1.262 13.508 1.321 1 98.62 153 LEU B O 1
ATOM 2891 N N . GLY B 1 154 ? -2.277 13.812 3.264 1 98.69 154 GLY B N 1
ATOM 2892 C CA . GLY B 1 154 ? -1.074 13.719 4.074 1 98.69 154 GLY B CA 1
ATOM 2893 C C . GLY B 1 154 ? -1.118 12.578 5.078 1 98.69 154 GLY B C 1
ATOM 2894 O O . GLY B 1 154 ? -2.07 12.461 5.852 1 98.69 154 GLY B O 1
ATOM 2895 N N . TRP B 1 155 ? -0.149 11.672 5.031 1 98.88 155 TRP B N 1
ATOM 2896 C CA . TRP B 1 155 ? -0.003 10.547 5.953 1 98.88 155 TRP B CA 1
ATOM 2897 C C . TRP B 1 155 ? 0.831 10.945 7.168 1 98.88 155 TRP B C 1
ATOM 2899 O O . TRP B 1 155 ? 2.035 11.188 7.051 1 98.88 155 TRP B O 1
ATOM 2909 N N . VAL B 1 156 ? 0.224 11 8.344 1 98.69 156 VAL B N 1
ATOM 2910 C CA . VAL B 1 156 ? 0.888 11.406 9.578 1 98.69 156 VAL B CA 1
ATOM 2911 C C . VAL B 1 156 ? 1.306 10.18 10.383 1 98.69 156 VAL B C 1
ATOM 2913 O O . VAL B 1 156 ? 0.461 9.367 10.773 1 98.69 156 VAL B O 1
ATOM 2916 N N . SER B 1 157 ? 2.592 10.016 10.609 1 98.12 157 SER B N 1
ATOM 2917 C CA . SER B 1 157 ? 3.08 8.859 11.367 1 98.12 157 SER B CA 1
ATOM 2918 C C . SER B 1 157 ? 3.857 9.297 12.602 1 98.12 157 SER B C 1
ATOM 2920 O O . SER B 1 157 ? 4.406 8.469 13.32 1 98.12 157 SER B O 1
ATOM 2922 N N . ILE B 1 158 ? 4.031 10.648 12.828 1 98.19 158 ILE B N 1
ATOM 2923 C CA . ILE B 1 158 ? 4.609 11.188 14.055 1 98.19 158 ILE B CA 1
ATOM 2924 C C . ILE B 1 158 ? 3.543 11.242 15.148 1 98.19 158 ILE B C 1
ATOM 2926 O O . ILE B 1 158 ? 3.084 12.328 15.516 1 98.19 158 ILE B O 1
ATOM 2930 N N . LEU B 1 159 ? 3.232 10.07 15.641 1 98.25 159 LEU B N 1
ATOM 2931 C CA . LEU B 1 159 ? 2.17 9.844 16.609 1 98.25 159 LEU B CA 1
ATOM 2932 C C . LEU B 1 159 ? 2.496 8.648 17.5 1 98.25 159 LEU B C 1
ATOM 2934 O O . LEU B 1 159 ? 3.232 7.75 17.109 1 98.25 159 LEU B O 1
ATOM 2938 N N . ASP B 1 160 ? 1.984 8.695 18.719 1 98.5 160 ASP B N 1
ATOM 2939 C CA . ASP B 1 160 ? 1.865 7.488 19.531 1 98.5 160 ASP B CA 1
ATOM 2940 C C . ASP B 1 160 ? 0.623 6.688 19.141 1 98.5 160 ASP B C 1
ATOM 2942 O O . ASP B 1 160 ? -0.494 7.043 19.516 1 98.5 160 ASP B O 1
ATOM 2946 N N . PRO B 1 161 ? 0.865 5.594 18.438 1 98.5 161 PRO B N 1
ATOM 2947 C CA . PRO B 1 161 ? -0.302 4.891 17.891 1 98.5 161 PRO B CA 1
ATOM 2948 C C . PRO B 1 161 ? -1.185 4.293 18.984 1 98.5 161 PRO B C 1
ATOM 2950 O O . PRO B 1 161 ? -2.41 4.262 18.859 1 98.5 161 PRO B O 1
ATOM 2953 N N . ASP B 1 162 ? -0.614 3.83 20.078 1 98 162 ASP B N 1
ATOM 2954 C CA . ASP B 1 162 ? -1.4 3.256 21.172 1 98 162 ASP B CA 1
ATOM 2955 C C . ASP B 1 162 ? -2.264 4.32 21.844 1 98 162 ASP B C 1
ATOM 2957 O O . ASP B 1 162 ? -3.436 4.078 22.141 1 98 162 ASP B O 1
ATOM 2961 N N . ARG B 1 163 ? -1.685 5.465 22.078 1 98.19 163 ARG B N 1
ATOM 2962 C CA . ARG B 1 163 ? -2.447 6.57 22.656 1 98.19 163 ARG B CA 1
ATOM 2963 C C . ARG B 1 163 ? -3.598 6.977 21.75 1 98.19 163 ARG B C 1
ATOM 2965 O O . ARG B 1 163 ? -4.707 7.238 22.219 1 98.19 163 ARG B O 1
ATOM 2972 N N . LEU B 1 164 ? -3.33 7.062 20.422 1 98.62 164 LEU B N 1
ATOM 2973 C CA . LEU B 1 164 ? -4.379 7.438 19.484 1 98.62 164 LEU B CA 1
ATOM 2974 C C . LEU B 1 164 ? -5.527 6.434 19.516 1 98.62 164 LEU B C 1
ATOM 2976 O O . LEU B 1 164 ? -6.699 6.816 19.469 1 98.62 164 LEU B O 1
ATOM 2980 N N . CYS B 1 165 ? -5.184 5.117 19.562 1 98.25 165 CYS B N 1
ATOM 2981 C CA . CYS B 1 165 ? -6.211 4.086 19.656 1 98.25 165 CYS B CA 1
ATOM 2982 C C . CYS B 1 165 ? -7.102 4.297 20.875 1 98.25 165 CYS B C 1
ATOM 2984 O O . CYS B 1 165 ? -8.328 4.203 20.766 1 98.25 165 CYS B O 1
ATOM 2986 N N . ARG B 1 166 ? -6.477 4.609 21.953 1 97.75 166 ARG B N 1
ATOM 2987 C CA . ARG B 1 166 ? -7.23 4.855 23.188 1 97.75 166 ARG B CA 1
ATOM 2988 C C . ARG B 1 166 ? -8.102 6.102 23.047 1 97.75 166 ARG B C 1
ATOM 2990 O O . ARG B 1 166 ? -9.289 6.078 23.391 1 97.75 166 ARG B O 1
ATOM 2997 N N . ASP B 1 167 ? -7.574 7.16 22.531 1 98.19 167 ASP B N 1
ATOM 2998 C CA . ASP B 1 167 ? -8.273 8.43 22.422 1 98.19 167 ASP B CA 1
ATOM 2999 C C . ASP B 1 167 ? -9.484 8.312 21.5 1 98.19 167 ASP B C 1
ATOM 3001 O O . ASP B 1 167 ? -10.508 8.969 21.703 1 98.19 167 ASP B O 1
ATOM 3005 N N . LEU B 1 168 ? -9.344 7.438 20.5 1 98.38 168 LEU B N 1
ATOM 3006 C CA . LEU B 1 168 ? -10.422 7.277 19.531 1 98.38 168 LEU B CA 1
ATOM 3007 C C . LEU B 1 168 ? -11.32 6.105 19.906 1 98.38 168 LEU B C 1
ATOM 3009 O O . LEU B 1 168 ? -12.242 5.762 19.156 1 98.38 168 LEU B O 1
ATOM 3013 N N . ARG B 1 169 ? -11.016 5.434 21 1 97.81 169 ARG B N 1
ATOM 3014 C CA . ARG B 1 169 ? -11.781 4.293 21.5 1 97.81 169 ARG B CA 1
ATOM 3015 C C . ARG B 1 169 ? -11.867 3.191 20.453 1 97.81 169 ARG B C 1
ATOM 3017 O O . ARG B 1 169 ? -12.938 2.646 20.203 1 97.81 169 ARG B O 1
ATOM 3024 N N . ALA B 1 170 ? -10.758 2.959 19.781 1 97.88 170 ALA B N 1
ATOM 3025 C CA . ALA B 1 170 ? -10.695 1.857 18.812 1 97.88 170 ALA B CA 1
ATOM 3026 C C . ALA B 1 170 ? -10.641 0.511 19.531 1 97.88 170 ALA B C 1
ATOM 3028 O O . ALA B 1 170 ? -10.023 0.39 20.594 1 97.88 170 ALA B O 1
ATOM 3029 N N . PRO B 1 171 ? -11.297 -0.497 18.953 1 97.5 171 PRO B N 1
ATOM 3030 C CA . PRO B 1 171 ? -11.203 -1.835 19.547 1 97.5 171 PRO B CA 1
ATOM 3031 C C . PRO B 1 171 ? -9.758 -2.285 19.766 1 97.5 171 PRO B C 1
ATOM 3033 O O . PRO B 1 171 ? -8.867 -1.91 18.984 1 97.5 171 PRO B O 1
ATOM 3036 N N . GLU B 1 172 ? -9.492 -3.195 20.688 1 96.31 172 GLU B N 1
ATOM 3037 C CA . GLU B 1 172 ? -8.164 -3.633 21.094 1 96.31 172 GLU B CA 1
ATOM 3038 C C . GLU B 1 172 ? -7.461 -4.406 19.984 1 96.31 172 GLU B C 1
ATOM 3040 O O . GLU B 1 172 ? -6.23 -4.426 19.906 1 96.31 172 GLU B O 1
ATOM 3045 N N . THR B 1 173 ? -8.203 -4.977 19.125 1 97.31 173 THR B N 1
ATOM 3046 C CA . THR B 1 173 ? -7.633 -5.809 18.062 1 97.31 173 THR B CA 1
ATOM 3047 C C . THR B 1 173 ? -7.25 -4.957 16.859 1 97.31 173 THR B C 1
ATOM 3049 O O . THR B 1 173 ? -6.641 -5.457 15.914 1 97.31 173 THR B O 1
ATOM 3052 N N . TRP B 1 174 ? -7.684 -3.68 16.891 1 98.44 174 TRP B N 1
ATOM 3053 C CA . TRP B 1 174 ? -7.336 -2.789 15.789 1 98.44 174 TRP B CA 1
ATOM 3054 C C . TRP B 1 174 ? -5.938 -2.211 15.969 1 98.44 174 TRP B C 1
ATOM 3056 O O . TRP B 1 174 ? -5.562 -1.815 17.078 1 98.44 174 TRP B O 1
ATOM 3066 N N . ARG B 1 175 ? -5.191 -2.266 14.906 1 98.25 175 ARG B N 1
ATOM 3067 C CA . ARG B 1 175 ? -3.869 -1.645 14.875 1 98.25 175 ARG B CA 1
ATOM 3068 C C . ARG B 1 175 ? -3.85 -0.45 13.922 1 98.25 175 ARG B C 1
ATOM 3070 O O . ARG B 1 175 ? -4.293 -0.553 12.781 1 98.25 175 ARG B O 1
ATOM 3077 N N . LEU B 1 176 ? -3.361 0.678 14.43 1 98.81 176 LEU B N 1
ATOM 3078 C CA . LEU B 1 176 ? -3.305 1.867 13.586 1 98.81 176 LEU B CA 1
ATOM 3079 C C . LEU B 1 176 ? -2.34 1.663 12.422 1 98.81 176 LEU B C 1
ATOM 3081 O O . LEU B 1 176 ? -1.185 1.283 12.633 1 98.81 176 LEU B O 1
ATOM 3085 N N . ILE B 1 177 ? -2.842 1.887 11.227 1 98.88 177 ILE B N 1
ATOM 3086 C CA . ILE B 1 177 ? -2.008 1.865 10.023 1 98.88 177 ILE B CA 1
ATOM 3087 C C . ILE B 1 177 ? -1.545 3.281 9.695 1 98.88 177 ILE B C 1
ATOM 3089 O O . ILE B 1 177 ? -0.398 3.486 9.289 1 98.88 177 ILE B O 1
ATOM 3093 N N . GLY B 1 178 ? -2.512 4.203 9.836 1 98.56 178 GLY B N 1
ATOM 3094 C CA . GLY B 1 178 ? -2.119 5.582 9.602 1 98.56 178 GLY B CA 1
ATOM 3095 C C . GLY B 1 178 ? -3.211 6.582 9.938 1 98.56 178 GLY B C 1
ATOM 3096 O O . GLY B 1 178 ? -4.379 6.211 10.078 1 98.56 178 GLY B O 1
ATOM 3097 N N . TYR B 1 179 ? -2.809 7.824 10.234 1 98.94 179 TYR B N 1
ATOM 3098 C CA . TYR B 1 179 ? -3.658 9 10.383 1 98.94 179 TYR B CA 1
ATOM 3099 C C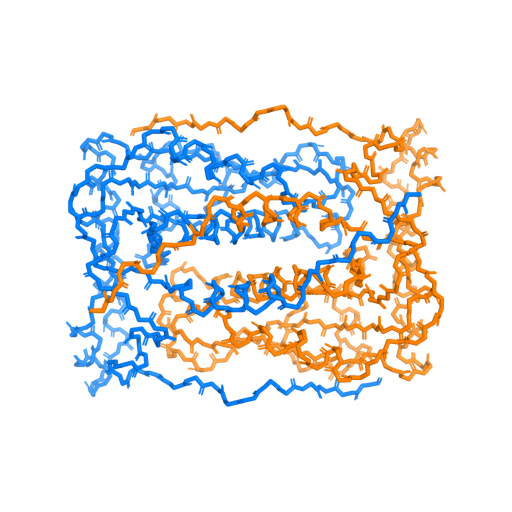 . TYR B 1 179 ? -3.529 9.922 9.18 1 98.94 179 TYR B C 1
ATOM 3101 O O . TYR B 1 179 ? -2.418 10.25 8.75 1 98.94 179 TYR B O 1
ATOM 3109 N N . PHE B 1 180 ? -4.641 10.336 8.633 1 98.94 180 PHE B N 1
ATOM 3110 C CA . PHE B 1 180 ? -4.605 10.977 7.328 1 98.94 180 PHE B CA 1
ATOM 3111 C C . PHE B 1 180 ? -5.336 12.312 7.363 1 98.94 180 PHE B C 1
ATOM 3113 O O . PHE B 1 180 ? -6.445 12.406 7.891 1 98.94 180 PHE B O 1
ATOM 3120 N N . CYS B 1 181 ? -4.727 13.305 6.824 1 98.88 181 CYS B N 1
ATOM 3121 C CA . CYS B 1 181 ? -5.32 14.602 6.531 1 98.88 181 CYS B CA 1
ATOM 3122 C C . CYS B 1 181 ? -5.703 14.711 5.059 1 98.88 181 CYS B C 1
ATOM 3124 O O . CYS B 1 181 ? -4.895 14.406 4.18 1 98.88 181 CYS B O 1
ATOM 3126 N N . ILE B 1 182 ? -6.902 15.125 4.77 1 98.81 182 ILE B N 1
ATOM 3127 C CA . ILE B 1 182 ? -7.402 15.18 3.4 1 98.81 182 ILE B CA 1
ATOM 3128 C C . ILE B 1 182 ? -8.023 16.547 3.129 1 98.81 182 ILE B C 1
ATOM 3130 O O . ILE B 1 182 ? -8.75 17.078 3.969 1 98.81 182 ILE B O 1
ATOM 3134 N N . GLY B 1 183 ? -7.746 17.062 1.984 1 98.38 183 GLY B N 1
ATOM 3135 C CA . GLY B 1 183 ? -8.281 18.344 1.553 1 98.38 183 GLY B CA 1
ATOM 3136 C C . GLY B 1 183 ? -7.676 18.828 0.248 1 98.38 183 GLY B C 1
ATOM 3137 O O . GLY B 1 183 ? -6.992 18.078 -0.446 1 98.38 183 GLY B O 1
ATOM 3138 N N . TRP B 1 184 ? -8.023 20.078 -0.098 1 97.5 184 TRP B N 1
ATOM 3139 C CA . TRP B 1 184 ? -7.449 20.703 -1.279 1 97.5 184 TRP B CA 1
ATOM 3140 C C . TRP B 1 184 ? -6.031 21.203 -0.998 1 97.5 184 TRP B C 1
ATOM 3142 O O . TRP B 1 184 ? -5.812 21.984 -0.073 1 97.5 184 TRP B O 1
ATOM 3152 N N . PRO B 1 185 ? -5.074 20.656 -1.786 1 97 185 PRO B N 1
ATOM 3153 C CA . PRO B 1 185 ? -3.713 21.141 -1.554 1 97 185 PRO B CA 1
ATOM 3154 C C . PRO B 1 185 ? -3.555 22.625 -1.864 1 97 185 PRO B C 1
ATOM 3156 O O . PRO B 1 185 ? -4.16 23.125 -2.814 1 97 185 PRO B O 1
ATOM 3159 N N . GLN B 1 186 ? -2.758 23.297 -1.103 1 95.94 186 GLN B N 1
ATOM 3160 C CA . GLN B 1 186 ? -2.469 24.703 -1.389 1 95.94 186 GLN B CA 1
ATOM 3161 C C . GLN B 1 186 ? -1.632 24.844 -2.656 1 95.94 186 GLN B C 1
ATOM 3163 O O . GLN B 1 186 ? -1.812 25.781 -3.424 1 95.94 186 GLN B O 1
ATOM 3168 N N . GLU B 1 187 ? -0.708 23.906 -2.809 1 91.81 187 GLU B N 1
ATOM 3169 C CA . GLU B 1 187 ? 0.157 23.875 -3.984 1 91.81 187 GLU B CA 1
ATOM 3170 C C . GLU B 1 187 ? 0.257 22.469 -4.559 1 91.81 187 GLU B C 1
ATOM 3172 O O . GLU B 1 187 ? 0.042 21.484 -3.846 1 91.81 187 GLU B O 1
ATOM 3177 N N . CYS B 1 188 ? 0.49 22.469 -5.867 1 89.88 188 CYS B N 1
ATOM 317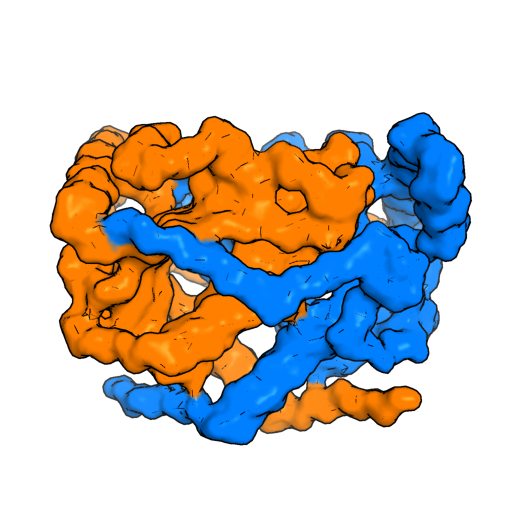8 C CA . CYS B 1 188 ? 0.71 21.203 -6.551 1 89.88 188 CYS B CA 1
ATOM 3179 C C . CYS B 1 188 ? 2.135 21.109 -7.082 1 89.88 188 CYS B C 1
ATOM 3181 O O . CYS B 1 188 ? 2.65 22.062 -7.66 1 89.88 188 CYS B O 1
ATOM 3183 N N . SER B 1 189 ? 2.814 20.109 -6.715 1 90.25 189 SER B N 1
ATOM 3184 C CA . SER B 1 189 ? 4.172 19.828 -7.176 1 90.25 189 SER B CA 1
ATOM 3185 C C . SER B 1 189 ? 4.375 18.344 -7.418 1 90.25 189 SER B C 1
ATOM 3187 O O . SER B 1 189 ? 3.725 17.5 -6.785 1 90.25 189 SER B O 1
ATOM 3189 N N . ASP B 1 190 ? 5.254 18.062 -8.367 1 92.19 190 ASP B N 1
ATOM 3190 C CA . ASP B 1 190 ? 5.582 16.656 -8.586 1 92.19 190 ASP B CA 1
ATOM 3191 C C . ASP B 1 190 ? 6.891 16.281 -7.895 1 92.19 190 ASP B C 1
ATOM 3193 O O . ASP B 1 190 ? 7.422 15.188 -8.102 1 92.19 190 ASP B O 1
ATOM 3197 N N . ILE B 1 191 ? 7.414 17.219 -7.105 1 93.44 191 ILE B N 1
ATOM 3198 C CA . ILE B 1 191 ? 8.609 16.984 -6.305 1 93.44 191 ILE B CA 1
ATOM 3199 C C . ILE B 1 191 ? 8.227 16.891 -4.828 1 93.44 191 ILE B C 1
ATOM 3201 O O . ILE B 1 191 ? 7.477 17.719 -4.316 1 93.44 191 ILE B O 1
ATOM 3205 N N . PRO B 1 192 ? 8.695 15.828 -4.168 1 93.56 192 PRO B N 1
ATOM 3206 C CA . PRO B 1 192 ? 8.391 15.742 -2.74 1 93.56 192 PRO B CA 1
ATOM 3207 C C . PRO B 1 192 ? 8.82 17 -1.97 1 93.56 192 PRO B C 1
ATOM 3209 O O . PRO B 1 192 ? 9.891 17.547 -2.223 1 93.56 192 PRO B O 1
ATOM 3212 N N . GLU B 1 193 ? 7.984 17.422 -1.024 1 93.62 193 GLU B N 1
ATOM 3213 C CA . GLU B 1 193 ? 8.266 18.594 -0.215 1 93.62 193 GLU B CA 1
ATOM 3214 C C . GLU B 1 193 ? 9.586 18.453 0.538 1 93.62 193 GLU B C 1
ATOM 3216 O O . GLU B 1 193 ? 10.328 19.422 0.699 1 93.62 193 GLU B O 1
ATOM 3221 N N . LEU B 1 194 ? 9.891 17.234 0.992 1 96.31 194 LEU B N 1
ATOM 3222 C CA . LEU B 1 194 ? 11.117 17 1.746 1 96.31 194 LEU B CA 1
ATOM 3223 C C . LEU B 1 194 ? 12.352 17.203 0.866 1 96.31 194 LEU B C 1
ATOM 3225 O O . LEU B 1 194 ? 13.398 17.625 1.348 1 96.31 194 LEU B O 1
ATOM 3229 N N . GLU B 1 195 ? 12.211 16.812 -0.404 1 95.94 195 GLU B N 1
ATOM 3230 C CA . GLU B 1 195 ? 13.305 17.047 -1.341 1 95.94 195 GLU B CA 1
ATOM 3231 C C . GLU B 1 195 ? 13.492 18.547 -1.602 1 95.94 195 GLU B C 1
ATOM 3233 O O . GLU B 1 195 ? 14.617 19.047 -1.606 1 95.94 195 GLU B O 1
ATOM 3238 N N . THR B 1 196 ? 12.406 19.25 -1.777 1 94.19 196 THR B N 1
ATOM 3239 C CA . THR B 1 196 ? 12.438 20.688 -1.994 1 94.19 196 THR B CA 1
ATOM 3240 C C . THR B 1 196 ? 13.055 21.406 -0.792 1 94.19 196 THR B C 1
ATOM 3242 O O . THR B 1 196 ? 13.797 22.375 -0.952 1 94.19 196 THR B O 1
ATOM 3245 N N . ALA B 1 197 ? 12.805 20.906 0.4 1 95.44 197 ALA B N 1
ATOM 3246 C CA . ALA B 1 197 ? 13.281 21.5 1.642 1 95.44 197 ALA B CA 1
ATOM 3247 C C . ALA B 1 197 ? 14.727 21.109 1.919 1 95.44 197 ALA B C 1
ATOM 3249 O O . ALA B 1 197 ? 15.328 21.562 2.893 1 95.44 197 ALA B O 1
ATOM 3250 N N . GLY B 1 198 ? 15.297 20.203 1.068 1 95.38 198 GLY B N 1
ATOM 3251 C CA . GLY B 1 198 ? 16.688 19.797 1.224 1 95.38 198 GLY B CA 1
ATOM 3252 C C . GLY B 1 198 ? 16.875 18.703 2.268 1 95.38 198 GLY B C 1
ATOM 3253 O O . GLY B 1 198 ? 18 18.453 2.703 1 95.38 198 GLY B O 1
ATOM 3254 N N . TRP B 1 199 ? 15.836 18.078 2.738 1 96.81 199 TRP B N 1
ATOM 3255 C CA . TRP B 1 199 ? 15.914 17.047 3.764 1 96.81 199 TRP B CA 1
ATOM 3256 C C . TRP B 1 199 ? 16.562 15.781 3.209 1 96.81 199 TRP B C 1
ATOM 3258 O O . TRP B 1 199 ? 17.375 15.148 3.887 1 96.81 199 TRP B O 1
ATOM 3268 N N . GLU B 1 200 ? 16.141 15.391 2.041 1 96.62 200 GLU B N 1
ATOM 3269 C CA . GLU B 1 200 ? 16.609 14.18 1.371 1 96.62 200 GLU B CA 1
ATOM 3270 C C . GLU B 1 200 ? 16.484 14.305 -0.145 1 96.62 200 GLU B C 1
ATOM 3272 O O . GLU B 1 200 ? 15.828 15.219 -0.646 1 96.62 200 GLU B O 1
ATOM 3277 N N . VAL B 1 201 ? 17.109 13.406 -0.848 1 95.06 201 VAL B N 1
ATOM 3278 C CA . VAL B 1 201 ? 17.094 13.422 -2.307 1 95.06 201 VAL B CA 1
ATOM 3279 C C . VAL B 1 201 ? 16.594 12.078 -2.83 1 95.06 201 VAL B C 1
ATOM 3281 O O . VAL B 1 201 ? 16.984 11.023 -2.328 1 95.06 201 VAL B O 1
ATOM 3284 N N . ARG B 1 202 ? 15.711 12.156 -3.781 1 94.44 202 ARG B N 1
ATOM 3285 C CA . ARG B 1 202 ? 15.188 10.93 -4.379 1 94.44 202 ARG B CA 1
ATOM 3286 C C . ARG B 1 202 ? 16.266 10.219 -5.199 1 94.44 202 ARG B C 1
ATOM 3288 O O . ARG B 1 202 ? 17.062 10.867 -5.875 1 94.44 202 ARG B O 1
ATOM 3295 N N . ASP B 1 203 ? 16.188 8.891 -5.148 1 93.44 203 ASP B N 1
ATOM 3296 C CA . ASP B 1 203 ? 17.078 8.094 -5.984 1 93.44 203 ASP B CA 1
ATOM 3297 C C . ASP B 1 203 ? 16.75 8.258 -7.465 1 93.44 203 ASP B C 1
ATOM 3299 O O . ASP B 1 203 ? 15.578 8.375 -7.832 1 93.44 203 ASP B O 1
ATOM 3303 N N . ARG B 1 204 ? 17.75 8.164 -8.25 1 89.81 204 ARG B N 1
ATOM 3304 C CA . ARG B 1 204 ? 17.562 8.375 -9.688 1 89.81 204 ARG B CA 1
ATOM 3305 C C . ARG B 1 204 ? 17.172 7.074 -10.383 1 89.81 204 ARG B C 1
ATOM 3307 O O . ARG B 1 204 ? 16.656 7.098 -11.5 1 89.81 204 ARG B O 1
ATOM 3314 N N . ARG B 1 205 ? 17.438 5.984 -9.734 1 92 205 ARG B N 1
ATOM 3315 C CA . ARG B 1 205 ? 17.125 4.691 -10.328 1 92 205 ARG B CA 1
ATOM 3316 C C . ARG B 1 205 ? 16.828 3.654 -9.25 1 92 205 ARG B C 1
ATOM 3318 O O . ARG B 1 205 ? 17.297 3.771 -8.117 1 92 205 ARG B O 1
ATOM 3325 N N . LEU B 1 206 ? 15.992 2.691 -9.633 1 96.06 206 LEU B N 1
ATOM 3326 C CA . LEU B 1 206 ? 15.766 1.529 -8.781 1 96.06 206 LEU B CA 1
ATOM 3327 C C . LEU B 1 206 ? 16.812 0.452 -9.039 1 96.06 206 LEU B C 1
ATOM 3329 O O . LEU B 1 206 ? 17.062 0.095 -10.188 1 96.06 206 LEU B O 1
ATOM 3333 N N . THR B 1 207 ? 17.438 -0.004 -8.047 1 94.12 207 THR B N 1
ATOM 3334 C CA . THR B 1 207 ? 18.375 -1.12 -8.195 1 94.12 207 THR B CA 1
ATOM 3335 C C . THR B 1 207 ? 17.656 -2.451 -7.98 1 94.12 207 THR B C 1
ATOM 3337 O O . THR B 1 207 ? 16.922 -2.621 -7 1 94.12 207 THR B O 1
ATOM 3340 N N . VAL B 1 208 ? 17.844 -3.338 -8.914 1 97.25 208 VAL B N 1
ATOM 3341 C CA . VAL B 1 208 ? 17.297 -4.691 -8.828 1 97.25 208 VAL B CA 1
ATOM 3342 C C . VAL B 1 208 ? 18.453 -5.703 -8.828 1 97.25 208 VAL B C 1
ATOM 3344 O O . VAL B 1 208 ? 19.266 -5.727 -9.75 1 97.25 208 VAL B O 1
ATOM 3347 N N . GLU B 1 209 ? 18.5 -6.484 -7.789 1 97.62 209 GLU B N 1
ATOM 3348 C CA . GLU B 1 209 ? 19.484 -7.559 -7.738 1 97.62 209 GLU B CA 1
ATOM 3349 C C . GLU B 1 209 ? 18.953 -8.828 -8.391 1 97.62 209 GLU B C 1
ATOM 3351 O O . GLU B 1 209 ? 17.75 -9.094 -8.359 1 97.62 209 GLU B O 1
ATOM 3356 N N . ILE B 1 210 ? 19.891 -9.578 -9 1 96.81 210 ILE B N 1
ATOM 3357 C CA . ILE B 1 210 ? 19.5 -10.82 -9.656 1 96.81 210 ILE B CA 1
ATOM 3358 C C . ILE B 1 210 ? 20.047 -12.008 -8.883 1 96.81 210 ILE B C 1
ATOM 3360 O O . ILE B 1 210 ? 21.203 -12.008 -8.469 1 96.81 210 ILE B O 1
ATOM 3364 N N . ARG B 1 211 ? 19.219 -12.922 -8.633 1 96.12 211 ARG B 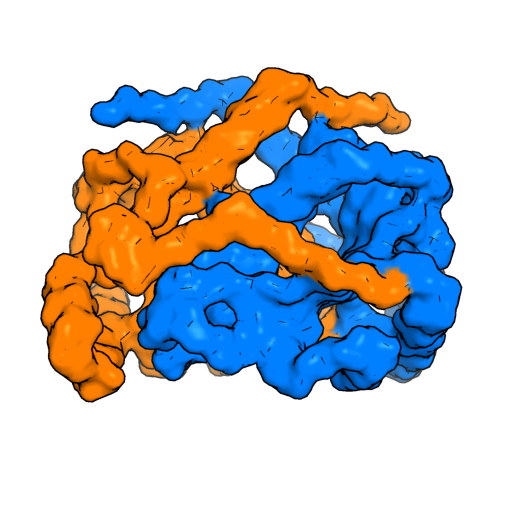N 1
ATOM 3365 C CA . ARG B 1 211 ? 19.625 -14.188 -8.016 1 96.12 211 ARG B CA 1
ATOM 3366 C C . ARG B 1 211 ? 19.188 -15.367 -8.883 1 96.12 211 ARG B C 1
ATOM 3368 O O . ARG B 1 211 ? 18.141 -15.336 -9.523 1 96.12 211 ARG B O 1
#

Nearest PDB structures (foldseek):
  2isj-assembly1_A  TM=9.615E-01  e=5.794E-23  Sinorhizobium meliloti
  4dn2-assembly1_B  TM=7.120E-01  e=8.120E-12  Geobacter metallireducens GS-15
  3h4o-assembly1_A  TM=8.051E-01  e=1.442E-09  Clostridioides difficile 630
  5ko8-assembly1_A-3  TM=7.009E-01  e=1.442E-09  Haliscomenobacter hydrossis DSM 1100
  3hj9-assembly1_B  TM=6.394E-01  e=7.207E-06  Cupriavidus pinatubonensis JMP134

Solvent-accessible surface area (backbone atoms onl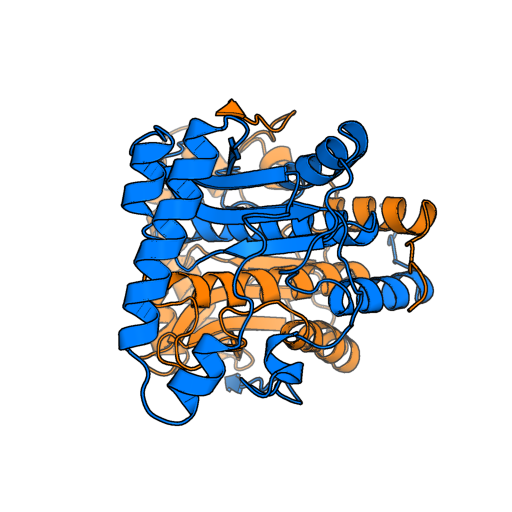y — not comparable to full-atom values): 22308 Å² total; per-residue (Å²): 126,80,83,74,64,58,50,71,67,54,53,52,51,49,51,49,49,43,41,50,45,43,76,34,37,51,40,34,63,58,78,70,59,63,70,59,51,50,57,26,55,52,35,44,75,46,34,64,32,51,40,58,24,68,35,57,42,41,33,37,48,68,37,69,68,48,44,50,50,53,50,49,38,28,53,54,37,44,54,57,53,52,68,76,42,60,70,69,59,30,56,51,56,73,68,54,75,81,56,22,75,87,40,25,59,40,36,38,41,36,24,21,38,78,68,58,63,51,31,71,54,39,47,32,73,67,33,57,63,37,46,50,46,19,34,39,31,13,50,42,49,24,48,50,44,32,35,49,73,50,31,31,40,17,79,46,41,48,32,50,55,69,60,49,37,59,72,66,67,51,62,88,56,47,39,76,74,44,35,36,27,30,25,37,47,69,70,83,52,70,61,56,63,50,44,76,72,65,75,38,73,83,75,91,69,84,72,70,44,79,66,125,80,83,73,64,57,51,71,67,53,53,53,52,49,52,49,49,44,42,51,46,41,76,34,39,50,39,34,65,57,78,73,57,64,69,60,52,50,57,26,56,52,35,44,76,44,35,64,32,48,41,59,26,70,36,58,40,39,34,37,48,67,37,69,66,47,44,51,52,52,51,51,39,29,54,53,37,44,56,56,53,51,69,78,42,60,72,70,58,30,54,52,55,73,68,53,77,80,57,23,75,88,41,26,59,40,36,36,41,35,23,22,38,76,67,59,64,52,30,71,55,39,45,32,72,70,31,56,63,38,46,51,47,19,33,40,30,13,51,42,49,25,47,49,44,31,33,48,72,52,33,32,42,20,80,46,40,48,32,50,56,68,60,50,35,59,71,67,65,51,60,88,55,48,41,77,74,43,34,36,27,30,25,37,47,69,70,82,52,70,62,57,64,51,43,76,72,64,75,38,72,83,75,92,68,82,72,71,43,78,66